Protein AF-A0A7W1NTH1-F1 (afdb_monomer_lite)

pLDDT: mean 74.12, std 23.79, range [27.28, 98.31]

Sequence (410 aa):
MQTPKTPSTQPNTEYSSRADYERQRDARESALMKQAFTRLVAEQVARTAEPSPVESFAQVRTHTITGGLELDSVQGSEPMTIRVDYELARVAVGEKLANPLRVWMVLEETARTTGRNYVLKGDLAALLQSYGITCSAHNLRIWLKNGNGLFWIITTYGICLIGYKKVATKLTQYARENGLPDLVSTNRPGQGNPVYIAVSGSLQTFEANVYAAWLSAHNNPTISRFTLELLWNRYARVLREWEQAAGILVISGDKHFTSDHTDAIPTDAEGNLRGDVFQYDVKGQTRWKAQASNTYHAPAVKQHSNRGQSRAVAREVLELLESDNPAGNCKQVQGGTAALNGGLQPLGKLYFSDYKHAKQSAKRTGDQPRLVPIGRDKFGAIQWSYSPDGRQRIALVECPLAYHFGSNYV

Structure (mmCIF, N/CA/C/O backbone):
data_AF-A0A7W1NTH1-F1
#
_entry.id   AF-A0A7W1NTH1-F1
#
loop_
_atom_site.group_PDB
_atom_site.id
_atom_site.type_symbol
_atom_site.label_atom_id
_atom_site.label_alt_id
_atom_site.label_comp_id
_atom_site.label_asym_id
_atom_site.label_entity_id
_atom_site.label_seq_id
_atom_site.pdbx_PDB_ins_code
_atom_site.Cartn_x
_atom_site.Cartn_y
_atom_site.Cartn_z
_atom_site.occupancy
_atom_site.B_iso_or_equiv
_atom_site.auth_seq_id
_atom_site.auth_comp_id
_atom_s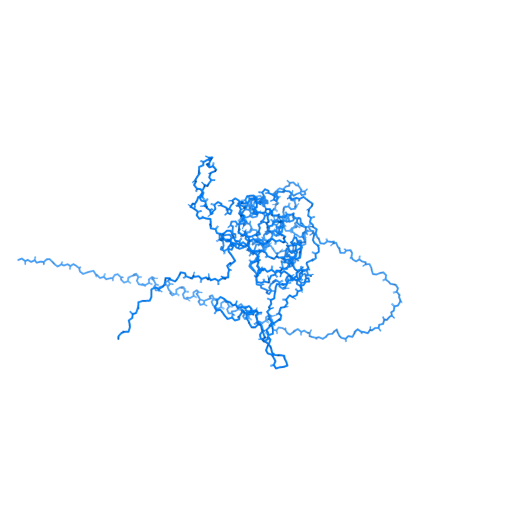ite.auth_asym_id
_atom_site.auth_atom_id
_atom_site.pdbx_PDB_model_num
ATOM 1 N N . MET A 1 1 ? 1.412 89.024 -2.755 1.00 42.28 1 MET A N 1
ATOM 2 C CA . MET A 1 1 ? 0.963 87.625 -2.911 1.00 42.28 1 MET A CA 1
ATOM 3 C C . MET A 1 1 ? 1.997 86.725 -2.253 1.00 42.28 1 MET A C 1
ATOM 5 O O . MET A 1 1 ? 3.095 86.610 -2.775 1.00 42.28 1 MET A O 1
ATOM 9 N N . GLN A 1 2 ? 1.700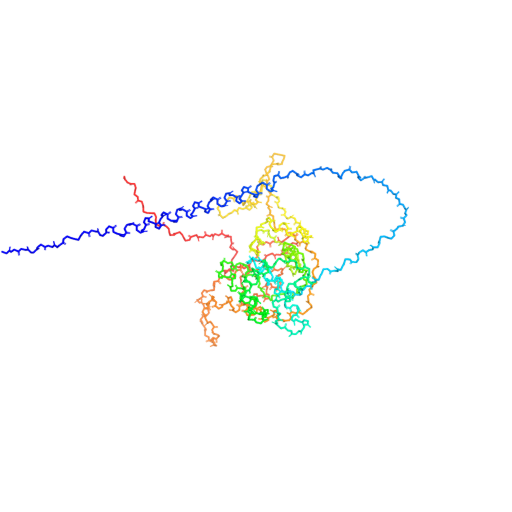 86.198 -1.063 1.00 35.28 2 GLN A N 1
ATOM 10 C CA . GLN A 1 2 ? 2.554 85.237 -0.356 1.00 35.28 2 GLN A CA 1
ATOM 11 C C . GLN A 1 2 ? 2.008 83.830 -0.615 1.00 35.28 2 GLN A C 1
ATOM 13 O O . GLN A 1 2 ? 0.840 83.564 -0.346 1.00 35.28 2 GLN A O 1
ATOM 18 N N . THR A 1 3 ? 2.839 82.951 -1.166 1.00 39.38 3 THR A N 1
ATOM 19 C CA . THR A 1 3 ? 2.542 81.523 -1.337 1.00 39.38 3 THR A CA 1
ATOM 20 C C . THR A 1 3 ? 2.811 80.760 -0.032 1.00 39.38 3 THR A C 1
ATOM 22 O O . THR A 1 3 ? 3.807 81.056 0.637 1.00 39.38 3 THR A O 1
ATOM 25 N N . PRO A 1 4 ? 1.971 79.781 0.349 1.00 45.94 4 PRO A N 1
ATOM 26 C CA . PRO A 1 4 ? 2.100 79.071 1.618 1.00 45.94 4 PRO A CA 1
ATOM 27 C C . PRO A 1 4 ? 3.217 78.016 1.574 1.00 45.94 4 PRO A C 1
ATOM 29 O O . PRO A 1 4 ? 3.393 77.317 0.578 1.00 45.94 4 PRO A O 1
ATOM 32 N N . LYS A 1 5 ? 3.961 77.894 2.682 1.00 46.16 5 LYS A N 1
ATOM 33 C CA . LYS A 1 5 ? 4.964 76.844 2.918 1.00 46.16 5 LYS A CA 1
ATOM 34 C C . LYS A 1 5 ? 4.283 75.508 3.231 1.00 46.16 5 LYS A C 1
ATOM 36 O O . LYS A 1 5 ? 3.464 75.429 4.142 1.00 46.16 5 LYS A O 1
ATOM 41 N N . THR A 1 6 ? 4.675 74.465 2.510 1.00 43.94 6 THR A N 1
ATOM 42 C CA . THR A 1 6 ? 4.317 73.061 2.753 1.00 43.94 6 THR A CA 1
ATOM 43 C C . THR A 1 6 ? 5.125 72.497 3.939 1.00 43.94 6 THR A C 1
ATOM 45 O O . THR A 1 6 ? 6.300 72.851 4.072 1.00 43.94 6 THR A O 1
ATOM 48 N N . PRO A 1 7 ? 4.559 71.630 4.805 1.00 44.44 7 PRO A N 1
ATOM 49 C CA . PRO A 1 7 ? 5.283 71.063 5.942 1.00 44.44 7 PRO A CA 1
ATOM 50 C C . PRO A 1 7 ? 6.170 69.888 5.508 1.00 44.44 7 PRO A C 1
ATOM 52 O O . PRO A 1 7 ? 5.738 69.029 4.742 1.00 44.44 7 PRO A O 1
ATOM 55 N N . SER A 1 8 ? 7.403 69.830 6.023 1.00 43.53 8 SER A N 1
ATOM 56 C CA . SER A 1 8 ? 8.322 68.711 5.795 1.00 43.53 8 SER A CA 1
ATOM 57 C C . SER A 1 8 ? 7.949 67.511 6.667 1.00 43.53 8 SER A C 1
ATOM 59 O O . SER A 1 8 ? 7.976 67.597 7.895 1.00 43.53 8 SER A O 1
ATOM 61 N N . THR A 1 9 ? 7.651 66.379 6.039 1.00 43.94 9 THR A N 1
ATOM 62 C CA . THR A 1 9 ? 7.470 65.085 6.702 1.00 43.94 9 THR A CA 1
ATOM 63 C C . THR A 1 9 ? 8.842 64.474 6.995 1.00 43.94 9 THR A C 1
ATOM 65 O O . THR A 1 9 ? 9.572 64.126 6.069 1.00 43.94 9 THR A O 1
ATOM 68 N N . GLN A 1 10 ? 9.218 64.352 8.271 1.00 46.94 10 GLN A N 1
ATOM 69 C CA . GLN A 1 10 ? 10.368 63.532 8.662 1.00 46.94 10 GLN A CA 1
ATOM 70 C C . GLN A 1 10 ? 9.978 62.041 8.627 1.00 46.94 10 GLN A C 1
ATOM 72 O O . GLN A 1 10 ? 8.881 61.698 9.074 1.00 46.94 10 GLN A O 1
ATOM 77 N N . PRO A 1 11 ? 10.835 61.145 8.105 1.00 50.03 11 PRO A N 1
ATOM 78 C CA . PRO A 1 11 ? 10.555 59.716 8.094 1.00 50.03 11 PRO A CA 1
ATOM 79 C C . PRO A 1 11 ? 10.689 59.114 9.502 1.00 50.03 11 PRO A C 1
ATOM 81 O O . PRO A 1 11 ? 11.710 59.273 10.167 1.00 50.03 11 PRO A O 1
ATOM 84 N N . ASN A 1 12 ? 9.642 58.401 9.927 1.00 49.16 12 ASN A N 1
ATOM 85 C CA . ASN A 1 12 ? 9.574 57.629 11.169 1.00 49.16 12 ASN A CA 1
ATOM 86 C C . ASN A 1 12 ? 10.703 56.582 11.240 1.00 49.16 12 ASN A C 1
ATOM 88 O O . ASN A 1 12 ? 10.660 55.557 10.560 1.00 49.16 12 ASN A O 1
ATOM 92 N N . THR A 1 13 ? 11.680 56.813 12.114 1.00 55.22 13 THR A N 1
ATOM 93 C CA . THR A 1 13 ? 12.820 55.928 12.409 1.00 55.22 13 THR A CA 1
ATOM 94 C C . THR A 1 13 ? 12.446 54.661 13.192 1.00 55.22 13 THR A C 1
ATOM 96 O O . THR A 1 13 ? 13.256 53.741 13.284 1.00 55.22 13 THR A O 1
ATOM 99 N N . GLU A 1 14 ? 11.219 54.546 13.708 1.00 53.50 14 GLU A N 1
ATOM 100 C CA . GLU A 1 14 ? 10.797 53.394 14.524 1.00 53.50 14 GLU A CA 1
ATOM 101 C C . GLU A 1 14 ? 10.493 52.118 13.720 1.00 53.50 14 GLU A C 1
ATOM 103 O O . GLU A 1 14 ? 10.654 51.017 14.243 1.00 53.50 14 GLU A O 1
ATOM 108 N N . TYR A 1 15 ? 10.125 52.217 12.437 1.00 50.59 15 TYR A N 1
ATOM 109 C CA . TYR A 1 15 ? 9.781 51.032 11.632 1.00 50.59 15 TYR A CA 1
ATOM 110 C C . TYR A 1 15 ? 11.004 50.230 11.153 1.00 50.59 15 TYR A C 1
ATOM 112 O O . TYR A 1 15 ? 10.878 49.033 10.890 1.00 50.59 15 TYR A O 1
ATOM 120 N N . SER A 1 16 ? 12.194 50.842 11.092 1.00 55.94 16 SER A N 1
ATOM 121 C CA . SER A 1 16 ? 13.426 50.139 10.698 1.00 55.94 16 SER A CA 1
ATOM 122 C C . SER A 1 16 ? 13.889 49.145 11.769 1.00 55.94 16 SER A C 1
ATOM 124 O O . SER A 1 16 ? 14.359 48.060 11.440 1.00 55.94 16 SER A O 1
ATOM 126 N N . SER A 1 17 ? 13.694 49.458 13.057 1.00 69.38 17 SER A N 1
ATOM 127 C CA . SER A 1 17 ? 14.241 48.643 14.154 1.00 69.38 17 SER A CA 1
ATOM 128 C C . SER A 1 17 ? 13.547 47.284 14.308 1.00 69.38 17 SER A C 1
ATOM 130 O O . SER A 1 17 ? 14.187 46.297 14.673 1.00 69.38 17 SER A O 1
ATOM 132 N N . ARG A 1 18 ? 12.253 47.197 13.976 1.00 72.69 18 ARG A N 1
ATOM 133 C CA . ARG A 1 18 ? 11.472 45.957 14.093 1.00 72.69 18 ARG A CA 1
ATOM 134 C C . ARG A 1 18 ? 11.804 44.949 12.994 1.00 72.69 18 ARG A C 1
ATOM 136 O O . ARG A 1 18 ? 11.976 43.769 13.288 1.00 72.69 18 ARG A O 1
ATOM 143 N N . ALA A 1 19 ? 11.951 45.413 11.754 1.00 72.94 19 ALA A N 1
ATOM 144 C CA . ALA A 1 19 ? 12.336 44.556 10.633 1.00 72.94 19 ALA A CA 1
ATOM 145 C C . ALA A 1 19 ? 13.771 44.019 10.784 1.00 72.94 19 ALA A C 1
ATOM 147 O O . ALA A 1 19 ? 14.066 42.893 10.379 1.00 72.94 19 ALA A O 1
ATOM 148 N N . ASP A 1 20 ? 14.662 44.811 11.384 1.00 76.94 20 ASP A N 1
ATOM 149 C CA . ASP A 1 20 ? 16.029 44.383 11.683 1.00 76.94 20 ASP A CA 1
ATOM 150 C C . ASP A 1 20 ? 16.068 43.392 12.857 1.00 76.94 20 ASP A C 1
ATOM 152 O O . ASP A 1 20 ? 16.825 42.421 12.821 1.00 76.94 20 ASP A O 1
ATOM 156 N N . TYR A 1 21 ? 15.198 43.566 13.856 1.00 80.12 21 TYR A N 1
ATOM 157 C CA . TYR A 1 21 ? 15.035 42.610 14.952 1.00 80.12 21 TYR A CA 1
ATOM 158 C C . TYR A 1 21 ? 14.521 41.244 14.467 1.00 80.12 21 TYR A C 1
ATOM 160 O O . TYR A 1 21 ? 15.069 40.209 14.848 1.00 80.12 21 TYR A O 1
ATOM 168 N N . GLU A 1 22 ? 13.512 41.222 13.592 1.00 85.25 22 GLU A N 1
ATOM 169 C CA . GLU A 1 22 ? 12.968 39.982 13.018 1.00 85.25 22 GLU A CA 1
ATOM 170 C C . GLU A 1 22 ? 14.019 39.252 12.166 1.00 85.25 22 GLU A C 1
ATOM 172 O O . GLU A 1 22 ? 14.239 38.055 12.359 1.00 85.25 22 GLU A O 1
ATOM 177 N N . ARG A 1 23 ? 14.791 39.980 11.344 1.00 82.69 23 ARG A N 1
ATOM 178 C CA . ARG A 1 23 ? 15.917 39.401 10.589 1.00 82.69 23 ARG A CA 1
ATOM 179 C C . ARG A 1 23 ? 16.998 38.803 11.490 1.00 82.69 23 ARG A C 1
ATOM 181 O O . ARG A 1 23 ? 17.527 37.733 11.187 1.00 82.69 23 ARG A O 1
ATOM 188 N N . GLN A 1 24 ? 17.331 39.461 12.600 1.00 82.31 24 GLN A N 1
ATOM 189 C CA . GLN A 1 24 ? 18.304 38.932 13.562 1.00 82.31 24 GLN A CA 1
ATOM 190 C C . GLN A 1 24 ? 17.783 37.693 14.299 1.00 82.31 24 GLN A C 1
ATOM 192 O O . GLN A 1 24 ? 18.565 36.781 14.585 1.00 82.31 24 GLN A O 1
ATOM 197 N N . ARG A 1 25 ? 16.479 37.635 14.594 1.00 87.00 25 ARG A N 1
ATOM 198 C CA . ARG A 1 25 ? 15.849 36.464 15.212 1.00 87.00 25 ARG A CA 1
ATOM 199 C C . ARG A 1 25 ? 15.888 35.259 14.274 1.00 87.00 25 ARG A C 1
ATOM 201 O O . ARG A 1 25 ? 16.383 34.208 14.674 1.00 87.00 25 ARG A O 1
ATOM 208 N N . ASP A 1 26 ? 15.474 35.436 13.024 1.00 84.94 26 ASP A N 1
ATOM 209 C CA . ASP A 1 26 ? 15.427 34.355 12.035 1.00 84.94 26 ASP A CA 1
ATOM 210 C C . ASP A 1 26 ? 16.836 33.829 11.704 1.00 84.94 26 ASP A C 1
ATOM 212 O O . ASP A 1 26 ? 17.054 32.620 11.575 1.00 84.94 26 ASP A O 1
ATOM 216 N N . ALA A 1 27 ? 17.838 34.716 11.660 1.00 85.00 27 ALA A N 1
ATOM 217 C CA . ALA A 1 27 ? 19.237 34.325 11.495 1.00 85.00 27 ALA A CA 1
ATOM 218 C C . ALA A 1 27 ? 19.754 33.472 12.671 1.00 85.00 27 ALA A C 1
ATOM 220 O O . ALA A 1 27 ? 20.479 32.496 12.454 1.00 85.00 27 ALA A O 1
ATOM 221 N N . ARG A 1 28 ? 19.363 33.799 13.912 1.00 86.12 28 ARG A N 1
ATOM 222 C CA . ARG A 1 28 ? 19.723 33.015 15.107 1.00 86.12 28 ARG A CA 1
ATOM 223 C C . ARG A 1 28 ? 19.035 31.652 15.130 1.00 86.12 28 ARG A C 1
ATOM 225 O O . ARG A 1 28 ? 19.697 30.657 15.417 1.00 86.12 28 ARG A O 1
ATOM 232 N N . GLU A 1 29 ? 17.751 31.584 14.789 1.00 85.25 29 GLU A N 1
ATOM 233 C CA . GLU A 1 29 ? 17.020 30.312 14.705 1.00 85.25 29 GLU A CA 1
ATOM 234 C C . GLU A 1 29 ? 17.596 29.401 13.611 1.00 85.25 29 GLU A C 1
ATOM 236 O O . GLU A 1 29 ? 17.821 28.211 13.845 1.00 85.25 29 GLU A O 1
ATOM 241 N N . SER A 1 30 ? 17.952 29.964 12.452 1.00 84.81 30 SER A N 1
ATOM 242 C CA . SER A 1 30 ? 18.629 29.231 11.376 1.00 84.81 30 SER A CA 1
ATOM 243 C C . SER A 1 30 ? 19.998 28.687 11.810 1.00 84.81 30 SER A C 1
ATOM 245 O O . SER A 1 30 ? 20.338 27.539 11.509 1.00 84.81 30 SER A O 1
ATOM 247 N N . ALA A 1 31 ? 20.779 29.469 12.565 1.00 86.00 31 ALA A N 1
ATOM 248 C CA . ALA A 1 31 ? 22.069 29.031 13.098 1.00 86.00 31 ALA A CA 1
ATOM 249 C C . ALA A 1 31 ? 21.923 27.882 14.114 1.00 86.00 31 ALA A C 1
ATOM 251 O O . ALA A 1 31 ? 22.665 26.900 14.036 1.00 86.00 31 ALA A O 1
ATOM 252 N N . LEU A 1 32 ? 20.932 27.959 15.009 1.00 87.12 32 LEU A N 1
ATOM 253 C CA . LEU A 1 32 ? 20.631 26.896 15.975 1.00 87.12 32 LEU A CA 1
ATOM 254 C C . LEU A 1 32 ? 20.179 25.604 15.281 1.00 87.12 32 LEU A C 1
ATOM 256 O O . LEU A 1 32 ? 20.644 24.520 15.638 1.00 87.12 32 LEU A O 1
ATOM 260 N N . MET A 1 33 ? 19.341 25.709 14.246 1.00 82.25 33 MET A N 1
ATOM 261 C CA . MET A 1 33 ? 18.900 24.557 13.452 1.00 82.25 33 MET A CA 1
ATOM 262 C C . MET A 1 33 ? 20.064 23.894 12.706 1.00 82.25 33 MET A C 1
ATOM 264 O O . MET A 1 33 ? 20.175 22.667 12.712 1.00 82.25 33 MET A O 1
ATOM 268 N N . LYS A 1 34 ? 20.981 24.683 12.127 1.00 83.31 34 LYS A N 1
ATOM 269 C CA . LYS A 1 34 ? 22.206 24.154 11.503 1.00 83.31 34 LYS A CA 1
ATOM 270 C C . LYS A 1 34 ? 23.089 23.430 12.519 1.00 83.31 34 LYS A C 1
ATOM 272 O O . LYS A 1 34 ? 23.564 22.337 12.232 1.00 83.31 34 LYS A O 1
ATOM 277 N N . GLN A 1 35 ? 23.269 23.990 13.715 1.00 85.69 35 GLN A N 1
ATOM 278 C CA . GLN A 1 35 ? 24.076 23.365 14.764 1.00 85.69 35 GLN A CA 1
ATOM 279 C C . GLN A 1 35 ? 23.456 22.050 15.270 1.00 85.69 35 GLN A C 1
ATOM 281 O O . GLN A 1 35 ? 24.172 21.063 15.451 1.00 85.69 35 GLN A O 1
ATOM 286 N N . ALA A 1 36 ? 22.130 22.007 15.443 1.00 82.62 36 ALA A N 1
ATOM 287 C CA . ALA A 1 36 ? 21.404 20.797 15.827 1.00 82.62 36 ALA A CA 1
ATOM 288 C C . ALA A 1 36 ? 21.505 19.700 14.754 1.00 82.62 36 ALA A C 1
ATOM 290 O O . ALA A 1 36 ? 21.759 18.539 15.081 1.00 82.62 36 ALA A O 1
ATOM 291 N N . PHE A 1 37 ? 21.379 20.070 13.476 1.00 78.62 37 PHE A N 1
ATOM 292 C CA . PHE A 1 37 ? 21.521 19.139 12.359 1.00 78.62 37 PHE A CA 1
ATOM 293 C C . PHE A 1 37 ? 22.938 18.559 12.271 1.00 78.62 37 PHE A C 1
ATOM 295 O O . PHE A 1 37 ? 23.095 17.342 12.193 1.00 78.62 37 PHE A O 1
ATOM 302 N N . THR A 1 38 ? 23.974 19.397 12.374 1.00 86.31 38 THR A N 1
ATOM 303 C CA . THR A 1 38 ? 25.374 18.940 12.374 1.00 86.31 38 THR A CA 1
ATOM 304 C C . THR A 1 38 ? 25.652 17.960 13.514 1.00 86.31 38 THR A C 1
ATOM 306 O O . THR A 1 38 ? 26.333 16.957 13.308 1.00 86.31 38 THR A O 1
ATOM 309 N N . ARG A 1 39 ? 25.083 18.194 14.705 1.00 84.56 39 ARG A N 1
ATOM 310 C CA . ARG A 1 39 ? 25.227 17.286 15.852 1.00 84.56 39 ARG A CA 1
ATOM 311 C C . ARG A 1 39 ? 24.558 15.931 15.606 1.00 84.56 39 ARG A C 1
ATOM 313 O O . ARG A 1 39 ? 25.149 14.905 15.923 1.00 84.56 39 ARG A O 1
ATOM 320 N N . LEU A 1 40 ? 23.369 15.927 15.003 1.00 84.56 40 LEU A N 1
ATOM 321 C CA . LEU A 1 40 ? 22.634 14.703 14.676 1.00 84.56 40 LEU A CA 1
ATOM 322 C C . LEU A 1 40 ? 23.355 13.870 13.604 1.00 84.56 40 LEU A C 1
ATOM 324 O O . LEU A 1 40 ? 23.435 12.650 13.720 1.00 84.56 40 LEU A O 1
ATOM 328 N N . VAL A 1 41 ? 23.943 14.526 12.598 1.00 82.62 41 VAL A N 1
ATOM 329 C CA . VAL A 1 41 ? 24.771 13.856 11.583 1.00 82.62 41 VAL A CA 1
ATOM 330 C C . VAL A 1 41 ? 26.040 13.273 12.209 1.00 82.62 41 VAL A C 1
ATOM 332 O O . VAL A 1 41 ? 26.359 12.115 11.949 1.00 82.62 41 VAL A O 1
ATOM 335 N N . ALA A 1 42 ? 26.732 14.023 13.072 1.00 81.31 42 ALA A N 1
ATOM 336 C CA . ALA A 1 42 ? 27.925 13.532 13.763 1.00 81.31 42 ALA A CA 1
ATOM 337 C C . ALA A 1 42 ? 27.625 12.311 14.653 1.00 81.31 42 ALA A C 1
ATOM 339 O O . ALA A 1 42 ? 28.397 11.354 14.666 1.00 81.31 42 ALA A O 1
ATOM 340 N N . GLU A 1 43 ? 26.483 12.300 15.346 1.00 82.38 43 GLU A N 1
ATOM 341 C CA . GLU A 1 43 ? 26.057 11.162 16.169 1.00 82.38 43 GLU A CA 1
ATOM 342 C C . GLU A 1 43 ? 25.725 9.923 15.319 1.00 82.38 43 GLU A C 1
ATOM 344 O O . GLU A 1 43 ? 26.076 8.801 15.684 1.00 82.38 43 GLU A O 1
ATOM 349 N N . GLN A 1 44 ? 25.112 10.112 14.148 1.00 73.81 44 GLN A N 1
ATOM 350 C CA . GLN A 1 44 ? 24.806 9.018 13.225 1.00 73.81 44 GLN A CA 1
ATOM 351 C C . GLN A 1 44 ? 26.074 8.410 12.599 1.00 73.81 44 GLN A C 1
ATOM 353 O O . GLN A 1 44 ? 26.160 7.192 12.424 1.00 73.81 44 GLN A O 1
ATOM 358 N N . VAL A 1 45 ? 27.071 9.246 12.295 1.00 78.12 45 VAL A N 1
ATOM 359 C CA . VAL A 1 45 ? 28.386 8.802 11.806 1.00 78.12 45 VAL A CA 1
ATOM 360 C C . VAL A 1 45 ? 29.142 8.043 12.902 1.00 78.12 45 VAL A C 1
ATOM 362 O O . VAL A 1 45 ? 29.700 6.984 12.632 1.00 78.12 45 VAL A O 1
ATOM 365 N N . ALA A 1 46 ? 29.088 8.501 14.156 1.00 73.06 46 ALA A N 1
ATOM 366 C CA . ALA A 1 46 ? 29.700 7.786 15.277 1.00 73.06 46 ALA A CA 1
ATOM 367 C C . ALA A 1 46 ? 29.078 6.393 15.500 1.00 73.06 46 ALA A C 1
ATOM 369 O O . ALA A 1 46 ? 29.802 5.433 15.744 1.00 73.06 46 ALA A O 1
ATOM 370 N N . ARG A 1 47 ? 27.755 6.249 15.330 1.00 69.75 47 ARG A N 1
ATOM 371 C CA . ARG A 1 47 ? 27.051 4.952 15.435 1.00 69.75 47 ARG A CA 1
ATOM 372 C C . ARG A 1 47 ? 27.368 3.969 14.307 1.00 69.75 47 ARG A C 1
ATOM 374 O O . ARG A 1 47 ? 27.114 2.781 14.455 1.00 69.75 47 ARG A O 1
ATOM 381 N N . THR A 1 48 ? 27.873 4.450 13.174 1.00 63.22 48 THR A N 1
ATOM 382 C CA . THR A 1 48 ? 28.235 3.610 12.019 1.00 63.22 48 THR A CA 1
ATOM 383 C C . THR A 1 48 ? 29.729 3.295 11.954 1.00 63.22 48 THR A C 1
ATOM 385 O O . THR A 1 48 ? 30.138 2.489 11.123 1.00 63.22 48 THR A O 1
ATOM 388 N N . ALA A 1 49 ? 30.532 3.884 12.846 1.00 48.09 49 ALA A N 1
ATOM 389 C CA . ALA A 1 49 ? 31.975 3.684 12.928 1.00 48.09 49 ALA A CA 1
ATOM 390 C C . ALA A 1 49 ? 32.403 2.597 13.935 1.00 48.09 49 ALA A C 1
ATOM 392 O O . ALA A 1 49 ? 33.602 2.419 14.149 1.00 48.09 49 ALA A O 1
ATOM 393 N N . GLU A 1 50 ? 31.471 1.855 14.547 1.00 45.16 50 GLU A N 1
ATOM 394 C CA . GLU A 1 50 ? 31.845 0.675 15.333 1.00 45.16 50 GLU A CA 1
ATOM 395 C C . GLU A 1 50 ? 32.321 -0.455 14.397 1.00 45.16 50 GLU A C 1
ATOM 397 O O . GLU A 1 50 ? 31.603 -0.826 13.462 1.00 45.16 50 GLU A O 1
ATOM 402 N N . PRO A 1 51 ? 33.530 -1.009 14.606 1.00 40.69 51 PRO A N 1
ATOM 403 C CA . PRO A 1 51 ? 34.049 -2.080 13.772 1.00 40.69 51 PRO A CA 1
ATOM 404 C C . PRO A 1 51 ? 33.236 -3.360 13.988 1.00 40.69 51 PRO A C 1
ATOM 406 O O . PRO A 1 51 ? 33.171 -3.910 15.087 1.00 40.69 51 PRO A O 1
ATOM 409 N N . SER A 1 52 ? 32.636 -3.848 12.902 1.00 39.50 52 SER A N 1
ATOM 410 C CA . SER A 1 52 ? 32.075 -5.195 12.811 1.00 39.50 52 SER A CA 1
ATOM 411 C C . SER A 1 52 ? 33.152 -6.231 13.174 1.00 39.50 52 SER A C 1
ATOM 413 O O . SER A 1 52 ? 34.234 -6.194 12.581 1.00 39.50 52 SER A O 1
ATOM 415 N N . PRO A 1 53 ? 32.889 -7.173 14.100 1.00 37.66 53 PRO A N 1
ATOM 416 C CA . PRO A 1 53 ? 33.749 -8.331 14.280 1.00 37.66 53 PRO A CA 1
ATOM 417 C C . PRO A 1 53 ? 33.588 -9.226 13.049 1.00 37.66 53 PRO A C 1
ATOM 419 O O . PRO A 1 53 ? 32.552 -9.865 12.851 1.00 37.66 53 PRO A O 1
ATOM 422 N N . VAL A 1 54 ? 34.602 -9.222 12.191 1.00 46.78 54 VAL A N 1
ATOM 423 C CA . VAL A 1 54 ? 34.770 -10.196 11.112 1.00 46.78 54 VAL A CA 1
ATOM 424 C C . VAL A 1 54 ? 35.248 -11.518 11.736 1.00 46.78 54 VAL A C 1
ATOM 426 O O . VAL A 1 54 ? 35.925 -11.508 12.758 1.00 46.78 54 VAL A O 1
ATOM 429 N N . GLU A 1 55 ? 34.941 -12.629 11.058 1.00 39.78 55 GLU A N 1
ATOM 430 C CA . GLU A 1 55 ? 35.595 -13.950 11.165 1.00 39.78 55 GLU A CA 1
ATOM 431 C C . GLU A 1 55 ? 35.030 -14.948 12.192 1.00 39.78 55 GLU A C 1
ATOM 433 O O . GLU A 1 55 ? 35.452 -14.999 13.339 1.00 39.78 55 GLU A O 1
ATOM 438 N N . SER A 1 56 ? 34.131 -15.841 11.744 1.00 36.75 56 SER A N 1
ATOM 439 C CA . SER A 1 56 ? 34.105 -17.250 12.208 1.00 36.75 56 SER A CA 1
ATOM 440 C C . SER A 1 56 ? 33.106 -18.156 11.465 1.00 36.75 56 SER A C 1
ATOM 442 O O . SER A 1 56 ? 32.428 -18.949 12.094 1.00 36.75 56 SER A O 1
ATOM 444 N N . PHE A 1 57 ? 33.010 -18.136 10.130 1.00 32.91 57 PHE A N 1
ATOM 445 C CA . PHE A 1 57 ? 32.309 -19.230 9.421 1.00 32.91 57 PHE A CA 1
ATOM 446 C C . PHE A 1 57 ? 33.001 -19.612 8.112 1.00 32.91 57 PHE A C 1
ATOM 448 O O . PHE A 1 57 ? 32.448 -19.517 7.022 1.00 32.91 57 PHE A O 1
ATOM 455 N N . ALA A 1 58 ? 34.234 -20.096 8.240 1.00 37.47 58 ALA A N 1
ATOM 456 C CA . ALA A 1 58 ? 34.881 -20.919 7.229 1.00 37.47 58 ALA A CA 1
ATOM 457 C C . ALA A 1 58 ? 35.351 -22.217 7.894 1.00 37.47 58 ALA A C 1
ATOM 459 O O . ALA A 1 58 ? 36.476 -22.290 8.371 1.00 37.47 58 ALA A O 1
ATOM 460 N N . GLN A 1 59 ? 34.463 -23.214 7.967 1.00 32.47 59 GLN A N 1
ATOM 461 C CA . GLN A 1 59 ? 34.795 -24.646 8.024 1.00 32.47 59 GLN A CA 1
ATOM 462 C C . GLN A 1 59 ? 33.502 -25.477 7.962 1.00 32.47 59 GLN A C 1
ATOM 464 O O . GLN A 1 59 ? 33.014 -26.007 8.956 1.00 32.47 59 GLN A O 1
ATOM 469 N N . VAL A 1 60 ? 32.940 -25.620 6.759 1.00 32.03 60 VAL A N 1
ATOM 470 C CA . VAL A 1 60 ? 32.011 -26.721 6.474 1.00 32.03 60 VAL A CA 1
ATOM 471 C C . VAL A 1 60 ? 32.871 -27.957 6.221 1.00 32.03 60 VAL A C 1
ATOM 473 O O . VAL A 1 60 ? 33.333 -28.197 5.108 1.00 32.03 60 VAL A O 1
ATOM 476 N N . ARG A 1 61 ? 33.153 -28.712 7.289 1.00 29.86 61 ARG A N 1
ATOM 477 C CA . ARG A 1 61 ? 33.623 -30.095 7.179 1.00 29.86 61 ARG A CA 1
ATOM 478 C C . ARG A 1 61 ? 32.420 -30.981 6.887 1.00 29.86 61 ARG A C 1
ATOM 480 O O . ARG A 1 61 ? 31.472 -31.040 7.662 1.00 29.86 61 ARG A O 1
ATOM 487 N N . THR A 1 62 ? 32.492 -31.691 5.772 1.00 38.56 62 THR A N 1
ATOM 488 C CA . THR A 1 62 ? 31.663 -32.852 5.465 1.00 38.56 62 THR A CA 1
ATOM 489 C C . THR A 1 62 ? 31.884 -33.936 6.520 1.00 38.56 62 THR A C 1
ATOM 491 O O . THR A 1 62 ? 32.924 -34.592 6.516 1.00 38.56 62 THR A O 1
ATOM 494 N N . HIS A 1 63 ? 30.903 -34.150 7.395 1.00 28.69 63 HIS A N 1
ATOM 495 C CA . HIS A 1 63 ? 30.762 -35.400 8.136 1.00 28.69 63 HIS A CA 1
ATOM 496 C C . HIS A 1 63 ? 29.339 -35.926 7.980 1.00 28.69 63 HIS A C 1
ATOM 498 O O . HIS A 1 63 ? 28.386 -35.428 8.571 1.00 28.69 63 HIS A O 1
ATOM 504 N N . THR A 1 64 ? 29.233 -36.959 7.153 1.00 36.22 64 THR A N 1
ATOM 505 C CA . THR A 1 64 ? 28.161 -37.946 7.164 1.00 36.22 64 THR A CA 1
ATOM 506 C C . THR A 1 64 ? 28.101 -38.579 8.554 1.00 36.22 64 THR A C 1
ATOM 508 O O . THR A 1 64 ? 29.029 -39.296 8.925 1.00 36.22 64 THR A O 1
ATOM 511 N N . ILE A 1 65 ? 27.037 -38.328 9.321 1.00 32.66 65 ILE A N 1
ATOM 512 C CA . ILE A 1 65 ? 26.684 -39.140 10.492 1.00 32.66 65 ILE A CA 1
ATOM 513 C C . ILE A 1 65 ? 25.188 -39.440 10.441 1.00 32.66 65 ILE A C 1
ATOM 515 O O . ILE A 1 65 ? 24.329 -38.588 10.642 1.00 32.66 65 ILE A O 1
ATOM 519 N N . THR A 1 66 ? 24.923 -40.701 10.134 1.00 37.84 66 THR A N 1
ATOM 520 C CA . THR A 1 66 ? 23.700 -41.456 10.368 1.00 37.84 66 THR A CA 1
ATOM 521 C C . THR A 1 66 ? 23.406 -41.481 11.872 1.00 37.84 66 THR A C 1
ATOM 523 O O . THR A 1 66 ? 24.251 -41.924 12.645 1.00 37.84 66 THR A O 1
ATOM 526 N N . GLY A 1 67 ? 22.222 -41.044 12.300 1.00 30.31 67 GLY A N 1
ATOM 527 C CA . GLY A 1 67 ? 21.790 -41.187 13.695 1.00 30.31 67 GLY A CA 1
ATOM 528 C C . GLY A 1 67 ? 20.682 -40.211 14.062 1.00 30.31 67 GLY A C 1
ATOM 529 O O . GLY A 1 67 ? 20.926 -39.016 14.179 1.00 30.31 67 GLY A O 1
ATOM 530 N N . GLY A 1 68 ? 19.461 -40.726 14.203 1.00 39.00 68 GLY A N 1
ATOM 531 C CA . GLY A 1 68 ? 18.280 -39.945 14.543 1.00 39.00 68 GLY A CA 1
ATOM 532 C C . GLY A 1 68 ? 18.346 -39.343 15.942 1.00 39.00 68 GLY A C 1
ATOM 533 O O . GLY A 1 68 ? 18.621 -40.043 16.911 1.00 39.00 68 GLY A O 1
ATOM 534 N N . LEU A 1 69 ? 18.023 -38.057 16.016 1.00 34.47 69 LEU A N 1
ATOM 535 C CA . LEU A 1 69 ? 17.453 -37.393 17.179 1.00 34.47 69 LEU A CA 1
ATOM 536 C C . LEU A 1 69 ? 16.416 -36.413 16.629 1.00 34.47 69 LEU A C 1
ATOM 538 O O . LEU A 1 69 ? 16.754 -35.486 15.892 1.00 34.47 69 LEU A O 1
ATOM 542 N N . GLU A 1 70 ? 15.148 -36.691 16.924 1.00 37.84 70 GLU A N 1
ATOM 543 C CA . GLU A 1 70 ? 14.025 -35.794 16.680 1.00 37.84 70 GLU A CA 1
ATOM 544 C C . GLU A 1 70 ? 14.294 -34.482 17.423 1.00 37.84 70 GLU A C 1
ATOM 546 O O . GLU A 1 70 ? 14.252 -34.422 18.650 1.00 37.84 70 GLU A O 1
ATOM 551 N N . LEU A 1 71 ? 14.630 -33.431 16.673 1.00 36.88 71 LEU A N 1
ATOM 552 C CA . LEU A 1 71 ? 14.491 -32.073 17.171 1.00 36.88 71 LEU A CA 1
ATOM 553 C C . LEU A 1 71 ? 13.002 -31.752 17.149 1.00 36.88 71 LEU A C 1
ATOM 555 O O . LEU A 1 71 ? 12.409 -31.653 16.072 1.00 36.88 71 LEU A O 1
ATOM 559 N N . ASP A 1 72 ? 12.437 -31.567 18.338 1.00 31.14 72 ASP A N 1
ATOM 560 C CA . ASP A 1 72 ? 11.128 -30.966 18.541 1.00 31.14 72 ASP A CA 1
ATOM 561 C C . ASP A 1 72 ? 10.998 -29.719 17.665 1.00 31.14 72 ASP A C 1
ATOM 563 O O . ASP A 1 72 ? 11.640 -28.683 17.868 1.00 31.14 72 ASP A O 1
ATOM 567 N N . SER A 1 73 ? 10.164 -29.847 16.639 1.00 37.72 73 SER A N 1
ATOM 568 C CA . SER A 1 73 ? 9.771 -28.753 15.778 1.00 37.72 73 SER A CA 1
ATOM 569 C C . SER A 1 73 ? 9.078 -27.704 16.640 1.00 37.72 73 SER A C 1
ATOM 571 O O . SER A 1 73 ? 7.939 -27.901 17.069 1.00 37.72 73 SER A O 1
ATOM 573 N N . VAL A 1 74 ? 9.742 -26.570 16.873 1.00 36.69 74 VAL A N 1
ATOM 574 C CA . VAL A 1 74 ? 9.060 -25.340 17.272 1.00 36.69 74 VAL A CA 1
ATOM 575 C C . VAL A 1 74 ? 8.027 -25.080 16.182 1.00 36.69 74 VAL A C 1
ATOM 577 O O . VAL A 1 74 ? 8.380 -24.693 15.069 1.00 36.69 74 VAL A O 1
ATOM 580 N N . GLN A 1 75 ? 6.757 -25.368 16.475 1.00 35.91 75 GLN A N 1
ATOM 581 C CA . GLN A 1 75 ? 5.630 -24.996 15.633 1.00 35.91 75 GLN A CA 1
ATOM 582 C C . GLN A 1 75 ? 5.641 -23.471 15.525 1.00 35.91 75 GLN A C 1
ATOM 584 O O . GLN A 1 75 ? 5.095 -22.765 16.371 1.00 35.91 75 GLN A O 1
ATOM 589 N N . GLY A 1 76 ? 6.326 -22.953 14.508 1.00 40.25 76 GLY A N 1
ATOM 590 C CA . GLY A 1 76 ? 6.231 -21.559 14.122 1.00 40.25 76 GLY A CA 1
ATOM 591 C C . GLY A 1 76 ? 4.786 -21.317 13.724 1.00 40.25 76 GLY A C 1
ATOM 592 O O . GLY A 1 76 ? 4.368 -21.742 12.651 1.00 40.25 76 GLY A O 1
ATOM 593 N N . SER A 1 77 ? 4.007 -20.697 14.611 1.00 57.41 77 SER A N 1
ATOM 594 C CA . SER A 1 77 ? 2.654 -20.257 14.289 1.00 57.41 77 SER A CA 1
ATOM 595 C C . SER A 1 77 ? 2.726 -19.437 13.006 1.00 57.41 77 SER A C 1
ATOM 597 O O . SER A 1 77 ? 3.486 -18.463 12.958 1.00 57.41 77 SER A O 1
ATOM 599 N N . GLU A 1 78 ? 1.982 -19.836 11.973 1.00 65.31 78 GLU A N 1
ATOM 600 C CA . GLU A 1 78 ? 1.959 -19.092 10.717 1.00 65.31 78 GLU A CA 1
ATOM 601 C C . GLU A 1 78 ? 1.684 -17.605 10.995 1.00 65.31 78 GLU A C 1
ATOM 603 O O . GLU A 1 78 ? 0.841 -17.276 11.840 1.00 65.31 78 GLU A O 1
ATOM 608 N N . PRO A 1 79 ? 2.404 -16.686 10.328 1.00 75.31 79 PRO A N 1
ATOM 609 C CA . PRO A 1 79 ? 2.235 -15.265 10.571 1.00 75.31 79 PRO A CA 1
ATOM 610 C C . PRO A 1 79 ? 0.784 -14.872 10.289 1.00 75.31 79 PRO A C 1
ATOM 612 O O . PRO A 1 79 ? 0.255 -15.134 9.210 1.00 75.31 79 PRO A O 1
ATOM 615 N N . MET A 1 80 ? 0.138 -14.228 11.263 1.00 86.12 80 MET A N 1
ATOM 616 C CA . MET A 1 80 ? -1.260 -13.824 11.142 1.00 86.12 80 MET A CA 1
ATOM 617 C C . MET A 1 80 ? -1.439 -12.899 9.931 1.00 86.12 80 MET A C 1
ATOM 619 O O . MET A 1 80 ? -0.825 -11.829 9.845 1.00 86.12 80 MET A O 1
ATOM 623 N N . THR A 1 81 ? -2.275 -13.324 8.982 1.00 93.81 81 THR A N 1
ATOM 624 C CA . THR A 1 81 ? -2.548 -12.571 7.756 1.00 93.81 81 THR A CA 1
ATOM 625 C C . THR A 1 81 ? -3.900 -11.873 7.828 1.00 93.81 81 THR A C 1
ATOM 627 O O . THR A 1 81 ? -4.875 -12.425 8.331 1.00 93.81 81 THR A O 1
ATOM 630 N N . ILE A 1 82 ? -3.969 -10.649 7.304 1.00 95.31 82 ILE A N 1
ATOM 631 C CA . ILE A 1 82 ? -5.195 -9.848 7.241 1.00 95.31 82 ILE A CA 1
ATOM 632 C C . ILE A 1 82 ? -5.564 -9.591 5.787 1.00 95.31 82 ILE A C 1
ATOM 634 O O . ILE A 1 82 ? -4.707 -9.302 4.949 1.00 95.31 82 ILE A O 1
ATOM 638 N N . ARG A 1 83 ? -6.867 -9.653 5.499 1.00 95.00 83 ARG A N 1
ATOM 639 C CA . ARG A 1 83 ? -7.425 -9.302 4.193 1.00 95.00 83 ARG A CA 1
ATOM 640 C C . ARG A 1 83 ? -7.364 -7.791 3.949 1.00 95.00 83 ARG A C 1
ATOM 642 O O . ARG A 1 83 ? -8.031 -7.036 4.663 1.00 95.00 83 ARG A O 1
ATOM 649 N N . VAL A 1 84 ? -6.691 -7.381 2.872 1.00 94.94 84 VAL A N 1
ATOM 650 C CA . VAL A 1 84 ? -6.497 -5.982 2.461 1.00 94.94 84 VAL A CA 1
ATOM 651 C C . VAL A 1 84 ? -6.662 -5.781 0.957 1.00 94.94 84 VAL A C 1
ATOM 653 O O . VAL A 1 84 ? -6.384 -6.668 0.154 1.00 94.94 84 VAL A O 1
ATOM 656 N N . ASP A 1 85 ? -7.090 -4.588 0.562 1.00 96.50 85 ASP A N 1
ATOM 657 C CA . ASP A 1 85 ? -6.936 -4.110 -0.809 1.00 96.50 85 ASP A CA 1
ATOM 658 C C . ASP A 1 85 ? -5.478 -3.680 -1.045 1.00 96.50 85 ASP A C 1
ATOM 660 O O . ASP A 1 85 ? -5.000 -2.722 -0.433 1.00 96.50 85 ASP A O 1
ATOM 664 N N . TYR A 1 86 ? -4.770 -4.390 -1.926 1.00 95.56 86 TYR A N 1
ATOM 665 C CA . TYR A 1 86 ? -3.360 -4.125 -2.214 1.00 95.56 86 TYR A CA 1
ATOM 666 C C . TYR A 1 86 ? -3.125 -2.747 -2.851 1.00 95.56 86 TYR A C 1
ATOM 668 O O . TYR A 1 86 ? -2.050 -2.181 -2.670 1.00 95.56 86 TYR A O 1
ATOM 676 N N . GLU A 1 87 ? -4.112 -2.170 -3.546 1.00 96.38 87 GLU A N 1
ATOM 677 C CA . GLU A 1 87 ? -3.990 -0.819 -4.105 1.00 96.38 87 GLU A CA 1
ATOM 678 C C . GLU A 1 87 ? -4.152 0.253 -3.038 1.00 96.38 87 GLU A C 1
ATOM 680 O O . GLU A 1 87 ? -3.369 1.199 -2.986 1.00 96.38 87 GLU A O 1
ATOM 685 N N . LEU A 1 88 ? -5.118 0.079 -2.132 1.00 97.31 88 LEU A N 1
ATOM 686 C CA . LEU A 1 88 ? -5.250 0.954 -0.967 1.00 97.31 88 LEU A CA 1
ATOM 687 C C . LEU A 1 88 ? -3.957 0.954 -0.144 1.00 97.31 88 LEU A C 1
ATOM 689 O O . LEU A 1 88 ? -3.465 2.011 0.254 1.00 97.31 88 LEU A O 1
ATOM 693 N N . ALA A 1 89 ? -3.407 -0.240 0.091 1.00 97.69 89 ALA A N 1
ATOM 694 C CA . ALA A 1 89 ? -2.181 -0.398 0.849 1.00 97.69 89 ALA A CA 1
ATOM 695 C C . ALA A 1 89 ? -0.987 0.257 0.143 1.00 97.69 89 ALA A C 1
ATOM 697 O O . ALA A 1 89 ? -0.241 0.992 0.789 1.00 97.69 89 ALA A O 1
ATOM 698 N N . ARG A 1 90 ? -0.848 0.077 -1.179 1.00 97.50 90 ARG A N 1
ATOM 699 C CA . ARG A 1 90 ? 0.188 0.745 -1.978 1.00 97.50 90 ARG A CA 1
ATOM 700 C C . ARG A 1 90 ? 0.112 2.263 -1.848 1.00 97.50 90 ARG A C 1
ATOM 702 O O . ARG A 1 90 ? 1.134 2.881 -1.566 1.00 97.50 90 ARG A O 1
ATOM 709 N N . VAL A 1 91 ? -1.068 2.864 -2.024 1.00 97.38 91 VAL A N 1
ATOM 710 C CA . VAL A 1 91 ? -1.216 4.328 -1.930 1.00 97.38 91 VAL A CA 1
ATOM 711 C C . VAL A 1 91 ? -0.815 4.814 -0.535 1.00 97.38 91 VAL A C 1
ATOM 713 O O . VAL A 1 91 ? -0.046 5.761 -0.416 1.00 97.38 91 VAL A O 1
ATOM 716 N N . ALA A 1 92 ? -1.246 4.134 0.531 1.00 97.88 92 ALA A N 1
ATOM 717 C CA . ALA A 1 92 ? -0.898 4.530 1.896 1.00 97.88 92 ALA A CA 1
ATOM 718 C C . ALA A 1 92 ? 0.600 4.363 2.193 1.00 97.88 92 ALA A C 1
ATOM 720 O O . ALA A 1 92 ? 1.183 5.200 2.883 1.00 97.88 92 ALA A O 1
ATOM 721 N N . VAL A 1 93 ? 1.245 3.322 1.660 1.00 97.88 93 VAL A N 1
ATOM 722 C CA . VAL A 1 93 ? 2.707 3.189 1.713 1.00 97.88 93 VAL A CA 1
ATOM 723 C C . VAL A 1 93 ? 3.360 4.345 0.950 1.00 97.88 93 VAL A C 1
ATOM 725 O O . VAL A 1 93 ? 4.228 5.015 1.510 1.00 97.88 93 VAL A O 1
ATOM 728 N N . GLY A 1 94 ? 2.904 4.664 -0.263 1.00 96.62 94 GLY A N 1
ATOM 729 C CA . GLY A 1 94 ? 3.408 5.788 -1.059 1.00 96.62 94 GLY A CA 1
ATOM 730 C C . GLY A 1 94 ? 3.320 7.136 -0.341 1.00 96.62 94 GLY A C 1
ATOM 731 O O . GLY A 1 94 ? 4.308 7.871 -0.295 1.00 96.62 94 GLY A O 1
ATOM 732 N N . GLU A 1 95 ? 2.210 7.384 0.353 1.00 96.38 95 GLU A N 1
ATOM 733 C CA . GLU A 1 95 ? 1.967 8.558 1.207 1.00 96.38 95 GLU A CA 1
ATOM 734 C C . GLU A 1 95 ? 2.737 8.544 2.542 1.00 96.38 95 GLU A C 1
ATOM 736 O O . GLU A 1 95 ? 2.614 9.462 3.347 1.00 96.38 95 GLU A O 1
ATOM 741 N N . LYS A 1 96 ? 3.547 7.510 2.813 1.00 96.50 96 LYS A N 1
ATOM 742 C CA . LYS A 1 96 ? 4.288 7.327 4.082 1.00 96.50 96 LYS A CA 1
ATOM 743 C C . LYS A 1 96 ? 3.359 7.183 5.300 1.00 96.50 96 LYS A C 1
ATOM 745 O O . LYS A 1 96 ? 3.730 7.490 6.432 1.00 96.50 96 LYS A O 1
ATOM 750 N N . LEU A 1 97 ? 2.167 6.634 5.075 1.00 97.31 97 LEU A N 1
ATOM 751 C CA . LEU A 1 97 ? 1.125 6.358 6.068 1.00 97.31 97 LEU A CA 1
ATOM 752 C C . LEU A 1 97 ? 0.995 4.858 6.385 1.00 97.31 97 LEU A C 1
ATOM 754 O O . LEU A 1 97 ? -0.047 4.402 6.858 1.00 97.31 97 LEU A O 1
ATOM 758 N N . ALA A 1 98 ? 2.062 4.085 6.173 1.00 97.38 98 ALA A N 1
ATOM 759 C CA . ALA A 1 98 ? 2.078 2.637 6.372 1.00 97.38 98 ALA A CA 1
ATOM 760 C C . ALA A 1 98 ? 1.747 2.211 7.818 1.00 97.38 98 ALA A C 1
ATOM 762 O O . ALA A 1 98 ? 0.952 1.298 8.013 1.00 97.38 98 ALA A O 1
ATOM 763 N N . ASN A 1 99 ? 2.279 2.891 8.842 1.00 97.19 99 ASN A N 1
ATOM 764 C CA . ASN A 1 99 ? 1.944 2.588 10.243 1.00 97.19 99 ASN A CA 1
ATOM 765 C C . ASN A 1 99 ? 0.460 2.857 10.566 1.00 97.19 99 ASN A C 1
ATOM 767 O O . ASN A 1 99 ? -0.200 1.956 11.087 1.00 97.19 99 ASN A O 1
ATOM 771 N N . PRO A 1 100 ? -0.106 4.041 10.243 1.00 97.62 100 PRO A N 1
ATOM 772 C CA . PRO A 1 100 ? -1.539 4.258 10.385 1.00 97.62 100 PRO A CA 1
ATOM 773 C C . PRO A 1 100 ? -2.406 3.246 9.629 1.00 97.62 100 PRO A C 1
ATOM 775 O O . PRO A 1 100 ? -3.347 2.709 10.208 1.00 97.62 100 PRO A O 1
ATOM 778 N N . LEU A 1 101 ? -2.054 2.917 8.382 1.00 97.94 101 LEU A N 1
ATOM 779 C CA . LEU A 1 101 ? -2.733 1.869 7.618 1.00 97.94 101 LEU A CA 1
ATOM 780 C C . LEU A 1 101 ? -2.693 0.527 8.358 1.00 97.94 101 LEU A C 1
ATOM 782 O O . LEU A 1 101 ? -3.714 -0.139 8.482 1.00 97.94 101 LEU A O 1
ATOM 786 N N . ARG A 1 102 ? -1.528 0.128 8.870 1.00 96.56 102 ARG A N 1
ATOM 787 C CA . ARG A 1 102 ? -1.342 -1.143 9.577 1.00 96.56 102 ARG A CA 1
ATOM 788 C C . ARG A 1 102 ? -2.251 -1.251 10.804 1.00 96.56 102 ARG A C 1
ATOM 790 O O . ARG A 1 102 ? -2.885 -2.282 11.009 1.00 96.56 102 ARG A O 1
ATOM 797 N N . VAL A 1 103 ? -2.376 -0.169 11.577 1.00 96.94 103 VAL A N 1
ATOM 798 C CA . VAL A 1 103 ? -3.329 -0.083 12.699 1.00 96.94 103 VAL A CA 1
ATOM 799 C C . VAL A 1 103 ? -4.768 -0.189 12.195 1.00 96.94 103 VAL A C 1
ATOM 801 O O . VAL A 1 103 ? -5.559 -0.950 12.747 1.00 96.94 103 VAL A O 1
ATOM 804 N N . TRP A 1 104 ? -5.105 0.534 11.125 1.00 97.75 104 TRP A N 1
ATOM 805 C CA . TRP A 1 104 ? -6.436 0.492 10.524 1.00 97.75 104 TRP A CA 1
ATOM 806 C C . TRP A 1 104 ? -6.830 -0.917 10.075 1.00 97.75 104 TRP A C 1
ATOM 808 O O . TRP A 1 104 ? -7.943 -1.345 10.355 1.00 97.75 104 TRP A O 1
ATOM 818 N N . MET A 1 105 ? -5.911 -1.663 9.459 1.00 97.06 105 MET A N 1
ATOM 819 C CA . MET A 1 105 ? -6.139 -3.044 9.026 1.00 97.06 105 MET A CA 1
ATOM 820 C C . MET A 1 105 ? -6.453 -3.979 10.198 1.00 97.06 105 MET A C 1
ATOM 822 O O . MET A 1 105 ? -7.372 -4.788 10.102 1.00 97.06 105 MET A O 1
ATOM 826 N N . VAL A 1 106 ? -5.728 -3.850 11.315 1.00 96.44 106 VAL A N 1
ATOM 827 C CA . VAL A 1 106 ? -5.999 -4.630 12.537 1.00 96.44 106 VAL A CA 1
ATOM 828 C C . VAL A 1 106 ? -7.368 -4.286 13.117 1.00 96.44 106 VAL A C 1
ATOM 830 O O . VAL A 1 106 ? -8.131 -5.178 13.494 1.00 96.44 106 VAL A O 1
ATOM 833 N N . LEU A 1 107 ? -7.708 -2.996 13.165 1.00 95.69 107 LEU A N 1
ATOM 834 C CA . 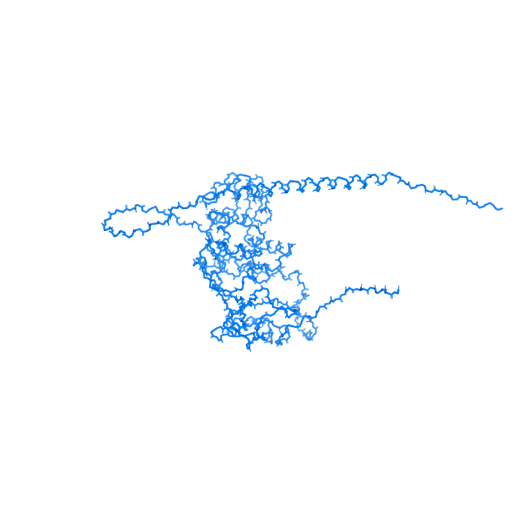LEU A 1 107 ? -9.018 -2.547 13.630 1.00 95.69 107 LEU A CA 1
ATOM 835 C C . LEU A 1 107 ? -10.143 -3.037 12.714 1.00 95.69 107 LEU A C 1
ATOM 837 O O . LEU A 1 107 ? -11.184 -3.463 13.205 1.00 95.69 107 LEU A O 1
ATOM 841 N N . GLU A 1 108 ? -9.936 -3.013 11.398 1.00 95.31 108 GLU A N 1
ATOM 842 C CA . GLU A 1 108 ? -10.903 -3.499 10.418 1.00 95.31 108 GLU A CA 1
ATOM 843 C C . GLU A 1 108 ? -11.127 -5.009 10.551 1.00 95.31 108 GLU A C 1
ATOM 845 O O . GLU A 1 108 ? -12.272 -5.460 10.551 1.00 95.31 108 GLU A O 1
ATOM 850 N N . GLU A 1 109 ? -10.063 -5.793 10.721 1.00 94.94 109 GLU A N 1
ATOM 851 C CA . GLU A 1 109 ? -10.178 -7.236 10.940 1.00 94.94 109 GLU A CA 1
ATOM 852 C C . GLU A 1 109 ? -10.885 -7.557 12.260 1.00 94.94 109 GLU A C 1
ATOM 854 O O . GLU A 1 109 ? -11.796 -8.383 12.310 1.00 94.94 109 GLU A O 1
ATOM 859 N N . THR A 1 110 ? -10.555 -6.822 13.320 1.00 94.06 110 THR A N 1
ATOM 860 C CA . THR A 1 110 ? -11.226 -6.953 14.619 1.00 94.06 110 THR A CA 1
ATOM 861 C C . THR A 1 110 ? -12.708 -6.593 14.518 1.00 94.06 110 THR A C 1
ATOM 863 O O . THR A 1 110 ? -13.554 -7.286 15.088 1.00 94.06 110 THR A O 1
ATOM 866 N N . ALA A 1 111 ? -13.051 -5.552 13.757 1.00 93.50 111 ALA A N 1
ATOM 867 C CA . ALA A 1 111 ? -14.432 -5.151 13.519 1.00 93.50 111 ALA A CA 1
ATOM 868 C C . ALA A 1 111 ? -15.216 -6.208 12.728 1.00 93.50 111 ALA A C 1
ATOM 870 O O . ALA A 1 111 ? -16.381 -6.451 13.038 1.00 93.50 111 ALA A O 1
ATOM 871 N N . ARG A 1 112 ? -14.587 -6.885 11.758 1.00 90.81 112 ARG A N 1
ATOM 872 C CA . ARG A 1 112 ? -15.205 -8.005 11.023 1.00 90.81 112 ARG A CA 1
ATOM 873 C C . ARG A 1 112 ? -15.506 -9.191 11.939 1.00 90.81 112 ARG A C 1
ATOM 875 O O . ARG A 1 112 ? -16.573 -9.781 11.813 1.00 90.81 112 ARG A O 1
ATOM 882 N N . THR A 1 113 ? -14.598 -9.508 12.861 1.00 91.56 113 THR A N 1
ATOM 883 C CA . THR A 1 113 ? -14.740 -10.655 13.772 1.00 91.56 113 THR A CA 1
ATOM 884 C C . THR A 1 113 ? -15.710 -10.380 14.921 1.00 91.56 113 THR A C 1
ATOM 886 O O . THR A 1 113 ? -16.478 -11.254 15.307 1.00 91.56 113 THR A O 1
ATOM 889 N N . THR A 1 114 ? -15.703 -9.165 15.475 1.00 93.12 114 THR A N 1
ATOM 890 C CA . THR A 1 114 ? -16.500 -8.813 16.669 1.00 93.12 114 THR A CA 1
ATOM 891 C C . THR A 1 114 ? -17.802 -8.073 16.359 1.00 93.12 114 THR A C 1
ATOM 893 O O . THR A 1 114 ? -18.645 -7.919 17.241 1.00 93.12 114 THR A O 1
ATOM 896 N N . GLY A 1 115 ? -17.956 -7.547 15.141 1.00 91.56 115 GLY A N 1
ATOM 897 C CA . GLY A 1 115 ? -19.054 -6.656 14.756 1.00 91.56 115 GLY A CA 1
ATOM 898 C C . GLY A 1 115 ? -18.950 -5.232 15.321 1.00 91.56 115 GLY A C 1
ATOM 899 O O . GLY A 1 115 ? -19.855 -4.425 15.105 1.00 91.56 115 GLY A O 1
ATOM 900 N N . ARG A 1 116 ? -17.875 -4.890 16.049 1.00 90.81 116 ARG A N 1
ATOM 901 C CA . ARG A 1 116 ? -17.694 -3.569 16.672 1.00 90.81 116 ARG A CA 1
ATOM 902 C C . ARG A 1 116 ? -16.761 -2.691 15.847 1.00 90.81 116 ARG A C 1
ATOM 904 O O . ARG A 1 116 ? -15.590 -3.000 15.682 1.00 90.81 116 ARG A O 1
ATOM 911 N N . ASN A 1 117 ? -17.251 -1.530 15.415 1.00 91.50 117 ASN A N 1
ATOM 912 C CA . ASN A 1 117 ? -16.462 -0.548 14.654 1.00 91.50 117 ASN A CA 1
ATOM 913 C C . ASN A 1 117 ? -15.672 0.431 15.544 1.00 91.50 117 ASN A C 1
ATOM 915 O O . ASN A 1 117 ? -15.335 1.534 15.108 1.00 91.50 117 ASN A O 1
ATOM 919 N N . TYR A 1 118 ? -15.414 0.075 16.802 1.00 92.81 118 TYR A N 1
ATOM 920 C CA . TYR A 1 118 ? -14.646 0.901 17.726 1.00 92.81 118 TYR A CA 1
ATOM 921 C C . TYR A 1 118 ? -13.806 0.041 18.671 1.00 92.81 118 TYR A C 1
ATOM 923 O O . TYR A 1 118 ? -14.179 -1.085 18.995 1.00 92.81 118 TYR A O 1
ATOM 931 N N . VAL A 1 119 ? -12.690 0.603 19.134 1.00 93.75 119 VAL A N 1
ATOM 932 C CA . VAL A 1 119 ? -11.802 -0.001 20.138 1.00 93.75 119 VAL A CA 1
ATOM 933 C C . VAL A 1 119 ? -11.474 1.040 21.208 1.00 93.75 119 VAL A C 1
ATOM 935 O O . VAL A 1 119 ? -11.315 2.228 20.906 1.00 93.75 119 VAL A O 1
ATOM 938 N N . LEU A 1 120 ? -11.403 0.619 22.473 1.00 93.38 120 LEU A N 1
ATOM 939 C CA . LEU A 1 120 ? -10.999 1.499 23.570 1.00 93.38 120 LEU A CA 1
ATOM 940 C C . LEU A 1 120 ? -9.503 1.812 23.467 1.00 93.38 120 LEU A C 1
ATOM 942 O O . LEU A 1 120 ? -8.695 0.967 23.087 1.00 93.38 120 LEU A O 1
ATOM 946 N N . LYS A 1 121 ? -9.101 3.029 23.846 1.00 88.44 121 LYS A N 1
ATOM 947 C CA . LYS A 1 121 ? -7.692 3.457 23.744 1.00 88.44 121 LYS A CA 1
ATOM 948 C C . LYS A 1 121 ? -6.741 2.574 24.558 1.00 88.44 121 LYS A C 1
ATOM 950 O O . LYS A 1 121 ? -5.626 2.337 24.106 1.00 88.44 121 LYS A O 1
ATOM 955 N N . GLY A 1 122 ? -7.185 2.110 25.730 1.00 88.06 122 GLY A N 1
ATOM 956 C CA . GLY A 1 122 ? -6.402 1.232 26.606 1.00 88.06 122 GLY A CA 1
ATOM 957 C C . GLY A 1 122 ? -6.139 -0.148 26.001 1.00 88.06 122 GLY A C 1
ATOM 958 O O . GLY A 1 122 ? -5.070 -0.710 26.214 1.00 88.06 122 GLY A O 1
ATOM 959 N N . ASP A 1 123 ? -7.057 -0.638 25.168 1.00 93.56 123 ASP A N 1
ATOM 960 C CA . ASP A 1 123 ? -6.993 -1.995 24.616 1.00 93.56 123 ASP A CA 1
ATOM 961 C C . ASP A 1 123 ? -6.174 -2.061 23.323 1.00 93.56 123 ASP A C 1
ATOM 963 O O . ASP A 1 123 ? -5.726 -3.133 22.919 1.00 93.56 123 ASP A O 1
ATOM 967 N N . LEU A 1 124 ? -5.949 -0.918 22.662 1.00 94.19 124 LEU A N 1
ATOM 968 C CA . LEU A 1 124 ? -5.307 -0.889 21.350 1.00 94.19 124 LEU A CA 1
ATOM 969 C C . LEU A 1 124 ? -3.890 -1.470 21.373 1.00 94.19 124 LEU A C 1
ATOM 971 O O . LEU A 1 124 ? -3.515 -2.181 20.449 1.00 94.19 124 LEU A O 1
ATOM 975 N N . ALA A 1 125 ? -3.092 -1.171 22.400 1.00 94.50 125 ALA A N 1
ATOM 976 C CA . ALA A 1 125 ? -1.717 -1.664 22.467 1.00 94.50 125 ALA A CA 1
ATOM 977 C C . ALA A 1 125 ? -1.673 -3.197 22.574 1.00 94.50 125 ALA A C 1
ATOM 979 O O . ALA A 1 125 ? -0.932 -3.840 21.832 1.00 94.50 125 ALA A O 1
ATOM 980 N N . ALA A 1 126 ? -2.517 -3.775 23.434 1.00 94.62 126 ALA A N 1
ATOM 981 C CA . ALA A 1 126 ? -2.646 -5.223 23.583 1.00 94.62 126 ALA A CA 1
ATOM 982 C C . ALA A 1 126 ? -3.184 -5.877 22.301 1.00 94.62 126 ALA A C 1
ATOM 984 O O . ALA A 1 126 ? -2.685 -6.919 21.878 1.00 94.62 126 ALA A O 1
ATOM 985 N N . LEU A 1 127 ? -4.149 -5.229 21.639 1.00 95.50 127 LEU A N 1
ATOM 986 C CA . LEU A 1 127 ? -4.677 -5.681 20.356 1.00 95.50 127 LEU A CA 1
ATOM 987 C C . LEU A 1 127 ? -3.603 -5.673 19.262 1.00 95.50 127 LEU A C 1
ATOM 989 O O . LEU A 1 127 ? -3.480 -6.633 18.522 1.00 95.50 127 LEU A O 1
ATOM 993 N N . LEU A 1 128 ? -2.793 -4.623 19.145 1.00 96.12 128 LEU A N 1
ATOM 994 C CA . LEU A 1 128 ? -1.702 -4.590 18.165 1.00 96.12 128 LEU A CA 1
ATOM 995 C C . LEU A 1 128 ? -0.652 -5.671 18.463 1.00 96.12 128 LEU A C 1
ATOM 997 O O . LEU A 1 128 ? -0.171 -6.341 17.546 1.00 96.12 128 LEU A O 1
ATOM 1001 N N . GLN A 1 129 ? -0.346 -5.890 19.743 1.00 95.00 129 GLN A N 1
ATOM 1002 C CA . GLN A 1 129 ? 0.593 -6.921 20.169 1.00 95.00 129 GLN A CA 1
ATOM 1003 C C . GLN A 1 129 ? 0.115 -8.335 19.808 1.00 95.00 129 GLN A C 1
ATOM 1005 O O . GLN A 1 129 ? 0.944 -9.146 19.397 1.00 95.00 129 GLN A O 1
ATOM 1010 N N . SER A 1 130 ? -1.190 -8.627 19.879 1.00 94.44 130 SER A N 1
ATOM 1011 C CA . SER A 1 130 ? -1.722 -9.943 19.486 1.00 94.44 130 SER A CA 1
ATOM 1012 C C . SER A 1 130 ? -1.575 -10.240 17.987 1.00 94.44 130 SER A C 1
ATOM 1014 O O . SER A 1 130 ? -1.511 -11.402 17.602 1.00 94.44 130 SER A O 1
ATOM 1016 N N . TYR A 1 131 ? -1.422 -9.206 17.152 1.00 94.94 131 TYR A N 1
ATOM 1017 C CA . TYR A 1 131 ? -1.086 -9.320 15.726 1.00 94.94 131 TYR A CA 1
ATOM 1018 C C . TYR A 1 131 ? 0.432 -9.256 15.457 1.00 94.94 131 TYR A C 1
ATOM 1020 O O . TYR A 1 131 ? 0.865 -9.100 14.313 1.00 94.94 131 TYR A O 1
ATOM 1028 N N . GLY A 1 132 ? 1.268 -9.340 16.497 1.00 94.62 132 GLY A N 1
ATOM 1029 C CA . GLY A 1 132 ? 2.726 -9.274 16.371 1.00 94.62 132 GLY A CA 1
ATOM 1030 C C . GLY A 1 132 ? 3.247 -7.884 15.989 1.00 94.62 132 GLY A C 1
ATOM 1031 O O . GLY A 1 132 ? 4.291 -7.773 15.340 1.00 94.62 132 GLY A O 1
ATOM 1032 N N . ILE A 1 133 ? 2.513 -6.824 16.346 1.00 95.38 133 ILE A N 1
ATOM 1033 C CA . ILE A 1 133 ? 2.903 -5.428 16.134 1.00 95.38 133 ILE A CA 1
ATOM 1034 C C . ILE A 1 133 ? 3.372 -4.846 17.463 1.00 95.38 133 ILE A C 1
ATOM 1036 O O . ILE A 1 133 ? 2.575 -4.556 18.355 1.00 95.38 133 ILE A O 1
ATOM 1040 N N . THR A 1 134 ? 4.676 -4.630 17.588 1.00 92.19 134 THR A N 1
ATOM 1041 C CA . THR A 1 134 ? 5.266 -3.993 18.765 1.00 92.19 134 THR A CA 1
ATOM 1042 C C . THR A 1 134 ? 5.429 -2.495 18.527 1.00 92.19 134 THR A C 1
ATOM 1044 O O . THR A 1 134 ? 5.927 -2.050 17.491 1.00 92.19 134 THR A O 1
ATOM 1047 N N . CYS A 1 135 ? 4.983 -1.677 19.480 1.00 92.06 135 CYS A N 1
ATOM 1048 C CA . CYS A 1 135 ? 5.174 -0.231 19.426 1.00 92.06 135 CYS A CA 1
ATOM 1049 C C . CYS A 1 135 ? 5.285 0.367 20.829 1.00 92.06 135 CYS A C 1
ATOM 1051 O O . CYS A 1 135 ? 4.674 -0.115 21.780 1.00 92.06 135 CYS A O 1
ATOM 1053 N N . SER A 1 136 ? 6.075 1.432 20.961 1.00 93.94 136 SER A N 1
ATOM 1054 C CA . SER A 1 136 ? 6.132 2.201 22.203 1.00 93.94 136 SER A CA 1
ATOM 1055 C C . SER A 1 136 ? 4.882 3.071 22.350 1.00 93.94 136 SER A C 1
ATOM 1057 O O . SER A 1 136 ? 4.288 3.509 21.362 1.00 93.94 136 SER A O 1
ATOM 1059 N N . ALA A 1 137 ? 4.523 3.421 23.587 1.00 93.88 137 ALA A N 1
ATOM 1060 C CA . ALA A 1 137 ? 3.405 4.330 23.856 1.00 93.88 137 ALA A CA 1
ATOM 1061 C C . ALA A 1 137 ? 3.579 5.717 23.201 1.00 93.88 137 ALA A C 1
ATOM 1063 O O . ALA A 1 137 ? 2.600 6.419 22.941 1.00 93.88 137 ALA A O 1
ATOM 1064 N N . HIS A 1 138 ? 4.820 6.147 22.953 1.00 95.19 138 HIS A N 1
ATOM 1065 C CA . HIS A 1 138 ? 5.105 7.378 22.216 1.00 95.19 138 HIS A CA 1
ATOM 1066 C C . HIS A 1 138 ? 4.762 7.233 20.727 1.00 95.19 138 HIS A C 1
ATOM 1068 O O . HIS A 1 138 ? 3.989 8.031 20.199 1.00 95.19 138 HIS A O 1
ATOM 1074 N N . ASN A 1 139 ? 5.254 6.173 20.078 1.00 95.06 139 ASN A N 1
ATOM 1075 C CA . ASN A 1 139 ? 4.977 5.913 18.665 1.00 95.06 139 ASN A CA 1
ATOM 1076 C C . ASN A 1 139 ? 3.487 5.681 18.419 1.00 95.06 139 ASN A C 1
ATOM 1078 O O . ASN A 1 139 ? 2.940 6.241 17.475 1.00 95.06 139 ASN A O 1
ATOM 1082 N N . LEU A 1 140 ? 2.809 4.947 19.307 1.00 95.06 140 LEU A N 1
ATOM 1083 C CA . LEU A 1 140 ? 1.370 4.726 19.201 1.00 95.06 140 LEU A CA 1
ATOM 1084 C C . LEU A 1 140 ? 0.590 6.048 19.214 1.00 95.06 140 LEU A C 1
ATOM 1086 O O . LEU A 1 140 ? -0.303 6.240 18.395 1.00 95.06 140 LEU A O 1
ATOM 1090 N N . ARG A 1 141 ? 0.959 6.999 20.083 1.00 95.06 141 ARG A N 1
ATOM 1091 C CA . ARG A 1 141 ? 0.347 8.340 20.103 1.00 95.06 141 ARG A CA 1
ATOM 1092 C C . ARG A 1 141 ? 0.566 9.098 18.793 1.00 95.06 141 ARG A C 1
ATOM 1094 O O . ARG A 1 141 ? -0.369 9.730 18.306 1.00 95.06 141 ARG A O 1
ATOM 1101 N N . ILE A 1 142 ? 1.765 9.016 18.213 1.00 95.81 142 ILE A N 1
ATOM 1102 C CA . ILE A 1 142 ? 2.068 9.626 16.909 1.00 95.81 142 ILE A CA 1
ATOM 1103 C C . ILE A 1 142 ? 1.225 8.981 15.809 1.00 95.81 142 ILE A C 1
ATOM 1105 O O . ILE A 1 142 ? 0.593 9.691 15.031 1.00 95.81 142 ILE A O 1
ATOM 1109 N N . TRP A 1 143 ? 1.165 7.649 15.761 1.00 95.88 143 TRP A N 1
ATOM 1110 C CA . TRP A 1 143 ? 0.381 6.928 14.759 1.00 95.88 143 TRP A CA 1
ATOM 1111 C C . TRP A 1 143 ? -1.091 7.306 14.853 1.00 95.88 143 TRP A C 1
ATOM 1113 O O . TRP A 1 143 ? -1.679 7.668 13.838 1.00 95.88 143 TRP A O 1
ATOM 1123 N N . LEU A 1 144 ? -1.645 7.320 16.071 1.00 95.12 144 LEU A N 1
ATOM 1124 C CA . LEU A 1 144 ? -3.018 7.733 16.355 1.00 95.12 144 LEU A CA 1
ATOM 1125 C C . LEU A 1 144 ? -3.317 9.150 15.879 1.00 95.12 144 LEU A C 1
ATOM 1127 O O . LEU A 1 144 ? -4.352 9.369 15.249 1.00 95.12 144 LEU A O 1
ATOM 1131 N N . LYS A 1 145 ? -2.411 10.096 16.143 1.00 95.56 145 LYS A N 1
ATOM 1132 C CA . LYS A 1 145 ? -2.538 11.474 15.666 1.00 95.56 145 LYS A CA 1
ATOM 1133 C C . LYS A 1 145 ? -2.531 11.534 14.137 1.00 95.56 145 LYS A C 1
ATOM 1135 O O . LYS A 1 145 ? -3.409 12.169 13.566 1.00 95.56 145 LYS A O 1
ATOM 1140 N N . ASN A 1 146 ? -1.592 10.843 13.494 1.00 94.88 146 ASN A N 1
ATOM 1141 C CA . ASN A 1 146 ? -1.410 10.888 12.042 1.00 94.88 146 ASN A CA 1
ATOM 1142 C C . ASN A 1 146 ? -2.553 10.214 11.271 1.00 94.88 146 ASN A C 1
ATOM 1144 O O . ASN A 1 146 ? -2.847 10.616 10.152 1.00 94.88 146 ASN A O 1
ATOM 1148 N N . GLY A 1 147 ? -3.201 9.195 11.844 1.00 95.38 147 GLY A N 1
ATOM 1149 C CA . GLY A 1 147 ? -4.343 8.537 11.203 1.00 95.38 147 GLY A CA 1
ATOM 1150 C C . GLY A 1 147 ? -5.714 9.122 11.552 1.00 95.38 147 GLY A C 1
ATOM 1151 O O . GLY A 1 147 ? -6.715 8.707 10.961 1.00 95.38 147 GLY A O 1
ATOM 1152 N N . ASN A 1 148 ? -5.792 10.077 12.486 1.00 96.25 148 ASN A N 1
ATOM 1153 C CA . ASN A 1 148 ? -7.059 10.685 12.884 1.00 96.25 148 ASN A CA 1
ATOM 1154 C C . ASN A 1 148 ? -7.662 11.520 11.742 1.00 96.25 148 ASN A C 1
ATOM 1156 O O . ASN A 1 148 ? -6.985 12.327 11.118 1.00 96.25 148 ASN A O 1
ATOM 1160 N N . GLY A 1 149 ? -8.951 11.332 11.476 1.00 94.50 149 GLY A N 1
ATOM 1161 C CA . GLY A 1 149 ? -9.676 11.946 10.365 1.00 94.50 149 GLY A CA 1
ATOM 1162 C C . GLY A 1 149 ? -9.537 11.199 9.034 1.00 94.50 149 GLY A C 1
ATOM 1163 O O . GLY A 1 149 ? -10.428 11.334 8.192 1.00 94.50 149 GLY A O 1
ATOM 1164 N N . LEU A 1 150 ? -8.497 10.377 8.856 1.00 95.94 150 LEU A N 1
ATOM 1165 C CA . LEU A 1 150 ? -8.255 9.602 7.635 1.00 95.94 150 LEU A CA 1
ATOM 1166 C C . LEU A 1 150 ? -8.672 8.134 7.788 1.00 95.94 150 LEU A C 1
ATOM 1168 O O . LEU A 1 150 ? -9.536 7.662 7.053 1.00 95.94 150 LEU A O 1
ATOM 1172 N N . PHE A 1 151 ? -8.104 7.443 8.776 1.00 97.31 151 PHE A N 1
ATOM 1173 C CA . PHE A 1 151 ? -8.333 6.020 9.046 1.00 97.31 151 PHE A CA 1
ATOM 1174 C C . PHE A 1 151 ? -9.328 5.786 10.192 1.00 97.31 151 PHE A C 1
ATOM 1176 O O . PHE A 1 151 ? -10.083 4.815 10.196 1.00 97.31 151 PHE A O 1
ATOM 1183 N N . TRP A 1 152 ? -9.367 6.686 11.170 1.00 97.25 152 TRP A N 1
ATOM 1184 C CA . TRP A 1 152 ? -10.278 6.613 12.315 1.00 97.25 152 TRP A CA 1
ATOM 1185 C C . TRP A 1 152 ? -10.659 8.004 12.807 1.00 97.25 152 TRP A C 1
ATOM 1187 O O . TRP A 1 152 ? -10.087 9.007 12.390 1.00 97.25 152 TRP A O 1
ATOM 1197 N N . ILE A 1 153 ? -11.611 8.060 13.731 1.00 96.69 153 ILE A N 1
ATOM 1198 C CA . ILE A 1 153 ? -11.952 9.251 14.504 1.00 96.69 153 ILE A CA 1
ATOM 1199 C C . ILE A 1 153 ? -11.682 8.947 15.974 1.00 96.69 153 ILE A C 1
ATOM 1201 O O . ILE A 1 153 ? -12.236 8.003 16.540 1.00 96.69 153 ILE A O 1
ATOM 1205 N N . ILE A 1 154 ? -10.822 9.748 16.596 1.00 94.12 154 ILE A N 1
ATOM 1206 C CA . ILE A 1 154 ? -10.562 9.670 18.031 1.00 94.12 154 ILE A CA 1
ATOM 1207 C C . ILE A 1 154 ? -11.676 10.410 18.769 1.00 94.12 154 ILE A C 1
ATOM 1209 O O . ILE A 1 154 ? -11.874 11.606 18.578 1.00 94.12 154 ILE A O 1
ATOM 1213 N N . THR A 1 155 ? -12.373 9.700 19.650 1.00 92.38 155 THR A N 1
ATOM 1214 C CA . THR A 1 155 ? -13.391 10.260 20.545 1.00 92.38 155 THR A CA 1
ATOM 1215 C C . THR A 1 155 ? -12.887 10.275 21.991 1.00 92.38 155 THR A C 1
ATOM 1217 O O . THR A 1 155 ? -11.757 9.860 22.290 1.00 92.38 155 THR A O 1
ATOM 1220 N N . THR A 1 156 ? -13.716 10.768 22.911 1.00 87.38 156 THR A N 1
ATOM 1221 C CA . THR A 1 156 ? -13.485 10.650 24.358 1.00 87.38 156 THR A CA 1
ATOM 1222 C C . THR A 1 156 ? -13.445 9.185 24.795 1.00 87.38 156 THR A C 1
ATOM 1224 O O . THR A 1 156 ? -12.561 8.809 25.560 1.00 87.38 156 THR A O 1
ATOM 1227 N N . TYR A 1 157 ? -14.331 8.353 24.242 1.00 82.31 157 TYR A N 1
ATOM 1228 C CA . TYR A 1 157 ? -14.523 6.957 24.647 1.00 82.31 157 TYR A CA 1
ATOM 1229 C C . TYR A 1 157 ? -13.573 5.970 23.961 1.00 82.31 157 TYR A C 1
ATOM 1231 O O . TYR A 1 157 ? -13.227 4.941 24.534 1.00 82.31 157 TYR A O 1
ATOM 1239 N N . GLY A 1 158 ? -13.121 6.260 22.741 1.00 92.19 158 GLY A N 1
ATOM 1240 C CA . GLY A 1 158 ? -12.325 5.298 21.988 1.00 92.19 158 GLY A CA 1
ATOM 1241 C C . GLY A 1 158 ? -11.911 5.774 20.606 1.00 92.19 158 GLY A C 1
ATOM 1242 O O . GLY A 1 158 ? -11.875 6.970 20.312 1.00 92.19 158 GLY A O 1
ATOM 1243 N N . ILE A 1 159 ? -11.568 4.810 19.765 1.00 95.25 159 ILE A N 1
ATOM 1244 C CA . ILE A 1 159 ? -11.115 5.003 18.393 1.00 95.25 159 ILE A CA 1
ATOM 1245 C C . ILE A 1 159 ? -12.167 4.371 17.488 1.00 95.25 159 ILE A C 1
ATOM 1247 O O . ILE A 1 159 ? -12.335 3.153 17.495 1.00 95.25 159 ILE A O 1
ATOM 1251 N N . CYS A 1 160 ? -12.891 5.203 16.743 1.00 95.50 160 CYS A N 1
ATOM 1252 C CA . CYS A 1 160 ? -13.950 4.771 15.836 1.00 95.50 160 CYS A CA 1
ATOM 1253 C C . CYS A 1 160 ? -13.385 4.586 14.427 1.00 95.50 160 CYS A C 1
ATOM 1255 O O . CYS A 1 160 ? -12.802 5.511 13.862 1.00 95.50 160 CYS A O 1
ATOM 1257 N N . LEU A 1 161 ? -13.574 3.405 13.851 1.00 96.00 161 LEU A N 1
ATOM 1258 C CA . LEU A 1 161 ? -13.041 3.042 12.545 1.00 96.00 161 LEU A CA 1
ATOM 1259 C C . LEU A 1 161 ? -13.755 3.799 11.413 1.00 96.00 161 LEU A C 1
ATOM 1261 O O . LEU A 1 161 ? -14.986 3.837 11.358 1.00 96.00 161 LEU A O 1
ATOM 1265 N N . ILE A 1 162 ? -12.995 4.357 10.468 1.00 95.94 162 ILE A N 1
ATOM 1266 C CA . ILE A 1 162 ? -13.551 4.835 9.197 1.00 95.94 162 ILE A CA 1
ATOM 1267 C C . ILE A 1 162 ? -13.616 3.646 8.234 1.00 95.94 162 ILE A C 1
ATOM 1269 O O . ILE A 1 162 ? -12.641 2.921 8.054 1.00 95.94 162 ILE A O 1
ATOM 1273 N N . GLY A 1 163 ? -14.780 3.432 7.617 1.00 93.62 163 GLY A N 1
ATOM 1274 C CA . GLY A 1 163 ? -14.993 2.306 6.706 1.00 93.62 163 GLY A CA 1
ATOM 1275 C C . GLY A 1 163 ? -14.179 2.402 5.411 1.00 93.62 163 GLY A C 1
ATOM 1276 O O . GLY A 1 163 ? -13.927 3.498 4.907 1.00 93.62 163 GLY A O 1
ATOM 1277 N N . TYR A 1 164 ? -13.849 1.241 4.839 1.00 94.88 164 TYR A N 1
ATOM 1278 C CA . TYR A 1 164 ? -12.999 1.067 3.652 1.00 94.88 164 TYR A CA 1
ATOM 1279 C C . TYR A 1 164 ? -13.282 2.055 2.513 1.00 94.88 164 TYR A C 1
ATOM 1281 O O . TYR A 1 164 ? -12.365 2.745 2.074 1.00 94.88 164 TYR A O 1
ATOM 1289 N N . LYS A 1 165 ? -14.545 2.196 2.083 1.00 95.38 165 LYS A N 1
ATOM 1290 C CA . LYS A 1 165 ? -14.927 3.145 1.021 1.00 95.38 165 LYS A CA 1
ATOM 1291 C C . LYS A 1 165 ? -14.448 4.569 1.317 1.00 95.38 165 LYS A C 1
ATOM 1293 O O . LYS A 1 165 ? -13.817 5.190 0.473 1.00 95.38 165 LYS A O 1
ATOM 1298 N N . LYS A 1 166 ? -14.708 5.068 2.530 1.00 95.94 166 LYS A N 1
ATOM 1299 C CA . LYS A 1 166 ? -14.322 6.426 2.935 1.00 95.94 166 LYS A CA 1
ATOM 1300 C C . LYS A 1 166 ? -12.806 6.574 3.044 1.00 95.94 166 LYS A C 1
ATOM 1302 O O . LYS A 1 166 ? -12.290 7.607 2.635 1.00 95.94 166 LYS A O 1
ATOM 1307 N N . VAL A 1 167 ? -12.106 5.564 3.566 1.00 97.25 167 VAL A N 1
ATOM 1308 C CA . VAL A 1 167 ? -10.635 5.581 3.639 1.00 97.25 167 VAL A CA 1
ATOM 1309 C C . VAL A 1 167 ? -10.030 5.652 2.241 1.00 97.25 167 VAL A C 1
ATOM 1311 O O . VAL A 1 167 ? -9.180 6.497 2.000 1.00 97.25 167 VAL A O 1
ATOM 1314 N N . ALA A 1 168 ? -10.508 4.833 1.303 1.00 96.81 168 ALA A N 1
ATOM 1315 C CA . ALA A 1 168 ? -10.030 4.828 -0.075 1.00 96.81 168 ALA A CA 1
ATOM 1316 C C . ALA A 1 168 ? -10.235 6.174 -0.786 1.00 96.81 168 ALA A C 1
ATOM 1318 O O . ALA A 1 168 ? -9.303 6.684 -1.410 1.00 96.81 168 ALA A O 1
ATOM 1319 N N . THR A 1 169 ? -11.421 6.773 -0.654 1.00 95.25 169 THR A N 1
ATOM 1320 C CA . THR A 1 169 ? -11.718 8.098 -1.218 1.00 95.25 169 THR A CA 1
ATOM 1321 C C . THR A 1 169 ? -10.828 9.172 -0.597 1.00 95.25 169 THR A C 1
ATOM 1323 O O . THR A 1 169 ? -10.158 9.902 -1.322 1.00 95.25 169 THR A O 1
ATOM 1326 N N . LYS A 1 170 ? -10.746 9.231 0.740 1.00 95.81 170 LYS A N 1
ATOM 1327 C CA . LYS A 1 170 ? -9.925 10.230 1.438 1.00 95.81 170 LYS A CA 1
ATOM 1328 C C . LYS A 1 170 ? -8.441 10.087 1.133 1.00 95.81 170 LYS A C 1
ATOM 1330 O O . LYS A 1 170 ? -7.772 11.090 0.949 1.00 95.81 170 LYS A O 1
ATOM 1335 N N . LEU A 1 171 ? -7.926 8.864 1.067 1.00 95.94 171 LEU A N 1
ATOM 1336 C CA . LEU A 1 171 ? -6.524 8.619 0.751 1.00 95.94 171 LEU A CA 1
ATOM 1337 C C . LEU A 1 171 ? -6.204 8.988 -0.704 1.00 95.94 171 LEU A C 1
ATOM 1339 O O . LEU A 1 171 ? -5.141 9.532 -0.976 1.00 95.94 171 LEU A O 1
ATOM 1343 N N . THR A 1 172 ? -7.142 8.749 -1.625 1.00 95.44 172 THR A N 1
ATOM 1344 C CA . THR A 1 172 ? -7.006 9.193 -3.020 1.00 95.44 172 THR A CA 1
ATOM 1345 C C . THR A 1 172 ? -6.968 10.714 -3.117 1.00 95.44 172 THR A C 1
ATOM 1347 O O . THR A 1 172 ? -6.119 11.264 -3.814 1.00 95.44 172 THR A O 1
ATOM 1350 N N . GLN A 1 173 ? -7.864 11.396 -2.402 1.00 93.75 173 GLN A N 1
ATOM 1351 C CA . GLN A 1 173 ? -7.868 12.853 -2.312 1.00 93.75 173 GLN A CA 1
ATOM 1352 C C . GLN A 1 173 ? -6.555 13.372 -1.707 1.00 93.75 173 GLN A C 1
ATOM 1354 O O . GLN A 1 173 ? -5.921 14.248 -2.283 1.00 93.75 173 GLN A O 1
ATOM 1359 N N . TYR A 1 174 ? -6.104 12.762 -0.610 1.00 93.50 174 TYR A N 1
ATOM 1360 C CA . TYR A 1 174 ? -4.867 13.121 0.081 1.00 93.50 174 TYR A CA 1
ATOM 1361 C C . TYR A 1 174 ? -3.635 13.018 -0.830 1.00 93.50 174 TYR A C 1
ATOM 1363 O O . TYR A 1 174 ? -2.828 13.941 -0.881 1.00 93.50 174 TYR A O 1
ATOM 1371 N N . ALA A 1 175 ? -3.530 11.945 -1.624 1.00 93.19 175 ALA A N 1
ATOM 1372 C CA . ALA A 1 175 ? -2.436 11.787 -2.582 1.00 93.19 175 ALA A CA 1
ATOM 1373 C C . ALA A 1 175 ? -2.417 12.883 -3.656 1.00 93.19 175 ALA A C 1
ATOM 1375 O O . ALA A 1 175 ? -1.359 13.337 -4.091 1.00 93.19 175 ALA A O 1
ATOM 1376 N N . ARG A 1 176 ? -3.593 13.362 -4.067 1.00 90.31 176 ARG A N 1
ATOM 1377 C CA . ARG A 1 176 ? -3.696 14.473 -5.018 1.00 90.31 176 ARG A CA 1
ATOM 1378 C C . ARG A 1 176 ? -3.320 15.806 -4.392 1.00 90.31 176 ARG A C 1
ATOM 1380 O O . ARG A 1 176 ? -2.563 16.553 -5.003 1.00 90.31 176 ARG A O 1
ATOM 1387 N N . GLU A 1 177 ? -3.817 16.081 -3.191 1.00 90.75 177 GLU A N 1
ATOM 1388 C CA . GLU A 1 177 ? -3.504 17.301 -2.438 1.00 90.75 177 GLU A CA 1
ATOM 1389 C C . GLU A 1 177 ? -1.998 17.422 -2.151 1.00 90.75 177 GLU A C 1
ATOM 1391 O O . GLU A 1 177 ? -1.452 18.522 -2.194 1.00 90.75 177 GLU A O 1
ATOM 1396 N N . ASN A 1 178 ? -1.305 16.294 -1.966 1.00 90.69 178 ASN A N 1
ATOM 1397 C CA . ASN A 1 178 ? 0.147 16.242 -1.772 1.00 90.69 178 ASN A CA 1
ATOM 1398 C C . ASN A 1 178 ? 0.971 16.293 -3.072 1.00 90.69 178 ASN A C 1
ATOM 1400 O O . ASN A 1 178 ? 2.194 16.149 -3.024 1.00 90.69 178 ASN A O 1
ATOM 1404 N N . GLY A 1 179 ? 0.340 16.483 -4.236 1.00 86.94 179 GLY A N 1
ATOM 1405 C CA . GLY A 1 179 ? 1.044 16.556 -5.518 1.00 86.94 179 GLY A CA 1
ATOM 1406 C C . GLY A 1 179 ? 1.597 15.211 -5.999 1.00 86.94 179 GLY A C 1
ATOM 1407 O O . GLY A 1 179 ? 2.559 15.185 -6.763 1.00 86.94 179 GLY A O 1
ATOM 1408 N N . LEU A 1 180 ? 0.988 14.096 -5.583 1.00 89.00 180 LEU A N 1
ATOM 1409 C CA . LEU A 1 180 ? 1.360 12.730 -5.967 1.00 89.00 180 LEU A CA 1
ATOM 1410 C C . LEU A 1 180 ? 0.250 12.043 -6.798 1.00 89.00 180 LEU A C 1
ATOM 1412 O O . LEU A 1 180 ? -0.170 10.927 -6.477 1.00 89.00 180 LEU A O 1
ATOM 1416 N N . PRO A 1 181 ? -0.251 12.662 -7.890 1.00 83.38 181 PRO A N 1
ATOM 1417 C CA . PRO A 1 181 ? -1.362 12.109 -8.671 1.00 83.38 181 PRO A CA 1
ATOM 1418 C C . PRO A 1 181 ? -1.017 10.768 -9.338 1.00 83.38 181 PRO A C 1
ATOM 1420 O O . PRO A 1 181 ? -1.909 9.952 -9.580 1.00 83.38 181 PRO A O 1
ATOM 1423 N N . ASP A 1 182 ? 0.267 10.502 -9.588 1.00 82.00 182 ASP A N 1
ATOM 1424 C CA . ASP A 1 182 ? 0.746 9.247 -10.178 1.00 82.00 182 ASP A CA 1
ATOM 1425 C C . ASP A 1 182 ? 0.479 8.026 -9.294 1.00 82.00 182 ASP A C 1
ATOM 1427 O O . ASP A 1 182 ? 0.329 6.914 -9.808 1.00 82.00 182 ASP A O 1
ATOM 1431 N N . LEU A 1 183 ? 0.317 8.223 -7.979 1.00 85.75 183 LEU A N 1
ATOM 1432 C CA . LEU A 1 183 ? -0.065 7.144 -7.074 1.00 85.75 183 LEU A CA 1
ATOM 1433 C C . LEU A 1 183 ? -1.473 6.615 -7.355 1.00 85.75 183 LEU A C 1
ATOM 1435 O O . LEU A 1 183 ? -1.751 5.478 -6.987 1.00 85.75 183 LEU A O 1
ATOM 1439 N N . VAL A 1 184 ? -2.361 7.391 -7.978 1.00 87.88 184 VAL A N 1
ATOM 1440 C CA . VAL A 1 184 ? -3.790 7.045 -8.111 1.00 87.88 184 VAL A CA 1
ATOM 1441 C C . VAL A 1 184 ? -4.327 7.152 -9.539 1.00 87.88 184 VAL A C 1
ATOM 1443 O O . VAL A 1 184 ? -5.455 6.739 -9.811 1.00 87.88 184 VAL A O 1
ATOM 1446 N N . SER A 1 185 ? -3.531 7.665 -10.477 1.00 79.88 185 SER A N 1
ATOM 1447 C CA . SER A 1 185 ? -3.949 7.882 -11.866 1.00 79.88 185 SER A CA 1
ATOM 1448 C C . SER A 1 185 ? -4.272 6.570 -12.592 1.00 79.88 185 SER A C 1
ATOM 1450 O O . SER A 1 185 ? -5.344 6.433 -13.198 1.00 79.88 185 SER A O 1
ATOM 1452 N N . THR A 1 186 ? -3.367 5.595 -12.484 1.00 76.56 186 THR A N 1
ATOM 1453 C CA . THR A 1 186 ? -3.398 4.320 -13.222 1.00 76.56 186 THR A CA 1
ATOM 1454 C C . THR A 1 186 ? -3.889 3.153 -12.374 1.00 76.56 186 THR A C 1
ATOM 1456 O O . THR A 1 186 ? -4.687 2.346 -12.845 1.00 76.56 186 THR A O 1
ATOM 1459 N N . ASN A 1 187 ? -3.466 3.094 -11.113 1.00 84.75 187 ASN A N 1
ATOM 1460 C CA . ASN A 1 187 ? -3.762 2.005 -10.192 1.00 84.75 187 ASN A CA 1
ATOM 1461 C C . ASN A 1 187 ? -4.584 2.553 -9.021 1.00 84.75 187 ASN A C 1
ATOM 1463 O O . ASN A 1 187 ? -4.119 3.400 -8.261 1.00 84.75 187 ASN A O 1
ATOM 1467 N N . ARG A 1 188 ? -5.845 2.124 -8.918 1.00 91.25 188 ARG A N 1
ATOM 1468 C CA . ARG A 1 188 ? -6.837 2.720 -8.008 1.00 91.25 188 ARG A CA 1
ATOM 1469 C C . ARG A 1 188 ? -7.278 1.721 -6.947 1.00 91.25 188 ARG A C 1
ATOM 1471 O O . ARG A 1 188 ? -7.461 0.548 -7.280 1.00 91.25 188 ARG A O 1
ATOM 1478 N N . PRO A 1 189 ? -7.557 2.170 -5.713 1.00 94.56 189 PRO A N 1
ATOM 1479 C CA . PRO A 1 189 ? -8.243 1.337 -4.735 1.00 94.56 189 PRO A CA 1
ATOM 1480 C C . PRO A 1 189 ? -9.523 0.708 -5.315 1.00 94.56 189 PRO A C 1
ATOM 1482 O O . PRO A 1 189 ? -10.308 1.362 -6.004 1.00 94.56 189 PRO A O 1
ATOM 1485 N N . GLY A 1 190 ? -9.730 -0.579 -5.041 1.00 92.19 190 GLY A N 1
ATOM 1486 C CA . GLY A 1 190 ? -10.924 -1.337 -5.418 1.00 92.19 190 GLY A CA 1
ATOM 1487 C C . GLY A 1 190 ? -10.876 -2.074 -6.766 1.00 92.19 190 GLY A C 1
ATOM 1488 O O . GLY A 1 190 ? -11.867 -2.709 -7.134 1.00 92.19 190 GLY A O 1
ATOM 1489 N N . GLN A 1 191 ? -9.764 -2.027 -7.509 1.00 86.94 191 GLN A N 1
ATOM 1490 C CA . GLN A 1 191 ? -9.657 -2.649 -8.844 1.00 86.94 191 GLN A CA 1
ATOM 1491 C C . GLN A 1 191 ? -9.608 -4.192 -8.813 1.00 86.94 191 GLN A C 1
ATOM 1493 O O . GLN A 1 191 ? -10.111 -4.852 -9.730 1.00 86.94 191 GLN A O 1
ATOM 1498 N N . GLY A 1 192 ? -9.053 -4.776 -7.749 1.00 88.06 192 GLY A N 1
ATOM 1499 C CA . GLY A 1 192 ? -8.800 -6.214 -7.631 1.00 88.06 192 GLY A CA 1
ATOM 1500 C C . GLY A 1 192 ? -9.593 -6.927 -6.540 1.00 88.06 192 GLY A C 1
ATOM 1501 O O . GLY A 1 192 ? -10.408 -6.342 -5.823 1.00 88.06 192 GLY A O 1
ATOM 1502 N N . ASN A 1 193 ? -9.344 -8.231 -6.422 1.00 92.12 193 ASN A N 1
ATOM 1503 C CA . ASN A 1 193 ? -9.744 -8.984 -5.240 1.00 92.12 193 ASN A CA 1
ATOM 1504 C C . ASN A 1 193 ? -8.796 -8.627 -4.081 1.00 92.12 193 ASN A C 1
ATOM 1506 O O . ASN A 1 193 ? -7.588 -8.536 -4.309 1.00 92.12 193 ASN A O 1
ATOM 1510 N N . PRO A 1 194 ? -9.301 -8.469 -2.846 1.00 94.94 194 PRO A N 1
ATOM 1511 C CA . PRO A 1 194 ? -8.439 -8.322 -1.681 1.00 94.94 194 PRO A CA 1
ATOM 1512 C C . PRO A 1 194 ? -7.477 -9.508 -1.529 1.00 94.94 194 PRO A C 1
ATOM 1514 O O . PRO A 1 194 ? -7.812 -10.638 -1.885 1.00 94.94 194 PRO A O 1
ATOM 1517 N N . VAL A 1 195 ? -6.309 -9.261 -0.955 1.00 96.12 195 VAL A N 1
ATOM 1518 C CA . VAL A 1 195 ? -5.245 -10.244 -0.705 1.00 96.12 195 VAL A CA 1
ATOM 1519 C C . VAL A 1 195 ? -4.992 -10.367 0.793 1.00 96.12 195 VAL A C 1
ATOM 1521 O O . VAL A 1 195 ? -5.297 -9.449 1.552 1.00 96.12 195 VAL A O 1
ATOM 1524 N N . TYR A 1 196 ? -4.454 -11.498 1.234 1.00 96.56 196 TYR A N 1
ATOM 1525 C CA . TYR A 1 196 ? -4.081 -11.714 2.630 1.00 96.56 196 TYR A CA 1
ATOM 1526 C C . TYR A 1 196 ? -2.597 -11.424 2.832 1.00 96.56 196 TYR A C 1
ATOM 1528 O O . TYR A 1 196 ? -1.763 -12.124 2.269 1.00 96.56 196 TYR A O 1
ATOM 1536 N N . ILE A 1 197 ? -2.266 -10.418 3.641 1.00 96.12 197 ILE A N 1
ATOM 1537 C CA . ILE A 1 197 ? -0.872 -10.048 3.922 1.00 96.12 197 ILE A CA 1
ATOM 1538 C C . ILE A 1 197 ? -0.553 -10.180 5.405 1.00 96.12 197 ILE A C 1
ATOM 1540 O O . ILE A 1 197 ? -1.406 -9.919 6.254 1.00 96.12 197 ILE A O 1
ATOM 1544 N N . ALA A 1 198 ? 0.684 -10.554 5.722 1.00 95.44 198 ALA A N 1
ATOM 1545 C CA . ALA A 1 198 ? 1.164 -10.559 7.096 1.00 95.44 198 ALA A CA 1
ATOM 1546 C C . ALA A 1 198 ? 1.380 -9.119 7.578 1.00 95.44 198 ALA A C 1
ATOM 1548 O O . ALA A 1 198 ? 2.127 -8.348 6.966 1.00 95.44 198 ALA A O 1
ATOM 1549 N N . VAL A 1 199 ? 0.729 -8.772 8.689 1.00 95.50 199 VAL A N 1
ATOM 1550 C CA . VAL A 1 199 ? 0.841 -7.449 9.319 1.00 95.50 199 VAL A CA 1
ATOM 1551 C C . VAL A 1 199 ? 1.789 -7.439 10.507 1.00 95.50 199 VAL A C 1
ATOM 1553 O O . VAL A 1 199 ? 1.848 -6.428 11.188 1.00 95.50 199 VAL A O 1
ATOM 1556 N N . SER A 1 200 ? 2.490 -8.525 10.816 1.00 94.25 200 SER A N 1
ATOM 1557 C CA . SER A 1 200 ? 3.418 -8.619 11.949 1.00 94.25 200 SER A CA 1
ATOM 1558 C C . SER A 1 200 ? 4.823 -8.101 11.592 1.00 94.25 200 SER A C 1
ATOM 1560 O O . SER A 1 200 ? 5.114 -7.773 10.442 1.00 94.25 200 SER A O 1
ATOM 1562 N N . GLY A 1 201 ? 5.695 -7.961 12.596 1.00 93.12 201 GLY A N 1
ATOM 1563 C CA . GLY A 1 201 ? 7.111 -7.628 12.394 1.00 93.12 201 GLY A CA 1
ATOM 1564 C C . GLY A 1 201 ? 7.419 -6.133 12.240 1.00 93.12 201 GLY A C 1
ATOM 1565 O O . GLY A 1 201 ? 6.678 -5.264 12.712 1.00 93.12 201 GLY A O 1
ATOM 1566 N N . SER A 1 202 ? 8.555 -5.818 11.616 1.00 95.44 202 SER A N 1
ATOM 1567 C CA . SER A 1 202 ? 9.016 -4.433 11.452 1.00 95.44 202 SER A CA 1
ATOM 1568 C C . SER A 1 202 ? 8.172 -3.654 10.430 1.00 95.44 202 SER A C 1
ATOM 1570 O O . SER A 1 202 ? 7.446 -4.243 9.629 1.00 95.44 202 SER A O 1
ATOM 1572 N N . LEU A 1 203 ? 8.271 -2.318 10.432 1.00 95.62 203 LEU A N 1
ATOM 1573 C CA . LEU A 1 203 ? 7.634 -1.490 9.398 1.00 95.62 203 LEU A CA 1
ATOM 1574 C C . LEU A 1 203 ? 8.140 -1.855 7.996 1.00 95.62 203 LEU A C 1
ATOM 1576 O O . LEU A 1 203 ? 7.337 -2.002 7.083 1.00 95.62 203 LEU A O 1
ATOM 1580 N N . GLN A 1 204 ? 9.451 -2.047 7.849 1.00 96.62 204 GLN A N 1
ATOM 1581 C CA . GLN A 1 204 ? 10.071 -2.411 6.577 1.00 96.62 204 GLN A CA 1
ATOM 1582 C C . GLN A 1 204 ? 9.554 -3.762 6.071 1.00 96.62 204 GLN A C 1
ATOM 1584 O O . GLN A 1 204 ? 9.229 -3.889 4.897 1.00 96.62 204 GLN A O 1
ATOM 1589 N N . THR A 1 205 ? 9.409 -4.749 6.964 1.00 96.12 205 THR A N 1
ATOM 1590 C CA . THR A 1 205 ? 8.821 -6.058 6.637 1.00 96.12 205 THR A CA 1
ATOM 1591 C C . THR A 1 205 ? 7.371 -5.910 6.178 1.00 96.12 205 THR A C 1
ATOM 1593 O O . THR A 1 205 ? 6.977 -6.507 5.182 1.00 96.12 205 THR A O 1
ATOM 1596 N N . PHE A 1 206 ? 6.580 -5.083 6.866 1.00 97.38 206 PHE A N 1
ATOM 1597 C CA . PHE A 1 206 ? 5.198 -4.817 6.474 1.00 97.38 206 PHE A CA 1
ATOM 1598 C C . PHE A 1 206 ? 5.103 -4.148 5.093 1.00 97.38 206 PHE A C 1
ATOM 1600 O O . PHE A 1 206 ? 4.344 -4.614 4.246 1.00 97.38 206 PHE A O 1
ATOM 1607 N N . GLU A 1 207 ? 5.888 -3.099 4.832 1.00 98.31 207 GLU A N 1
ATOM 1608 C CA . GLU A 1 207 ? 5.919 -2.437 3.521 1.00 98.31 207 GLU A CA 1
ATOM 1609 C C . GLU A 1 207 ? 6.378 -3.398 2.409 1.00 98.31 207 GLU A C 1
ATOM 1611 O O . GLU A 1 207 ? 5.764 -3.439 1.342 1.00 98.31 207 GLU A O 1
ATOM 1616 N N . ALA A 1 208 ? 7.382 -4.237 2.682 1.00 97.88 208 ALA A N 1
ATOM 1617 C CA . ALA A 1 208 ? 7.850 -5.264 1.755 1.00 97.88 208 ALA A CA 1
ATOM 1618 C C . ALA A 1 208 ? 6.769 -6.319 1.453 1.00 97.88 208 ALA A C 1
ATOM 1620 O O . ALA A 1 208 ? 6.592 -6.708 0.298 1.00 97.88 208 ALA A O 1
ATOM 1621 N N . ASN A 1 209 ? 5.982 -6.730 2.453 1.00 97.38 209 ASN A N 1
ATOM 1622 C CA . ASN A 1 209 ? 4.849 -7.640 2.261 1.00 97.38 209 ASN A CA 1
ATOM 1623 C C . ASN A 1 209 ? 3.742 -7.007 1.405 1.00 97.38 209 ASN A C 1
ATOM 1625 O O . ASN A 1 209 ? 3.169 -7.679 0.547 1.00 97.38 209 ASN A O 1
ATOM 1629 N N . VAL A 1 210 ? 3.449 -5.717 1.606 1.00 98.00 210 VAL A N 1
ATOM 1630 C CA . VAL A 1 210 ? 2.499 -4.964 0.768 1.00 98.00 210 VAL A CA 1
ATOM 1631 C C . VAL A 1 210 ? 2.999 -4.907 -0.681 1.00 98.00 210 VAL A C 1
ATOM 1633 O O . VAL A 1 210 ? 2.228 -5.157 -1.609 1.00 98.00 210 VAL A O 1
ATOM 1636 N N . TYR A 1 211 ? 4.295 -4.650 -0.877 1.00 98.19 211 TYR A N 1
ATOM 1637 C CA . TYR A 1 211 ? 4.951 -4.643 -2.185 1.00 98.19 211 TYR A CA 1
ATOM 1638 C C . TYR A 1 211 ? 4.885 -6.002 -2.897 1.00 98.19 211 TYR A C 1
ATOM 1640 O O . TYR A 1 211 ? 4.445 -6.082 -4.047 1.00 98.19 211 TYR A O 1
ATOM 1648 N N . ALA A 1 212 ? 5.229 -7.087 -2.201 1.00 97.69 212 ALA A N 1
ATOM 1649 C CA . ALA A 1 212 ? 5.134 -8.445 -2.733 1.00 97.69 212 ALA A CA 1
ATOM 1650 C C . ALA A 1 212 ? 3.692 -8.821 -3.105 1.00 97.69 212 ALA A C 1
ATOM 1652 O O . ALA A 1 212 ? 3.451 -9.389 -4.172 1.00 97.69 212 ALA A O 1
ATOM 1653 N N . ALA A 1 213 ? 2.720 -8.458 -2.265 1.00 96.69 213 ALA A N 1
ATOM 1654 C CA . ALA A 1 213 ? 1.314 -8.735 -2.525 1.00 96.69 213 ALA A CA 1
ATOM 1655 C C . ALA A 1 213 ? 0.783 -7.988 -3.752 1.00 96.69 213 ALA A C 1
ATOM 1657 O O . ALA A 1 213 ? 0.031 -8.565 -4.537 1.00 96.69 213 ALA A O 1
ATOM 1658 N N . TRP A 1 214 ? 1.213 -6.742 -3.959 1.00 97.00 214 TRP A N 1
ATOM 1659 C CA . TRP A 1 214 ? 0.882 -5.978 -5.160 1.00 97.00 214 TRP A CA 1
ATOM 1660 C C . TRP A 1 214 ? 1.453 -6.629 -6.427 1.00 97.00 214 TRP A C 1
ATOM 1662 O O . TRP A 1 214 ? 0.727 -6.787 -7.408 1.00 97.00 214 TRP A O 1
ATOM 1672 N N . LEU A 1 215 ? 2.721 -7.060 -6.407 1.00 96.00 215 LEU A N 1
ATOM 1673 C CA . LEU A 1 215 ? 3.347 -7.758 -7.539 1.00 96.00 215 LEU A CA 1
ATOM 1674 C C . LEU A 1 215 ? 2.651 -9.091 -7.844 1.00 96.00 215 LEU A C 1
ATOM 1676 O O . LEU A 1 215 ? 2.343 -9.375 -9.003 1.00 96.00 215 LEU A O 1
ATOM 1680 N N . SER A 1 216 ? 2.344 -9.874 -6.806 1.00 94.94 216 SER A N 1
ATOM 1681 C CA . SER A 1 216 ? 1.628 -11.148 -6.927 1.00 94.94 216 SER A CA 1
ATOM 1682 C C . SER A 1 216 ? 0.221 -10.950 -7.508 1.00 94.94 216 SER A C 1
ATOM 1684 O O . SER A 1 216 ? -0.176 -11.659 -8.433 1.00 94.94 216 SER A O 1
ATOM 1686 N N . ALA A 1 217 ? -0.513 -9.932 -7.043 1.00 92.25 217 ALA A N 1
ATOM 1687 C CA . ALA A 1 217 ? -1.847 -9.602 -7.545 1.00 92.25 217 ALA A CA 1
ATOM 1688 C C . ALA A 1 217 ? -1.860 -9.176 -9.025 1.00 92.25 217 ALA A C 1
ATOM 1690 O O . ALA A 1 217 ? -2.858 -9.387 -9.714 1.00 92.25 217 ALA A O 1
ATOM 1691 N N . HIS A 1 218 ? -0.747 -8.633 -9.525 1.00 90.62 218 HIS A N 1
ATOM 1692 C CA . HIS A 1 218 ? -0.556 -8.265 -10.931 1.00 90.62 218 HIS A CA 1
ATOM 1693 C C . HIS A 1 218 ? 0.103 -9.361 -11.775 1.00 90.62 218 HIS A C 1
ATOM 1695 O O . HIS A 1 218 ? 0.600 -9.079 -12.865 1.00 90.62 218 HIS A O 1
ATOM 1701 N N . ASN A 1 219 ? 0.091 -10.611 -11.304 1.00 90.88 219 ASN A N 1
ATOM 1702 C CA . ASN A 1 219 ? 0.687 -11.753 -11.994 1.00 90.88 219 ASN A CA 1
ATOM 1703 C C . ASN A 1 219 ? 2.172 -11.545 -12.323 1.00 90.88 219 ASN A C 1
ATOM 1705 O O . ASN A 1 219 ? 2.602 -11.885 -13.425 1.00 90.88 219 ASN A O 1
ATOM 1709 N N . ASN A 1 220 ? 2.957 -11.032 -11.368 1.00 89.69 220 ASN A N 1
ATOM 1710 C CA . ASN A 1 220 ? 4.416 -10.968 -11.485 1.00 89.69 220 ASN A CA 1
ATOM 1711 C C . ASN A 1 220 ? 4.873 -10.174 -12.733 1.00 89.69 220 ASN A C 1
ATOM 1713 O O . ASN A 1 220 ? 5.476 -10.732 -13.655 1.00 89.69 220 ASN A O 1
ATOM 1717 N N . PRO A 1 221 ? 4.544 -8.867 -12.801 1.00 87.25 221 PRO A N 1
ATOM 1718 C CA . PRO A 1 221 ? 4.681 -8.082 -14.022 1.00 87.25 221 PRO A CA 1
ATOM 1719 C C . PRO A 1 221 ? 6.143 -7.878 -14.442 1.00 87.25 221 PRO A C 1
ATOM 1721 O O . PRO A 1 221 ? 7.052 -7.777 -13.613 1.00 87.25 221 PRO A O 1
ATOM 1724 N N . THR A 1 222 ? 6.360 -7.726 -15.752 1.00 89.50 222 THR A N 1
ATOM 1725 C CA . THR A 1 222 ? 7.607 -7.176 -16.295 1.00 89.50 222 THR A CA 1
ATOM 1726 C C . THR A 1 222 ? 7.503 -5.652 -16.326 1.00 89.50 222 THR A C 1
ATOM 1728 O O . THR A 1 222 ? 6.784 -5.095 -17.154 1.00 89.50 222 THR A O 1
ATOM 1731 N N . ILE A 1 223 ? 8.199 -4.970 -15.419 1.00 85.81 223 ILE A N 1
ATOM 1732 C CA . ILE A 1 223 ? 8.095 -3.520 -15.222 1.00 85.81 223 ILE A CA 1
ATOM 1733 C C . ILE A 1 223 ? 9.471 -2.908 -14.945 1.00 85.81 223 ILE A C 1
ATOM 1735 O O . ILE A 1 223 ? 10.363 -3.547 -14.384 1.00 85.81 223 ILE A O 1
ATOM 1739 N N . SER A 1 224 ? 9.684 -1.670 -15.389 1.00 85.19 224 SER A N 1
ATOM 1740 C CA . SER A 1 224 ? 10.929 -0.959 -15.098 1.00 85.19 224 SER A CA 1
ATOM 1741 C C . SER A 1 224 ? 10.973 -0.525 -13.632 1.00 85.19 224 SER A C 1
ATOM 1743 O O . SER A 1 224 ? 9.946 -0.158 -13.053 1.00 85.19 224 SER A O 1
ATOM 1745 N N . ARG A 1 225 ? 12.169 -0.520 -13.031 1.00 85.75 225 ARG A N 1
ATOM 1746 C CA . ARG A 1 225 ? 12.332 -0.049 -11.649 1.00 85.75 225 ARG A CA 1
ATOM 1747 C C . ARG A 1 225 ? 11.950 1.425 -11.511 1.00 85.75 225 ARG A C 1
ATOM 1749 O O . ARG A 1 225 ? 11.257 1.759 -10.565 1.00 85.75 225 ARG A O 1
ATOM 1756 N N . PHE A 1 226 ? 12.275 2.258 -12.500 1.00 82.31 226 PHE A N 1
ATOM 1757 C CA . PHE A 1 226 ? 11.853 3.661 -12.537 1.00 82.31 226 PHE A CA 1
ATOM 1758 C C . PHE A 1 226 ? 10.325 3.819 -12.443 1.00 82.31 226 PHE A C 1
ATOM 1760 O O . PHE A 1 226 ? 9.821 4.629 -11.673 1.00 82.31 226 PHE A O 1
ATOM 1767 N N . THR A 1 227 ? 9.560 2.996 -13.167 1.00 85.69 227 THR A N 1
ATOM 1768 C CA . THR A 1 227 ? 8.091 3.011 -13.063 1.00 85.69 227 THR A CA 1
ATOM 1769 C C . THR A 1 227 ? 7.617 2.597 -11.670 1.00 85.69 227 THR A C 1
ATOM 1771 O O . THR A 1 227 ? 6.665 3.176 -11.155 1.00 85.69 227 THR A O 1
ATOM 1774 N N . LEU A 1 228 ? 8.275 1.620 -11.040 1.00 90.44 228 LEU A N 1
ATOM 1775 C CA . LEU A 1 228 ? 7.961 1.236 -9.664 1.00 90.44 228 LEU A CA 1
ATOM 1776 C C . LEU A 1 228 ? 8.272 2.360 -8.669 1.00 90.44 228 LEU A C 1
ATOM 1778 O O . LEU A 1 228 ? 7.499 2.555 -7.738 1.00 90.44 228 LEU A O 1
ATOM 1782 N N . GLU A 1 229 ? 9.337 3.136 -8.876 1.00 88.62 229 GLU A N 1
ATOM 1783 C CA . GLU A 1 229 ? 9.645 4.296 -8.029 1.00 88.62 229 GLU A CA 1
ATOM 1784 C C . GLU A 1 229 ? 8.516 5.331 -8.051 1.00 88.62 229 GLU A C 1
ATOM 1786 O O . GLU A 1 229 ? 8.102 5.806 -6.993 1.00 88.62 229 GLU A O 1
ATOM 1791 N N . LEU A 1 230 ? 7.952 5.597 -9.235 1.00 86.25 230 LEU A N 1
ATOM 1792 C CA . LEU A 1 230 ? 6.789 6.475 -9.399 1.00 86.25 230 LEU A CA 1
ATOM 1793 C C . LEU A 1 230 ? 5.529 5.886 -8.745 1.00 86.25 230 LEU A C 1
ATOM 1795 O O . LEU A 1 230 ? 4.841 6.568 -7.990 1.00 86.25 230 LEU A O 1
ATOM 1799 N N . LEU A 1 231 ? 5.243 4.601 -8.981 1.00 90.12 231 LEU A N 1
ATOM 1800 C CA . LEU A 1 231 ? 4.049 3.932 -8.448 1.00 90.12 231 LEU A CA 1
ATOM 1801 C C . LEU A 1 231 ? 4.051 3.786 -6.924 1.00 90.12 231 LEU A C 1
ATOM 1803 O O . LEU A 1 231 ? 2.980 3.674 -6.326 1.00 90.12 231 LEU A O 1
ATOM 1807 N N . TRP A 1 232 ? 5.226 3.741 -6.303 1.00 94.38 232 TRP A N 1
ATOM 1808 C CA . TRP A 1 232 ? 5.377 3.556 -4.861 1.00 94.38 232 TRP A CA 1
ATOM 1809 C C . TRP A 1 232 ? 5.839 4.812 -4.138 1.00 94.38 232 TRP A C 1
ATOM 1811 O O . TRP A 1 232 ? 5.897 4.795 -2.912 1.00 94.38 232 TRP A O 1
ATOM 1821 N N . ASN A 1 233 ? 6.168 5.886 -4.863 1.00 94.62 233 ASN A N 1
ATOM 1822 C CA . ASN A 1 233 ? 6.800 7.083 -4.312 1.00 94.62 233 ASN A CA 1
ATOM 1823 C C . ASN A 1 233 ? 7.967 6.716 -3.369 1.00 94.62 233 ASN A C 1
ATOM 1825 O O . ASN A 1 233 ? 8.008 7.064 -2.179 1.00 94.62 233 ASN A O 1
ATOM 1829 N N . ARG A 1 234 ? 8.880 5.888 -3.888 1.00 95.12 234 ARG A N 1
ATOM 1830 C CA . ARG A 1 234 ? 10.051 5.358 -3.179 1.00 95.12 234 ARG A CA 1
ATOM 1831 C C . ARG A 1 234 ? 11.238 5.278 -4.113 1.00 95.12 234 ARG A C 1
ATOM 1833 O O . ARG A 1 234 ? 11.082 4.996 -5.288 1.00 95.12 234 ARG A O 1
ATOM 1840 N N . TYR A 1 235 ? 12.427 5.447 -3.552 1.00 92.88 235 TYR A N 1
ATOM 1841 C CA . TYR A 1 235 ? 13.671 5.304 -4.296 1.00 92.88 235 TYR A CA 1
ATOM 1842 C C . TYR A 1 235 ? 13.986 3.839 -4.609 1.00 92.88 235 TYR A C 1
ATOM 1844 O O . TYR A 1 235 ? 13.717 2.954 -3.790 1.00 92.88 235 TYR A O 1
ATOM 1852 N N . ALA A 1 236 ? 14.694 3.602 -5.719 1.00 90.50 236 ALA A N 1
ATOM 1853 C CA . ALA A 1 236 ? 15.188 2.281 -6.123 1.00 90.50 236 ALA A CA 1
ATOM 1854 C C . ALA A 1 236 ? 15.860 1.493 -4.991 1.00 90.50 236 ALA A C 1
ATOM 1856 O O . ALA A 1 236 ? 15.706 0.276 -4.920 1.00 90.50 236 ALA A O 1
ATOM 1857 N N . ARG A 1 237 ? 16.626 2.167 -4.121 1.00 95.62 237 ARG A N 1
ATOM 1858 C CA . ARG A 1 237 ? 17.314 1.520 -2.994 1.00 95.62 237 ARG A CA 1
ATOM 1859 C C . ARG A 1 237 ? 16.325 0.849 -2.040 1.00 95.62 237 ARG A C 1
ATOM 1861 O O . ARG A 1 237 ? 16.510 -0.313 -1.708 1.00 95.62 237 ARG A O 1
ATOM 1868 N N . VAL A 1 238 ? 15.260 1.557 -1.666 1.00 97.25 238 VAL A N 1
ATOM 1869 C CA . VAL A 1 238 ? 14.231 1.045 -0.747 1.00 97.25 238 VAL A CA 1
ATOM 1870 C C . VAL A 1 238 ? 13.490 -0.131 -1.379 1.00 97.25 238 VAL A C 1
ATOM 1872 O O . VAL A 1 238 ? 13.261 -1.138 -0.720 1.00 97.25 238 VAL A O 1
ATOM 1875 N N . LEU A 1 239 ? 13.185 -0.048 -2.678 1.00 96.75 239 LEU A N 1
ATOM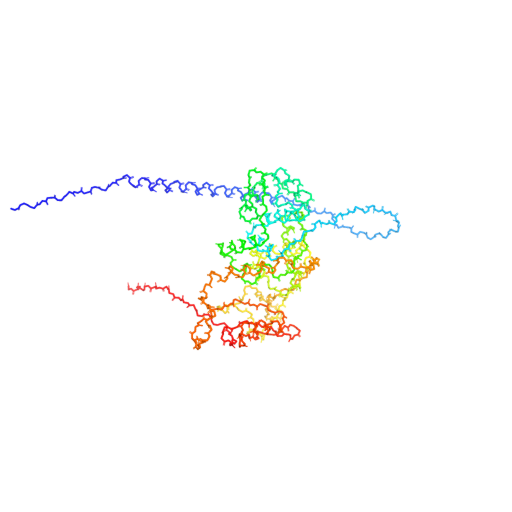 1876 C CA . LEU A 1 239 ? 12.553 -1.155 -3.395 1.00 96.75 239 LEU A CA 1
ATOM 1877 C C . LEU A 1 239 ? 13.434 -2.413 -3.403 1.00 96.75 239 LEU A C 1
ATOM 1879 O O . LEU A 1 239 ? 12.914 -3.500 -3.199 1.00 96.75 239 LEU A O 1
ATOM 1883 N N . ARG A 1 240 ? 14.760 -2.287 -3.561 1.00 96.12 240 ARG A N 1
ATOM 1884 C CA . ARG A 1 240 ? 15.685 -3.437 -3.468 1.00 96.12 240 ARG A CA 1
ATOM 1885 C C . ARG A 1 240 ? 15.704 -4.062 -2.078 1.00 96.12 240 ARG A C 1
ATOM 1887 O O . ARG A 1 240 ? 15.731 -5.282 -1.956 1.00 96.12 240 ARG A O 1
ATOM 1894 N N . GLU A 1 241 ? 15.679 -3.235 -1.039 1.00 97.56 241 GLU A N 1
ATOM 1895 C CA . GLU A 1 241 ? 15.591 -3.720 0.340 1.00 97.56 241 GLU A CA 1
ATOM 1896 C C . GLU A 1 241 ? 14.275 -4.479 0.571 1.00 97.56 241 GLU A C 1
ATOM 1898 O O . GLU A 1 241 ? 14.279 -5.535 1.199 1.00 97.56 241 GLU A O 1
ATOM 1903 N N . TRP A 1 242 ? 13.158 -3.994 0.019 1.00 98.06 242 TRP A N 1
ATOM 1904 C CA . TRP A 1 242 ? 11.877 -4.703 0.060 1.00 98.06 242 TRP A CA 1
ATOM 1905 C C . TRP A 1 242 ? 11.889 -5.999 -0.753 1.00 98.06 242 TRP A C 1
ATOM 1907 O O . TRP A 1 242 ? 11.382 -7.011 -0.278 1.00 98.06 242 TRP A O 1
ATOM 1917 N N . GLU A 1 243 ? 12.481 -5.986 -1.950 1.00 97.25 243 GLU A N 1
ATOM 1918 C CA . GLU A 1 243 ? 12.661 -7.173 -2.794 1.00 97.25 243 GLU A CA 1
ATOM 1919 C C . GLU A 1 243 ? 13.403 -8.272 -2.016 1.00 97.25 243 GLU A C 1
ATOM 1921 O O . GLU A 1 243 ? 12.941 -9.410 -1.967 1.00 97.25 243 GLU A O 1
ATOM 1926 N N . GLN A 1 244 ? 14.494 -7.919 -1.330 1.00 96.75 244 GLN A N 1
ATOM 1927 C CA . GLN A 1 244 ? 15.250 -8.848 -0.490 1.00 96.75 244 GLN A CA 1
ATOM 1928 C C . GLN A 1 244 ? 14.448 -9.306 0.737 1.00 96.75 244 GLN A C 1
ATOM 1930 O O . GLN A 1 244 ? 14.376 -10.504 1.008 1.00 96.75 244 GLN A O 1
ATOM 1935 N N . ALA A 1 245 ? 13.833 -8.374 1.470 1.00 96.12 245 ALA A N 1
ATOM 1936 C CA . ALA A 1 245 ? 13.116 -8.674 2.708 1.00 96.12 245 ALA A CA 1
ATOM 1937 C C . ALA A 1 245 ? 11.888 -9.572 2.492 1.00 96.12 245 ALA A C 1
ATOM 1939 O O . ALA A 1 245 ? 11.581 -10.397 3.349 1.00 96.12 245 ALA A O 1
ATOM 1940 N N . ALA A 1 246 ? 11.199 -9.430 1.357 1.00 95.38 246 ALA A N 1
ATOM 1941 C CA . ALA A 1 246 ? 10.041 -10.247 1.005 1.00 95.38 246 ALA A CA 1
ATOM 1942 C C . ALA A 1 246 ? 10.388 -11.483 0.153 1.00 95.38 246 ALA A C 1
ATOM 1944 O O . ALA A 1 246 ? 9.480 -12.195 -0.271 1.00 95.38 246 ALA A O 1
ATOM 1945 N N . GLY A 1 247 ? 11.672 -11.749 -0.122 1.00 95.75 247 GLY A N 1
ATOM 1946 C CA . GLY A 1 247 ? 12.097 -12.912 -0.910 1.00 95.75 247 GLY A CA 1
ATOM 1947 C C . GLY A 1 247 ? 11.628 -12.875 -2.369 1.00 95.75 247 GLY A C 1
ATOM 1948 O O . GLY A 1 247 ? 11.280 -13.908 -2.939 1.00 95.75 247 GLY A O 1
ATOM 1949 N N . ILE A 1 248 ? 11.577 -11.687 -2.973 1.00 97.00 248 ILE A N 1
ATOM 1950 C CA . ILE A 1 248 ? 11.160 -11.486 -4.363 1.00 97.00 248 ILE A CA 1
ATOM 1951 C C . ILE A 1 248 ? 12.342 -11.785 -5.281 1.00 97.00 248 ILE A C 1
ATOM 1953 O O . ILE A 1 248 ? 13.383 -11.130 -5.214 1.00 97.00 248 ILE A O 1
ATOM 1957 N N . LEU A 1 249 ? 12.166 -12.740 -6.192 1.00 96.12 249 LEU A N 1
ATOM 1958 C CA . LEU A 1 249 ? 13.164 -13.025 -7.215 1.00 96.12 249 LEU A CA 1
ATOM 1959 C C . LEU A 1 249 ? 13.041 -12.000 -8.349 1.00 96.12 249 LEU A C 1
ATOM 1961 O O . LEU A 1 249 ? 12.007 -11.908 -9.012 1.00 96.12 249 LEU A O 1
ATOM 1965 N N . VAL A 1 250 ? 14.111 -11.245 -8.590 1.00 94.38 250 VAL A N 1
ATOM 1966 C CA . VAL A 1 250 ? 14.173 -10.234 -9.652 1.00 94.38 250 VAL A CA 1
ATOM 1967 C C . VAL A 1 250 ? 15.051 -10.743 -10.785 1.00 94.38 250 VAL A C 1
ATOM 1969 O O . VAL A 1 250 ? 16.257 -10.910 -10.623 1.00 94.38 250 VAL A O 1
ATOM 1972 N N . ILE A 1 251 ? 14.451 -10.957 -11.954 1.00 90.75 251 ILE A N 1
ATOM 1973 C CA . ILE A 1 251 ? 15.177 -11.283 -13.180 1.00 90.75 251 ILE A CA 1
ATOM 1974 C C . ILE A 1 251 ? 15.442 -9.969 -13.909 1.00 90.75 251 ILE A C 1
ATOM 1976 O O . ILE A 1 251 ? 14.528 -9.372 -14.491 1.00 90.75 251 ILE A O 1
ATOM 1980 N N . SER A 1 252 ? 16.690 -9.504 -13.846 1.00 85.31 252 SER A N 1
ATOM 1981 C CA . SER A 1 252 ? 17.121 -8.298 -14.547 1.00 85.31 252 SER A CA 1
ATOM 1982 C C . SER A 1 252 ? 17.044 -8.505 -16.054 1.00 85.31 252 SER A C 1
ATOM 1984 O O . SER A 1 252 ? 17.638 -9.437 -16.599 1.00 85.31 252 SER A O 1
ATOM 1986 N N . GLY A 1 253 ? 16.305 -7.630 -16.729 1.00 78.44 253 GLY A N 1
ATOM 1987 C CA . GLY A 1 253 ? 16.331 -7.554 -18.179 1.00 78.44 253 GLY A CA 1
ATOM 1988 C C . GLY A 1 253 ? 17.448 -6.611 -18.591 1.00 78.44 253 GLY A C 1
ATOM 1989 O O . GLY A 1 253 ? 17.341 -5.416 -18.349 1.00 78.44 253 GLY A O 1
ATOM 1990 N N . ASP A 1 254 ? 18.488 -7.125 -19.233 1.00 80.56 254 ASP A N 1
ATOM 1991 C CA . ASP A 1 254 ? 19.525 -6.296 -19.841 1.00 80.56 254 ASP A CA 1
ATOM 1992 C C . ASP A 1 254 ? 19.454 -6.441 -21.359 1.00 80.56 254 ASP A C 1
ATOM 1994 O O . ASP A 1 254 ? 19.322 -7.549 -21.885 1.00 80.56 254 ASP A O 1
ATOM 1998 N N . LYS A 1 255 ? 19.523 -5.316 -22.076 1.00 80.38 255 LYS A N 1
ATOM 1999 C CA . LYS A 1 255 ? 19.666 -5.316 -23.534 1.00 80.38 255 LYS A CA 1
ATOM 2000 C C . LYS A 1 255 ? 21.065 -4.861 -23.902 1.00 80.38 255 LYS A C 1
ATOM 2002 O O . LYS A 1 255 ? 21.524 -3.816 -23.446 1.00 80.38 255 LYS A O 1
ATOM 2007 N N . HIS A 1 256 ? 21.714 -5.658 -24.740 1.00 83.69 256 HIS A N 1
ATOM 2008 C CA . HIS A 1 256 ? 23.035 -5.371 -25.272 1.00 83.69 256 HIS A CA 1
ATOM 2009 C C . HIS A 1 256 ? 22.912 -4.886 -26.714 1.00 83.69 256 HIS A C 1
ATOM 2011 O O . HIS A 1 256 ? 22.220 -5.506 -27.520 1.00 83.69 256 HIS A O 1
ATOM 2017 N N . PHE A 1 257 ? 23.602 -3.794 -27.020 1.00 82.88 257 PHE A N 1
ATOM 2018 C CA . PHE A 1 257 ? 23.680 -3.179 -28.337 1.00 82.88 257 PHE A CA 1
ATOM 2019 C C . PHE A 1 257 ? 25.127 -3.245 -28.823 1.00 82.88 257 PHE A C 1
ATOM 2021 O O . PHE A 1 257 ? 26.067 -3.056 -28.044 1.00 82.88 257 PHE A O 1
ATOM 2028 N N . THR A 1 258 ? 25.302 -3.549 -30.102 1.00 83.12 258 THR A N 1
ATOM 2029 C CA . THR A 1 258 ? 26.599 -3.569 -30.784 1.00 83.12 258 THR A CA 1
ATOM 2030 C C . THR A 1 258 ? 26.861 -2.239 -31.488 1.00 83.12 258 THR A C 1
ATOM 2032 O O . THR A 1 258 ? 25.929 -1.466 -31.714 1.00 83.12 258 THR A O 1
ATOM 2035 N N . SER A 1 259 ? 28.123 -1.994 -31.858 1.00 78.44 259 SER A N 1
ATOM 2036 C CA . SER A 1 259 ? 28.587 -0.849 -32.671 1.00 78.44 259 SER A CA 1
ATOM 2037 C C . SER A 1 259 ? 27.751 -0.590 -33.920 1.00 78.44 259 SER A C 1
ATOM 2039 O O . SER A 1 259 ? 27.627 0.547 -34.352 1.00 78.44 259 SER A O 1
ATOM 2041 N N . ASP A 1 260 ? 27.151 -1.639 -34.472 1.00 78.06 260 ASP A N 1
ATOM 2042 C CA . ASP A 1 260 ? 26.441 -1.593 -35.751 1.00 78.06 260 ASP A CA 1
ATOM 2043 C C . ASP A 1 260 ? 24.971 -1.150 -35.590 1.00 78.06 260 ASP A C 1
ATOM 2045 O O . ASP A 1 260 ? 24.240 -1.004 -36.569 1.00 78.06 260 ASP A O 1
ATOM 2049 N N . HIS A 1 261 ? 24.517 -0.956 -34.347 1.00 76.25 261 HIS A N 1
ATOM 2050 C CA . HIS A 1 261 ? 23.143 -0.598 -33.993 1.00 76.25 261 HIS A CA 1
ATOM 2051 C C . HIS A 1 261 ? 23.088 0.613 -33.054 1.00 76.25 261 HIS A C 1
ATOM 2053 O O . HIS A 1 261 ? 22.278 0.648 -32.124 1.00 76.25 261 HIS A O 1
ATOM 2059 N N . THR A 1 262 ? 23.939 1.614 -33.298 1.00 75.06 262 THR A N 1
ATOM 2060 C CA . THR A 1 262 ? 23.978 2.863 -32.519 1.00 75.06 262 THR A CA 1
ATOM 2061 C C . THR A 1 262 ? 22.635 3.583 -32.486 1.00 75.06 262 THR A C 1
ATOM 2063 O O . THR A 1 262 ? 22.238 4.103 -31.448 1.00 75.06 262 THR A O 1
ATOM 2066 N N . ASP A 1 263 ? 21.887 3.522 -33.584 1.00 77.31 263 ASP A N 1
ATOM 2067 C CA . ASP A 1 263 ? 20.601 4.211 -33.735 1.00 77.31 263 ASP A CA 1
ATOM 2068 C C . ASP A 1 263 ? 19.484 3.581 -32.883 1.00 77.31 263 ASP A C 1
ATOM 2070 O O . ASP A 1 263 ? 18.435 4.183 -32.665 1.00 77.31 263 ASP A O 1
ATOM 2074 N N . ALA A 1 264 ? 19.696 2.354 -32.393 1.00 75.69 264 ALA A N 1
ATOM 2075 C CA . ALA A 1 264 ? 18.760 1.647 -31.522 1.00 75.69 264 ALA A CA 1
ATOM 2076 C C . ALA A 1 264 ? 19.053 1.860 -30.026 1.00 75.69 264 ALA A C 1
ATOM 2078 O O . ALA A 1 264 ? 18.321 1.331 -29.180 1.00 75.69 264 ALA A O 1
ATOM 2079 N N . ILE A 1 265 ? 20.122 2.591 -29.686 1.00 77.94 265 ILE A N 1
ATOM 2080 C CA . ILE A 1 265 ? 20.496 2.854 -28.299 1.00 77.94 265 ILE A CA 1
ATOM 2081 C C . ILE A 1 265 ? 19.492 3.844 -27.691 1.00 77.94 265 ILE A C 1
ATOM 2083 O O . ILE A 1 265 ? 19.230 4.890 -28.281 1.00 77.94 265 ILE A O 1
ATOM 2087 N N . PRO A 1 266 ? 18.924 3.557 -26.506 1.00 78.00 266 PRO A N 1
ATOM 2088 C CA . PRO A 1 266 ? 18.001 4.478 -25.859 1.00 78.00 266 PRO A CA 1
ATOM 2089 C C . PRO A 1 266 ? 18.667 5.817 -25.512 1.00 78.00 266 PRO A C 1
ATOM 2091 O O . PRO A 1 266 ? 19.598 5.860 -24.704 1.00 78.00 266 PRO A O 1
ATOM 2094 N N . THR A 1 267 ? 18.136 6.903 -26.065 1.00 76.56 267 THR A N 1
ATOM 2095 C CA . THR A 1 267 ? 18.517 8.277 -25.723 1.00 76.56 267 THR A CA 1
ATOM 2096 C C . THR A 1 267 ? 17.423 8.985 -24.918 1.00 76.56 267 THR A C 1
ATOM 2098 O O . THR A 1 267 ? 16.272 8.535 -24.877 1.00 76.56 267 THR A O 1
ATOM 2101 N N . ASP A 1 268 ? 17.782 10.069 -24.232 1.00 75.81 268 ASP A N 1
ATOM 2102 C CA . ASP A 1 268 ? 16.842 11.031 -23.655 1.00 75.81 268 ASP A CA 1
ATOM 2103 C C . ASP A 1 268 ? 16.229 11.946 -24.738 1.00 75.81 268 ASP A C 1
ATOM 2105 O O . ASP A 1 268 ? 16.420 11.729 -25.940 1.00 75.81 268 ASP A O 1
ATOM 2109 N N . ALA A 1 269 ? 15.415 12.923 -24.319 1.00 62.56 269 ALA A N 1
ATOM 2110 C CA . ALA A 1 269 ? 14.713 13.827 -25.234 1.00 62.56 269 ALA A CA 1
ATOM 2111 C C . ALA A 1 269 ? 15.675 14.780 -25.964 1.00 62.56 269 ALA A C 1
ATOM 2113 O O . ALA A 1 269 ? 15.375 15.256 -27.057 1.00 62.56 269 ALA A O 1
ATOM 2114 N N . GLU A 1 270 ? 16.836 15.021 -25.366 1.00 75.19 270 GLU A N 1
ATOM 2115 C CA . GLU A 1 270 ? 17.919 15.858 -25.857 1.00 75.19 270 GLU A CA 1
ATOM 2116 C C . GLU A 1 270 ? 18.890 15.082 -26.769 1.00 75.19 270 GLU A C 1
ATOM 2118 O O . GLU A 1 270 ? 19.802 15.677 -27.343 1.00 75.19 270 GLU A O 1
ATOM 2123 N N . GLY A 1 271 ? 18.684 13.770 -26.941 1.00 74.81 271 GLY A N 1
ATOM 2124 C CA . GLY A 1 271 ? 19.503 12.903 -27.789 1.00 74.81 271 GLY A CA 1
ATOM 2125 C C . GLY A 1 271 ? 20.768 12.361 -27.114 1.00 74.81 271 GLY A C 1
ATOM 2126 O O . GLY A 1 271 ? 21.577 11.714 -27.778 1.00 74.81 271 GLY A O 1
ATOM 2127 N N . ASN A 1 272 ? 20.948 12.573 -25.809 1.00 79.25 272 ASN A N 1
ATOM 2128 C CA . ASN A 1 272 ? 22.045 11.985 -25.042 1.00 79.25 272 ASN A CA 1
ATOM 2129 C C . ASN A 1 272 ? 21.706 10.555 -24.622 1.00 79.25 272 ASN A C 1
ATOM 2131 O O . ASN A 1 272 ? 20.542 10.174 -24.535 1.00 79.25 272 ASN A O 1
ATOM 2135 N N . LEU A 1 273 ? 22.723 9.747 -24.310 1.00 77.38 273 LEU A N 1
ATOM 2136 C CA . LEU A 1 273 ? 22.499 8.416 -23.745 1.00 77.38 273 LEU A CA 1
ATOM 2137 C C . LEU A 1 273 ? 21.674 8.516 -22.459 1.00 77.38 273 LEU A C 1
ATOM 2139 O O . LEU A 1 273 ? 22.002 9.280 -21.551 1.00 77.38 273 LEU A O 1
ATOM 2143 N N . ARG A 1 274 ? 20.618 7.703 -22.366 1.00 75.25 274 ARG A N 1
ATOM 2144 C CA . ARG A 1 274 ? 19.798 7.633 -21.156 1.00 75.25 274 ARG A CA 1
ATOM 2145 C C . ARG A 1 274 ? 20.682 7.207 -19.974 1.00 75.25 274 ARG A C 1
ATOM 2147 O O . ARG A 1 274 ? 21.567 6.371 -20.133 1.00 75.25 274 ARG A O 1
ATOM 2154 N N . GLY A 1 275 ? 20.444 7.757 -18.782 1.00 69.19 275 GLY A N 1
ATOM 2155 C CA . GLY A 1 275 ? 21.320 7.556 -17.611 1.00 69.19 275 GLY A CA 1
ATOM 2156 C C . GLY A 1 275 ? 21.471 6.107 -17.109 1.00 69.19 275 GLY A C 1
ATOM 2157 O O . GLY A 1 275 ? 22.277 5.842 -16.224 1.00 69.19 275 GLY A O 1
ATOM 2158 N N . ASP A 1 276 ? 20.705 5.166 -17.657 1.00 72.12 276 ASP A N 1
ATOM 2159 C CA . ASP A 1 276 ? 20.761 3.723 -17.405 1.00 72.12 276 ASP A CA 1
ATOM 2160 C C . ASP A 1 276 ? 21.385 2.924 -18.572 1.00 72.12 276 ASP A C 1
ATOM 2162 O O . ASP A 1 276 ? 21.264 1.693 -18.627 1.00 72.12 276 ASP A O 1
ATOM 2166 N N . VAL A 1 277 ? 22.032 3.618 -19.513 1.00 80.88 277 VAL A N 1
ATOM 2167 C CA . VAL A 1 277 ? 22.818 3.043 -20.604 1.00 80.88 277 VAL A CA 1
ATOM 2168 C C . VAL A 1 277 ? 24.301 3.145 -20.264 1.00 80.88 277 VAL A C 1
ATOM 2170 O O . VAL A 1 277 ? 24.843 4.227 -20.064 1.00 80.88 277 VAL A O 1
ATOM 2173 N N . PHE A 1 278 ? 24.977 2.001 -20.241 1.00 83.38 278 PHE A N 1
ATOM 2174 C CA . PHE A 1 278 ? 26.402 1.892 -19.954 1.00 83.38 278 PHE A CA 1
ATOM 2175 C C . PHE A 1 278 ? 27.162 1.487 -21.209 1.00 83.38 278 PHE A C 1
ATOM 2177 O O . PHE A 1 278 ? 26.873 0.448 -21.806 1.00 83.38 278 PHE A O 1
ATOM 2184 N N . GLN A 1 279 ? 28.153 2.285 -21.590 1.00 87.25 279 GLN A N 1
ATOM 2185 C CA . GLN A 1 279 ? 29.097 1.938 -22.645 1.00 87.25 279 GLN A CA 1
ATOM 2186 C C . GLN A 1 279 ? 30.232 1.081 -22.071 1.00 87.25 279 GLN A C 1
ATOM 2188 O O . GLN A 1 279 ? 30.740 1.359 -20.986 1.00 87.25 279 GLN A O 1
ATOM 2193 N N . TYR 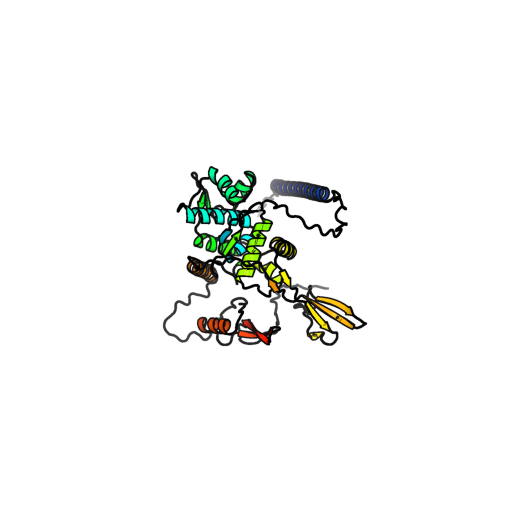A 1 280 ? 30.625 0.034 -22.790 1.00 86.50 280 TYR A N 1
ATOM 2194 C CA . TYR A 1 280 ? 31.736 -0.836 -22.423 1.00 86.50 280 TYR A CA 1
ATOM 2195 C C . TYR A 1 280 ? 32.390 -1.425 -23.677 1.00 86.50 280 TYR A C 1
ATOM 2197 O O . TYR A 1 280 ? 31.714 -1.692 -24.670 1.00 86.50 280 TYR A O 1
ATOM 2205 N N . ASP A 1 281 ? 33.698 -1.664 -23.630 1.00 88.12 281 ASP A N 1
ATOM 2206 C CA . ASP A 1 281 ? 34.437 -2.215 -24.766 1.00 88.12 281 ASP A CA 1
ATOM 2207 C C . ASP A 1 281 ? 34.674 -3.718 -24.598 1.00 88.12 281 ASP A C 1
ATOM 2209 O O . ASP A 1 281 ? 35.076 -4.202 -23.538 1.00 88.12 281 ASP A O 1
ATOM 2213 N N . VAL A 1 282 ? 34.445 -4.483 -25.668 1.00 84.81 282 VAL A N 1
ATOM 2214 C CA . VAL A 1 282 ? 34.732 -5.922 -25.718 1.00 84.81 282 VAL A CA 1
ATOM 2215 C C . VAL A 1 282 ? 35.478 -6.234 -27.003 1.00 84.81 282 VAL A C 1
ATOM 2217 O O . VAL A 1 282 ? 34.932 -6.083 -28.092 1.00 84.81 282 VAL A O 1
ATOM 2220 N N . LYS A 1 283 ? 36.719 -6.724 -26.877 1.00 85.00 283 LYS A N 1
ATOM 2221 C CA . LYS A 1 283 ? 37.578 -7.117 -28.013 1.00 85.00 283 LYS A CA 1
ATOM 2222 C C . LYS A 1 283 ? 37.760 -5.998 -29.058 1.00 85.00 283 LYS A C 1
ATOM 2224 O O . LYS A 1 283 ? 37.735 -6.263 -30.254 1.00 85.00 283 LYS A O 1
ATOM 2229 N N . GLY A 1 284 ? 37.915 -4.752 -28.605 1.00 83.94 284 GLY A N 1
ATOM 2230 C CA . GLY A 1 284 ? 38.096 -3.588 -29.483 1.00 83.94 284 GLY A CA 1
ATOM 2231 C C . GLY A 1 284 ? 36.816 -3.082 -30.157 1.00 83.94 284 GLY A C 1
ATOM 2232 O O . GLY A 1 284 ? 36.894 -2.174 -30.976 1.00 83.94 284 GLY A O 1
ATOM 2233 N N . GLN A 1 285 ? 35.649 -3.642 -29.821 1.00 83.75 285 GLN A N 1
ATOM 2234 C CA . GLN A 1 285 ? 34.349 -3.128 -30.246 1.00 83.75 285 GLN A CA 1
ATOM 2235 C C . GLN A 1 285 ? 33.632 -2.468 -29.074 1.00 83.75 285 GLN A C 1
ATOM 2237 O O . GLN A 1 285 ? 33.446 -3.094 -28.024 1.00 83.75 285 GLN A O 1
ATOM 2242 N N . THR A 1 286 ? 33.168 -1.241 -29.286 1.00 85.94 286 THR A N 1
ATOM 2243 C CA . THR A 1 286 ? 32.292 -0.551 -28.343 1.00 85.94 286 THR A CA 1
ATOM 2244 C C . THR A 1 286 ? 30.904 -1.179 -28.352 1.00 85.94 286 THR A C 1
ATOM 2246 O O . THR A 1 286 ? 30.321 -1.461 -29.402 1.00 85.94 286 THR A O 1
ATOM 2249 N N . ARG A 1 287 ? 30.385 -1.442 -27.155 1.00 86.94 287 ARG A N 1
ATOM 2250 C CA . ARG A 1 287 ? 29.055 -1.993 -26.909 1.00 86.94 287 ARG A CA 1
ATOM 2251 C C . ARG A 1 287 ? 28.331 -1.136 -25.885 1.00 86.94 287 ARG A C 1
ATOM 2253 O O . ARG A 1 287 ? 28.952 -0.492 -25.042 1.00 86.94 287 ARG A O 1
ATOM 2260 N N . TRP A 1 288 ? 27.007 -1.187 -25.921 1.00 86.69 288 TRP A N 1
ATOM 2261 C CA . TRP A 1 288 ? 26.166 -0.528 -24.928 1.00 86.69 288 TRP A CA 1
ATOM 2262 C C . TRP A 1 288 ? 25.277 -1.544 -24.240 1.00 86.69 288 TRP A C 1
ATOM 2264 O O . TRP A 1 288 ? 24.806 -2.509 -24.841 1.00 86.69 288 TRP A O 1
ATOM 2274 N N . LYS A 1 289 ? 25.053 -1.330 -22.952 1.00 84.31 289 LYS A N 1
ATOM 2275 C CA . LYS A 1 289 ? 24.143 -2.101 -22.122 1.00 84.31 289 LYS A CA 1
ATOM 2276 C C . LYS A 1 289 ? 23.087 -1.143 -21.599 1.00 84.31 289 LYS A C 1
ATOM 2278 O O . LYS A 1 289 ? 23.420 -0.268 -20.812 1.00 84.31 289 LYS A O 1
ATOM 2283 N N . ALA A 1 290 ? 21.837 -1.310 -22.015 1.00 80.62 290 ALA A N 1
ATOM 2284 C CA . ALA A 1 290 ? 20.723 -0.565 -21.437 1.00 80.62 290 ALA A CA 1
ATOM 2285 C C . ALA A 1 290 ? 19.943 -1.456 -20.479 1.00 80.62 290 ALA A C 1
ATOM 2287 O O . ALA A 1 290 ? 19.628 -2.610 -20.807 1.00 80.62 290 ALA A O 1
ATOM 2288 N N . GLN A 1 291 ? 19.579 -0.902 -19.326 1.00 74.25 291 GLN A N 1
ATOM 2289 C CA . GLN A 1 291 ? 18.663 -1.576 -18.423 1.00 74.25 291 GLN A CA 1
ATOM 2290 C C . GLN A 1 291 ? 17.262 -1.641 -19.056 1.00 74.25 291 GLN A C 1
ATOM 2292 O O . GLN A 1 291 ? 16.644 -0.631 -19.401 1.00 74.25 291 GLN A O 1
ATOM 2297 N N . ALA A 1 292 ? 16.755 -2.856 -19.245 1.00 77.62 292 ALA A N 1
ATOM 2298 C CA . ALA A 1 292 ? 15.383 -3.094 -19.667 1.00 77.62 292 ALA A CA 1
ATOM 2299 C C . ALA A 1 292 ? 14.462 -3.233 -18.443 1.00 77.62 292 ALA A C 1
ATOM 2301 O O . ALA A 1 292 ? 14.868 -3.112 -17.288 1.00 77.62 292 ALA A O 1
ATOM 2302 N N . SER A 1 293 ? 13.178 -3.481 -18.700 1.00 86.06 293 SER A N 1
ATOM 2303 C CA . SER A 1 293 ? 12.238 -3.805 -17.625 1.00 86.06 293 SER A CA 1
ATOM 2304 C C . SER A 1 293 ? 12.610 -5.137 -16.969 1.00 86.06 293 SER A C 1
ATOM 2306 O O . SER A 1 293 ? 12.934 -6.104 -17.662 1.00 86.06 293 SER A O 1
ATOM 2308 N N . ASN A 1 294 ? 12.538 -5.191 -15.640 1.00 87.25 294 ASN A N 1
ATOM 2309 C CA . ASN A 1 294 ? 12.802 -6.405 -14.873 1.00 87.25 294 ASN A CA 1
ATOM 2310 C C . ASN A 1 294 ? 11.538 -7.259 -14.818 1.00 87.25 294 ASN A C 1
ATOM 2312 O O . ASN A 1 294 ? 10.431 -6.727 -14.868 1.00 87.25 294 ASN A O 1
ATOM 2316 N N . THR A 1 295 ? 11.693 -8.572 -14.679 1.00 90.56 295 THR A N 1
ATOM 2317 C CA . THR A 1 295 ? 10.572 -9.465 -14.349 1.00 90.56 295 THR A CA 1
ATOM 2318 C C . THR A 1 295 ? 10.656 -9.840 -12.878 1.00 90.56 295 THR A C 1
ATOM 2320 O O . THR A 1 295 ? 11.710 -10.270 -12.410 1.00 90.56 295 THR A O 1
ATOM 2323 N N . TYR A 1 296 ? 9.559 -9.645 -12.151 1.00 92.88 296 TYR A N 1
ATOM 2324 C CA . TYR A 1 296 ? 9.495 -9.830 -10.705 1.00 92.88 296 TYR A CA 1
ATOM 2325 C C . TYR A 1 296 ? 8.689 -11.071 -10.366 1.00 92.88 296 TYR A C 1
ATOM 2327 O O . TYR A 1 296 ? 7.531 -11.150 -10.749 1.00 92.88 296 TYR A O 1
ATOM 2335 N N . HIS A 1 297 ? 9.259 -11.998 -9.605 1.00 95.75 297 HIS A N 1
ATOM 2336 C CA . HIS A 1 297 ? 8.567 -13.175 -9.092 1.00 95.75 297 HIS A CA 1
ATOM 2337 C C . HIS A 1 297 ? 8.406 -13.050 -7.578 1.00 95.75 297 HIS A C 1
ATOM 2339 O O . HIS A 1 297 ? 9.312 -13.382 -6.813 1.00 95.75 297 HIS A O 1
ATOM 2345 N N . ALA A 1 298 ? 7.254 -12.532 -7.154 1.00 95.69 298 ALA A N 1
ATOM 2346 C CA . ALA A 1 298 ? 6.897 -12.450 -5.746 1.00 95.69 298 ALA A CA 1
ATOM 2347 C C . ALA A 1 298 ? 6.367 -13.802 -5.231 1.00 95.69 298 ALA A C 1
ATOM 2349 O O . ALA A 1 298 ? 5.763 -14.556 -6.009 1.00 95.69 298 ALA A O 1
ATOM 2350 N N . PRO A 1 299 ? 6.537 -14.103 -3.928 1.00 94.31 299 PRO A N 1
ATOM 2351 C CA . PRO A 1 299 ? 5.875 -15.236 -3.293 1.00 94.31 299 PRO A CA 1
ATOM 2352 C C . PRO A 1 299 ? 4.363 -15.214 -3.537 1.00 94.31 299 PRO A C 1
ATOM 2354 O O . PRO A 1 299 ? 3.743 -14.150 -3.626 1.00 94.31 299 PRO A O 1
ATOM 2357 N N . ALA A 1 300 ? 3.759 -16.396 -3.653 1.00 90.69 300 ALA A N 1
ATOM 2358 C CA . ALA A 1 300 ? 2.326 -16.504 -3.877 1.00 90.69 300 ALA A CA 1
ATOM 2359 C C . ALA A 1 300 ? 1.555 -15.941 -2.676 1.00 90.69 300 ALA A C 1
ATOM 2361 O O . ALA A 1 300 ? 1.725 -16.399 -1.546 1.00 90.69 300 ALA A O 1
ATOM 2362 N N . VAL A 1 301 ? 0.679 -14.969 -2.931 1.00 93.00 301 VAL A N 1
ATOM 2363 C CA . VAL A 1 301 ? -0.197 -14.400 -1.907 1.00 93.00 301 VAL A CA 1
ATOM 2364 C C . VAL A 1 301 ? -1.612 -14.925 -2.096 1.00 93.00 301 VAL A C 1
ATOM 2366 O O . VAL A 1 301 ? -2.156 -14.927 -3.202 1.00 93.00 301 VAL A O 1
ATOM 2369 N N . LYS A 1 302 ? -2.239 -15.363 -1.000 1.00 94.94 302 LYS A N 1
ATOM 2370 C CA . LYS A 1 302 ? -3.626 -15.830 -1.022 1.00 94.94 302 LYS A CA 1
ATOM 2371 C C . LYS A 1 302 ? -4.547 -14.675 -1.414 1.00 94.94 302 LYS A C 1
ATOM 2373 O O . LYS A 1 302 ? -4.635 -13.668 -0.710 1.00 94.94 302 LYS A O 1
ATOM 2378 N N . GLN A 1 303 ? -5.269 -14.842 -2.517 1.00 93.88 303 GLN A N 1
ATOM 2379 C CA . GLN A 1 303 ? -6.328 -13.925 -2.926 1.00 93.88 303 GLN A CA 1
ATOM 2380 C C . GLN A 1 303 ? -7.654 -14.335 -2.287 1.00 93.88 303 GLN A C 1
ATOM 2382 O O . GLN A 1 303 ? -7.985 -15.517 -2.177 1.00 93.88 303 GLN A O 1
ATOM 2387 N N . HIS A 1 304 ? -8.436 -13.349 -1.869 1.00 93.31 304 HIS A N 1
ATOM 2388 C CA . HIS A 1 304 ? -9.805 -13.565 -1.436 1.00 93.31 304 HIS A CA 1
ATOM 2389 C C . HIS A 1 304 ? -10.679 -13.912 -2.651 1.00 93.31 304 HIS A C 1
ATOM 2391 O O . HIS A 1 304 ? -10.553 -13.303 -3.715 1.00 93.31 304 HIS A O 1
ATOM 2397 N N . SER A 1 305 ? -11.595 -14.870 -2.501 1.00 91.50 305 SER A N 1
ATOM 2398 C CA . SER A 1 305 ? -12.473 -15.316 -3.595 1.00 91.50 305 SER A CA 1
ATOM 2399 C C . SER A 1 305 ? -13.424 -14.213 -4.070 1.00 91.50 305 SER A C 1
ATOM 2401 O O . SER A 1 305 ? -13.658 -14.043 -5.265 1.00 91.50 305 SER A O 1
ATOM 2403 N N . ASN A 1 306 ? -13.937 -13.422 -3.126 1.00 89.75 306 ASN A N 1
ATOM 2404 C CA . ASN A 1 306 ? -14.922 -12.377 -3.387 1.00 89.75 306 ASN A CA 1
ATOM 2405 C C . ASN A 1 306 ? -14.310 -10.974 -3.351 1.00 89.75 306 ASN A C 1
ATOM 2407 O O . ASN A 1 306 ? -13.516 -10.656 -2.468 1.00 89.75 306 ASN A O 1
ATOM 2411 N N . ARG A 1 307 ? -14.780 -10.090 -4.238 1.00 85.38 307 ARG A N 1
ATOM 2412 C CA . ARG A 1 307 ? -14.404 -8.663 -4.248 1.00 85.38 307 ARG A CA 1
ATOM 2413 C C . ARG A 1 307 ? -15.050 -7.836 -3.137 1.00 85.38 307 ARG A C 1
ATOM 2415 O O . ARG A 1 307 ? -14.562 -6.762 -2.817 1.00 85.38 307 ARG A O 1
ATOM 2422 N N . GLY A 1 308 ? -16.167 -8.290 -2.568 1.00 87.25 308 GLY A N 1
ATOM 2423 C CA . GLY A 1 308 ? -16.897 -7.528 -1.549 1.00 87.25 308 GLY A CA 1
ATOM 2424 C C . GLY A 1 308 ? -17.209 -6.095 -2.003 1.00 87.25 308 GLY A C 1
ATOM 2425 O O . GLY A 1 308 ? -17.755 -5.881 -3.086 1.00 87.25 308 GLY A O 1
ATOM 2426 N N . GLN A 1 309 ? -16.829 -5.109 -1.185 1.00 88.50 309 GLN A N 1
ATOM 2427 C CA . GLN A 1 309 ? -17.067 -3.687 -1.456 1.00 88.50 309 GLN A CA 1
ATOM 2428 C C . GLN A 1 309 ? -16.124 -3.069 -2.504 1.00 88.50 309 GLN A C 1
ATOM 2430 O O . GLN A 1 309 ? -16.365 -1.933 -2.906 1.00 88.50 309 GLN A O 1
ATOM 2435 N N . SER A 1 310 ? -15.102 -3.779 -3.000 1.00 90.19 310 SER A N 1
ATOM 2436 C CA . SER A 1 310 ? -14.086 -3.209 -3.903 1.00 90.19 310 SER A CA 1
ATOM 2437 C C . SER A 1 310 ? -14.683 -2.558 -5.156 1.00 90.19 310 SER A C 1
ATOM 2439 O O . SER A 1 310 ? -14.253 -1.479 -5.542 1.00 90.19 310 SER A O 1
ATOM 2441 N N . ARG A 1 311 ? -15.765 -3.111 -5.730 1.00 89.19 311 ARG A N 1
ATOM 2442 C CA . ARG A 1 311 ? -16.465 -2.482 -6.873 1.00 89.19 311 ARG A CA 1
ATOM 2443 C C . ARG A 1 311 ? -17.105 -1.136 -6.522 1.00 89.19 311 ARG A C 1
ATOM 2445 O O . ARG A 1 311 ? -17.089 -0.216 -7.334 1.00 89.19 311 ARG A O 1
ATOM 2452 N N . ALA A 1 312 ? -17.700 -1.029 -5.333 1.00 91.50 312 ALA A N 1
ATOM 2453 C CA . ALA A 1 312 ? -18.303 0.217 -4.872 1.00 91.50 312 ALA A CA 1
ATOM 2454 C C . ALA A 1 312 ? -17.229 1.271 -4.579 1.00 91.50 312 ALA A C 1
ATOM 2456 O O . ALA A 1 312 ? -17.437 2.437 -4.894 1.00 91.50 312 ALA A O 1
ATOM 2457 N N . VAL A 1 313 ? -16.083 0.844 -4.041 1.00 93.44 313 VAL A N 1
ATOM 2458 C CA . VAL A 1 313 ? -14.914 1.703 -3.826 1.00 93.44 313 VAL A CA 1
ATOM 2459 C C . VAL A 1 313 ? -14.332 2.198 -5.145 1.00 93.44 313 VAL A C 1
ATOM 2461 O O . VAL A 1 313 ? -14.171 3.401 -5.304 1.00 93.44 313 VAL A O 1
ATOM 2464 N N . ALA A 1 314 ? -14.099 1.308 -6.111 1.00 91.19 314 ALA A N 1
ATOM 2465 C CA . ALA A 1 314 ? -13.539 1.678 -7.409 1.00 91.19 314 ALA A CA 1
ATOM 2466 C C . ALA A 1 314 ? -14.387 2.731 -8.137 1.00 91.19 314 ALA A C 1
ATOM 2468 O O . ALA A 1 314 ? -13.837 3.649 -8.736 1.00 91.19 314 ALA A O 1
ATOM 2469 N N . ARG A 1 315 ? -15.720 2.614 -8.058 1.00 91.12 315 ARG A N 1
ATOM 2470 C CA . ARG A 1 315 ? -16.651 3.600 -8.622 1.00 91.12 315 ARG A CA 1
ATOM 2471 C C . ARG A 1 315 ? -16.550 4.957 -7.925 1.00 91.12 315 ARG A C 1
ATOM 2473 O O . ARG A 1 315 ? -16.496 5.962 -8.611 1.00 91.12 315 ARG A O 1
ATOM 2480 N N . GLU A 1 316 ? -16.490 4.983 -6.597 1.00 92.38 316 GLU A N 1
ATOM 2481 C CA . GLU A 1 316 ? -16.384 6.246 -5.855 1.00 92.38 316 GLU A CA 1
ATOM 2482 C C . GLU A 1 316 ? -15.049 6.951 -6.099 1.00 92.38 316 GLU A C 1
ATOM 2484 O O . GLU A 1 316 ? -14.985 8.163 -6.255 1.00 92.38 316 GLU A O 1
ATOM 2489 N N . VAL A 1 317 ? -13.964 6.176 -6.119 1.00 91.81 317 VAL A N 1
ATOM 2490 C CA . VAL A 1 317 ? -12.626 6.691 -6.407 1.00 91.81 317 VAL A CA 1
ATOM 2491 C C . VAL A 1 317 ? -12.571 7.237 -7.831 1.00 91.81 317 VAL A C 1
ATOM 2493 O O . VAL A 1 317 ? -11.981 8.285 -8.051 1.00 91.81 317 VAL A O 1
ATOM 2496 N N . LEU A 1 318 ? -13.197 6.554 -8.794 1.00 90.31 318 LEU A N 1
ATOM 2497 C CA . LEU A 1 318 ? -13.332 7.053 -10.161 1.00 90.31 318 LEU A CA 1
ATOM 2498 C C . LEU A 1 318 ? -14.094 8.383 -10.194 1.00 90.31 318 LEU A C 1
ATOM 2500 O O . LEU A 1 318 ? -13.581 9.336 -10.763 1.00 90.31 318 LEU A O 1
ATOM 2504 N N . GLU A 1 319 ? -15.257 8.453 -9.547 1.00 88.62 319 GLU A N 1
ATOM 2505 C CA . GLU A 1 319 ? -16.092 9.658 -9.507 1.00 88.62 319 GLU A CA 1
ATOM 2506 C C . GLU A 1 319 ? -15.347 10.854 -8.898 1.00 88.62 319 GLU A C 1
ATOM 2508 O O . GLU A 1 319 ? -15.390 11.940 -9.462 1.00 88.62 319 GLU A O 1
ATOM 2513 N N . LEU A 1 320 ? -14.578 10.647 -7.822 1.00 87.56 320 LEU A N 1
ATOM 2514 C CA . LEU A 1 320 ? -13.708 11.676 -7.236 1.00 87.56 320 LEU A CA 1
ATOM 2515 C C . LEU A 1 320 ? -12.620 12.161 -8.213 1.00 87.56 320 LEU A C 1
ATOM 2517 O O . LEU A 1 320 ? -12.271 13.339 -8.245 1.00 87.56 320 LEU A O 1
ATOM 2521 N N . LEU A 1 321 ? -12.017 11.246 -8.974 1.00 86.31 321 LEU A N 1
ATOM 2522 C CA . LEU A 1 321 ? -10.981 11.600 -9.947 1.00 86.31 321 LEU A CA 1
ATOM 2523 C C . LEU A 1 321 ? -11.568 12.312 -11.175 1.00 86.31 321 LEU A C 1
ATOM 2525 O O . LEU A 1 321 ? -10.881 13.129 -11.786 1.00 86.31 321 LEU A O 1
ATOM 2529 N N . GLU A 1 322 ? -12.817 12.008 -11.528 1.00 82.25 322 GLU A N 1
ATOM 2530 C CA . GLU A 1 322 ? -13.556 12.643 -12.622 1.00 82.25 322 GLU A CA 1
ATOM 2531 C C . GLU A 1 322 ? -14.154 13.999 -12.215 1.00 82.25 322 GLU A C 1
ATOM 2533 O O . GLU A 1 322 ? -14.154 14.918 -13.027 1.00 82.25 322 GLU A O 1
ATOM 2538 N N . SER A 1 323 ? -14.607 14.182 -10.970 1.00 68.06 323 SER A N 1
ATOM 2539 C CA . SER A 1 323 ? -15.254 15.426 -10.520 1.00 68.06 323 SER A CA 1
ATOM 2540 C C . SER A 1 323 ? -14.336 16.647 -10.556 1.00 68.06 323 SER A C 1
ATOM 2542 O O . SER A 1 323 ? -14.792 17.760 -10.808 1.00 68.06 323 SER A O 1
ATOM 2544 N N . ASP A 1 324 ? -13.041 16.443 -10.331 1.00 54.78 324 ASP A N 1
ATOM 2545 C CA . ASP A 1 324 ? -12.056 17.527 -10.280 1.00 54.78 324 ASP A CA 1
ATOM 2546 C C . ASP A 1 324 ? -11.430 17.844 -11.645 1.00 54.78 324 ASP A C 1
ATOM 2548 O O . ASP A 1 324 ? -10.707 18.829 -11.783 1.00 54.78 324 ASP A O 1
ATOM 2552 N N . ASN A 1 325 ? -11.732 17.031 -12.658 1.00 45.12 325 ASN A N 1
ATOM 2553 C CA . ASN A 1 325 ? -11.563 17.368 -14.063 1.00 45.12 325 ASN A CA 1
ATOM 2554 C C . ASN A 1 325 ? -12.963 17.416 -14.679 1.00 45.12 325 ASN A C 1
ATOM 2556 O O . ASN A 1 325 ? -13.364 16.443 -15.321 1.00 45.12 325 ASN A O 1
ATOM 2560 N N . PRO A 1 326 ? -13.722 18.521 -14.528 1.00 33.78 326 PRO A N 1
ATOM 2561 C CA . PRO A 1 326 ? -14.956 18.692 -15.267 1.00 33.78 326 PRO A CA 1
ATOM 2562 C C . PRO A 1 326 ? -14.592 18.875 -16.745 1.00 33.78 326 PRO A C 1
ATOM 2564 O O . PRO A 1 326 ? -14.607 19.980 -17.282 1.00 33.78 326 PRO A O 1
ATOM 2567 N N . ALA A 1 327 ? -14.282 17.780 -17.442 1.00 37.19 327 ALA A N 1
ATOM 2568 C CA . ALA A 1 327 ? -14.677 17.657 -18.828 1.00 37.19 327 ALA A CA 1
ATOM 2569 C C . ALA A 1 327 ? -16.178 17.933 -18.791 1.00 37.19 327 ALA A C 1
ATOM 2571 O O . ALA A 1 327 ? -16.930 17.159 -18.196 1.00 37.19 327 ALA A O 1
ATOM 2572 N N . GLY A 1 328 ? -16.543 19.141 -19.232 1.00 30.42 328 GLY A N 1
ATOM 2573 C CA . GLY A 1 328 ? -17.822 19.765 -18.935 1.00 30.42 328 GLY A CA 1
ATOM 2574 C C . GLY A 1 328 ? -18.949 18.761 -19.050 1.00 30.42 328 GLY A C 1
ATOM 2575 O O . GLY A 1 328 ? -18.962 17.992 -20.001 1.00 30.42 328 GLY A O 1
ATOM 2576 N N . ASN A 1 329 ? -19.839 18.764 -18.056 1.00 29.12 329 ASN A N 1
ATOM 2577 C CA . ASN A 1 329 ? -21.064 17.978 -18.003 1.00 29.12 329 ASN A CA 1
ATOM 2578 C C . ASN A 1 329 ? -21.650 17.714 -19.398 1.00 29.12 329 ASN A C 1
ATOM 2580 O O . ASN A 1 329 ? -22.560 18.409 -19.851 1.00 29.12 329 ASN A O 1
ATOM 2584 N N . CYS A 1 330 ? -21.219 16.626 -20.026 1.00 32.50 330 CYS A N 1
ATOM 2585 C CA . CYS A 1 330 ? -21.994 15.925 -21.018 1.00 32.50 330 CYS A CA 1
ATOM 2586 C C . CYS A 1 330 ? -23.040 15.168 -20.209 1.00 32.50 330 CYS A C 1
ATOM 2588 O O . CYS A 1 330 ? -23.010 13.942 -20.102 1.00 32.50 330 CYS A O 1
ATOM 2590 N N . LYS A 1 331 ? -24.006 15.904 -19.637 1.00 29.39 331 LYS A N 1
ATOM 2591 C CA . LYS A 1 331 ? -25.352 15.347 -19.564 1.00 29.39 331 LYS A CA 1
ATOM 2592 C C . LYS A 1 331 ? -25.589 14.773 -20.953 1.00 29.39 331 LYS A C 1
ATOM 2594 O O . LYS A 1 331 ? -25.366 15.478 -21.936 1.00 29.39 331 LYS A O 1
ATOM 2599 N N . GLN A 1 332 ? -25.945 13.497 -21.026 1.00 33.50 332 GLN A N 1
ATOM 2600 C CA . GLN A 1 332 ? -26.483 12.903 -22.237 1.00 33.50 332 GLN A CA 1
ATOM 2601 C C . GLN A 1 332 ? -27.657 13.779 -22.685 1.00 33.50 332 GLN A C 1
ATOM 2603 O O . GLN A 1 332 ? -28.791 13.588 -22.253 1.00 33.50 332 GLN A O 1
ATOM 2608 N N . VAL A 1 333 ? -27.382 14.792 -23.504 1.00 28.06 333 VAL A N 1
ATOM 2609 C CA . VAL A 1 333 ? -28.403 15.462 -24.281 1.00 28.06 333 VAL A CA 1
ATOM 2610 C C . VAL A 1 333 ? -28.747 14.435 -25.338 1.00 28.06 333 VAL A C 1
ATOM 2612 O O . VAL A 1 333 ? -27.953 14.118 -26.224 1.00 28.06 333 VAL A O 1
ATOM 2615 N N . GLN A 1 334 ? -29.906 13.818 -25.141 1.00 34.59 334 GLN A N 1
ATOM 2616 C CA . GLN A 1 334 ? -30.598 13.079 -26.176 1.00 34.59 334 GLN A CA 1
ATOM 2617 C C . GLN A 1 334 ? -30.597 13.922 -27.453 1.00 34.59 334 GLN A C 1
ATOM 2619 O O . GLN A 1 334 ? -31.190 14.993 -27.475 1.00 34.59 334 GLN A O 1
ATOM 2624 N N . GLY A 1 335 ? -29.941 13.407 -28.493 1.00 35.31 335 GLY A N 1
ATOM 2625 C CA . GLY A 1 335 ? -30.067 13.879 -29.869 1.00 35.31 335 GLY A CA 1
ATOM 2626 C C . GLY A 1 335 ? -29.412 15.230 -30.168 1.00 35.31 335 GLY A C 1
ATOM 2627 O O . GLY A 1 335 ? -29.852 16.271 -29.701 1.00 35.31 335 GLY A O 1
ATOM 2628 N N . GLY A 1 336 ? -28.415 15.223 -31.055 1.00 28.92 336 GLY A N 1
ATOM 2629 C CA . GLY A 1 336 ? -27.999 16.437 -31.762 1.00 28.92 336 GLY A CA 1
ATOM 2630 C C . GLY A 1 336 ? -26.495 16.559 -31.956 1.00 28.92 336 GLY A C 1
ATOM 2631 O O . GLY A 1 336 ? -25.796 17.037 -31.074 1.00 28.92 336 GLY A O 1
ATOM 2632 N N . THR A 1 337 ? -26.020 16.091 -33.113 1.00 34.31 337 THR A N 1
ATOM 2633 C CA . THR A 1 337 ? -25.072 16.735 -34.058 1.00 34.31 337 THR A CA 1
ATOM 2634 C C . THR A 1 337 ? -23.916 17.648 -33.590 1.00 34.31 337 THR A C 1
ATOM 2636 O O . THR A 1 337 ? -23.332 18.330 -34.426 1.00 34.31 337 THR A O 1
ATOM 2639 N N . ALA A 1 338 ? -23.491 17.638 -32.326 1.00 31.52 338 ALA A N 1
ATOM 2640 C CA . ALA A 1 338 ? -22.391 18.468 -31.811 1.00 31.52 338 ALA A CA 1
ATOM 2641 C C . ALA A 1 338 ? -21.101 17.677 -31.500 1.00 31.52 338 ALA A C 1
ATOM 2643 O O . ALA A 1 338 ? -20.221 18.166 -30.800 1.00 31.52 338 ALA A O 1
ATOM 2644 N N . ALA A 1 339 ? -20.953 16.460 -32.035 1.00 36.75 339 ALA A N 1
ATOM 2645 C CA . ALA A 1 339 ? -19.783 15.603 -31.803 1.00 36.75 339 ALA A CA 1
ATOM 2646 C C . ALA A 1 339 ? -18.537 15.964 -32.642 1.00 36.75 339 ALA A C 1
ATOM 2648 O O . ALA A 1 339 ? -17.562 15.217 -32.624 1.00 36.75 339 ALA A O 1
ATOM 2649 N N . LEU A 1 340 ? -18.554 17.058 -33.412 1.00 32.06 340 LEU A N 1
ATOM 2650 C CA . LEU A 1 340 ? -17.518 17.303 -34.423 1.00 32.06 340 LEU A CA 1
ATOM 2651 C C . LEU A 1 340 ? -16.377 18.226 -33.991 1.00 32.06 340 LEU A C 1
ATOM 2653 O O . LEU A 1 340 ? -15.305 18.106 -34.564 1.00 32.06 340 LEU A O 1
ATOM 2657 N N . ASN A 1 341 ? -16.535 19.074 -32.972 1.00 33.09 341 ASN A N 1
ATOM 2658 C CA . ASN A 1 341 ? -15.476 20.003 -32.558 1.00 33.09 341 ASN A CA 1
ATOM 2659 C C . ASN A 1 341 ? -15.469 20.181 -31.030 1.00 33.09 341 ASN A C 1
ATOM 2661 O O . ASN A 1 341 ? -16.165 21.046 -30.507 1.00 33.09 341 ASN A O 1
ATOM 2665 N N . GLY A 1 342 ? -14.700 19.377 -30.291 1.00 27.28 342 GLY A N 1
ATOM 2666 C CA . GLY A 1 342 ? -14.576 19.550 -28.839 1.00 27.28 342 GLY A CA 1
ATOM 2667 C C . GLY A 1 342 ? -13.544 18.616 -28.221 1.00 27.28 342 GLY A C 1
ATOM 2668 O O . GLY A 1 342 ? -13.753 17.409 -28.164 1.00 27.28 342 GLY A O 1
ATOM 2669 N N . GLY A 1 343 ? -12.411 19.185 -27.809 1.00 33.44 343 GLY A N 1
ATOM 2670 C CA . GLY A 1 343 ? -11.215 18.478 -27.362 1.00 33.44 343 GLY A CA 1
ATOM 2671 C C . GLY A 1 343 ? -11.439 17.508 -26.202 1.00 33.44 343 GLY A C 1
ATOM 2672 O O . GLY A 1 343 ? -11.853 17.893 -25.112 1.00 33.44 343 GLY A O 1
ATOM 2673 N N . LEU A 1 344 ? -11.066 16.251 -26.435 1.00 33.16 344 LEU A N 1
ATOM 2674 C CA . LEU A 1 344 ? -10.813 15.263 -25.394 1.00 33.16 344 LEU A CA 1
ATOM 2675 C C . LEU A 1 344 ? -9.318 15.312 -25.068 1.00 33.16 344 LEU A C 1
ATOM 2677 O O . LEU A 1 344 ? -8.486 14.940 -25.896 1.00 33.16 344 LEU A O 1
ATOM 2681 N N . GLN A 1 345 ? -8.975 15.810 -23.880 1.00 33.91 345 GLN A N 1
ATOM 2682 C CA . GLN A 1 345 ? -7.606 15.752 -23.369 1.00 33.91 345 GLN A CA 1
ATOM 2683 C C . GLN A 1 345 ? -7.235 14.325 -22.918 1.00 33.91 345 GLN A C 1
ATOM 2685 O O . GLN A 1 345 ? -8.112 13.533 -22.566 1.00 33.91 345 GLN A O 1
ATOM 2690 N N . PRO A 1 346 ? -5.940 13.961 -22.987 1.00 33.00 346 PRO A N 1
ATOM 2691 C CA . PRO A 1 346 ? -5.492 12.575 -22.970 1.00 33.00 346 PRO A CA 1
ATOM 2692 C C . PRO A 1 346 ? -5.603 11.944 -21.579 1.00 33.00 346 PRO A C 1
ATOM 2694 O O . PRO A 1 346 ? -4.932 12.355 -20.635 1.00 33.00 346 PRO A O 1
ATOM 2697 N N . LEU A 1 347 ? -6.391 10.872 -21.478 1.00 35.53 347 LEU A N 1
ATOM 2698 C CA . LEU A 1 347 ? -6.261 9.893 -20.402 1.00 35.53 347 LEU A CA 1
ATOM 2699 C C . LEU A 1 347 ? -4.861 9.265 -20.490 1.00 35.53 347 LEU A C 1
ATOM 2701 O O . LEU A 1 347 ? -4.437 8.814 -21.556 1.00 35.53 347 LEU A O 1
ATOM 2705 N N . GLY A 1 348 ? -4.134 9.292 -19.372 1.00 34.47 348 GLY A N 1
ATOM 2706 C CA . GLY A 1 348 ? -2.770 8.781 -19.252 1.00 34.47 348 GLY A CA 1
ATOM 2707 C C . GLY A 1 348 ? -2.604 7.329 -19.715 1.00 34.47 348 GLY A C 1
ATOM 2708 O O . GLY A 1 348 ? -3.564 6.574 -19.855 1.00 34.47 348 GLY A O 1
ATOM 2709 N N . LYS A 1 349 ? -1.348 6.944 -19.966 1.00 36.59 349 LYS A N 1
ATOM 2710 C CA . LYS A 1 349 ? -0.939 5.634 -20.501 1.00 36.59 349 LYS A CA 1
ATOM 2711 C C . LYS A 1 349 ? -1.602 4.478 -19.731 1.00 36.59 349 LYS A C 1
ATOM 2713 O O . LYS A 1 349 ? -1.284 4.239 -18.569 1.00 36.59 349 LYS A O 1
ATOM 2718 N N . LEU A 1 350 ? -2.499 3.749 -20.396 1.00 41.56 350 LEU A N 1
ATOM 2719 C CA . LEU A 1 350 ? -3.093 2.508 -19.896 1.00 41.56 350 LEU A CA 1
ATOM 2720 C C . LEU A 1 350 ? -2.257 1.321 -20.389 1.00 41.56 350 LEU A C 1
ATOM 2722 O O . LEU A 1 350 ? -2.049 1.173 -21.593 1.00 41.56 350 LEU A O 1
ATOM 2726 N N . TYR A 1 351 ? -1.793 0.473 -19.471 1.00 43.97 351 TYR A N 1
ATOM 2727 C CA . TYR A 1 351 ? -1.068 -0.754 -19.805 1.00 43.97 351 TYR A CA 1
ATOM 2728 C C . TYR A 1 351 ? -2.048 -1.929 -19.833 1.00 43.97 351 TYR A C 1
ATOM 2730 O O . TYR A 1 351 ? -2.656 -2.265 -18.818 1.00 43.97 351 TYR A O 1
ATOM 2738 N N . PHE A 1 352 ? -2.206 -2.560 -20.997 1.00 51.34 352 PHE A N 1
ATOM 2739 C CA . PHE A 1 352 ? -3.008 -3.773 -21.155 1.00 51.34 352 PHE A CA 1
ATOM 2740 C C . PHE A 1 352 ? -2.089 -4.959 -21.434 1.00 51.34 352 PHE A C 1
ATOM 2742 O O . PHE A 1 352 ? -1.203 -4.876 -22.281 1.00 51.34 352 PHE A O 1
ATOM 2749 N N . SER A 1 353 ? -2.329 -6.074 -20.751 1.00 40.00 353 SER A N 1
ATOM 2750 C CA . SER A 1 353 ? -1.581 -7.321 -20.938 1.00 40.00 353 SER A CA 1
ATOM 2751 C C . SER A 1 353 ? -1.983 -8.103 -22.197 1.00 40.00 353 SER A C 1
ATOM 2753 O O . SER A 1 353 ? -1.260 -9.008 -22.598 1.00 40.00 353 SER A O 1
ATOM 2755 N N . ASP A 1 354 ? -3.121 -7.778 -22.827 1.00 48.19 354 ASP A N 1
ATOM 2756 C CA . ASP A 1 354 ? -3.676 -8.513 -23.974 1.00 48.19 354 ASP A CA 1
ATOM 2757 C C . ASP A 1 354 ? -4.502 -7.590 -24.899 1.00 48.19 354 ASP A C 1
ATOM 2759 O O . ASP A 1 354 ? -5.290 -6.752 -24.443 1.00 48.19 354 ASP A O 1
ATOM 2763 N N . TYR A 1 355 ? -4.373 -7.795 -26.216 1.00 46.16 355 TYR A N 1
ATOM 2764 C CA . TYR A 1 355 ? -5.154 -7.149 -27.278 1.00 46.16 355 TYR A CA 1
ATOM 2765 C C . TYR A 1 355 ? -6.668 -7.246 -27.051 1.00 46.16 355 TYR A C 1
ATOM 2767 O O . TYR A 1 355 ? -7.395 -6.286 -27.315 1.00 46.16 355 TYR A O 1
ATOM 2775 N N . LYS A 1 356 ? -7.173 -8.376 -26.537 1.00 54.94 356 LYS A N 1
ATOM 2776 C CA . LYS A 1 356 ? -8.617 -8.538 -26.279 1.00 54.94 356 LYS A CA 1
ATOM 2777 C C . LYS A 1 356 ? -9.122 -7.561 -25.217 1.00 54.94 356 LYS A C 1
ATOM 2779 O O . LYS A 1 356 ? -10.201 -6.992 -25.387 1.00 54.94 356 LYS A O 1
ATOM 2784 N N . HIS A 1 357 ? -8.329 -7.330 -24.172 1.00 56.22 357 HIS A N 1
ATOM 2785 C CA . HIS A 1 357 ? -8.649 -6.395 -23.093 1.00 56.22 357 HIS A CA 1
ATOM 2786 C C . HIS A 1 357 ? -8.539 -4.941 -23.563 1.00 56.22 357 HIS A C 1
ATOM 2788 O O . HIS A 1 357 ? -9.438 -4.144 -23.293 1.00 56.22 357 HIS A O 1
ATOM 2794 N N . ALA A 1 358 ? -7.515 -4.625 -24.361 1.00 54.88 358 ALA A N 1
ATOM 2795 C CA . ALA A 1 358 ? -7.375 -3.314 -24.993 1.00 54.88 358 ALA A CA 1
ATOM 2796 C C . ALA A 1 358 ? -8.565 -3.002 -25.928 1.00 54.88 358 ALA A C 1
ATOM 2798 O O . ALA A 1 358 ? -9.174 -1.936 -25.844 1.00 54.88 358 ALA A O 1
ATOM 2799 N N . LYS A 1 359 ? -8.981 -3.971 -26.755 1.00 51.09 359 LYS A N 1
ATOM 2800 C CA . LYS A 1 359 ? -10.119 -3.843 -27.683 1.00 51.09 359 LYS A CA 1
ATOM 2801 C C . LYS A 1 359 ? -11.468 -3.750 -26.968 1.00 51.09 359 LYS A C 1
ATOM 2803 O O . LYS A 1 359 ? -12.346 -3.017 -27.418 1.00 51.09 359 LYS A O 1
ATOM 2808 N N . GLN A 1 360 ? -11.661 -4.482 -25.869 1.00 59.19 360 GLN A N 1
ATOM 2809 C CA . GLN A 1 360 ? -12.868 -4.359 -25.043 1.00 59.19 360 GLN A CA 1
ATOM 2810 C C . GLN A 1 360 ? -12.948 -2.999 -24.347 1.00 59.19 360 GLN A C 1
ATOM 2812 O O . GLN A 1 360 ? -14.037 -2.428 -24.294 1.00 59.19 360 GLN A O 1
ATOM 2817 N N . SER A 1 361 ? -11.817 -2.472 -23.866 1.00 53.56 361 SER A N 1
ATOM 2818 C CA . SER A 1 361 ? -11.734 -1.113 -23.327 1.00 53.56 361 SER A CA 1
ATOM 2819 C C . SER A 1 361 ? -12.129 -0.082 -24.392 1.00 53.56 361 SER A C 1
ATOM 2821 O O . SER A 1 361 ? -13.087 0.660 -24.191 1.00 53.56 361 SER A O 1
ATOM 2823 N N . ALA A 1 362 ? -11.516 -0.150 -25.582 1.00 52.22 362 ALA A N 1
ATOM 2824 C CA . ALA A 1 362 ? -11.802 0.747 -26.707 1.00 52.22 362 ALA A CA 1
ATOM 2825 C C . ALA A 1 362 ? -13.266 0.688 -27.189 1.00 52.22 362 ALA A C 1
ATOM 2827 O O . ALA A 1 362 ? -13.855 1.710 -27.533 1.00 52.22 362 ALA A O 1
ATOM 2828 N N . LYS A 1 363 ? -13.894 -0.499 -27.183 1.00 54.81 363 LYS A N 1
ATOM 2829 C CA . LYS A 1 363 ? -15.326 -0.643 -27.505 1.00 54.81 363 LYS A CA 1
ATOM 2830 C C . LYS A 1 363 ? -16.241 0.022 -26.475 1.00 54.81 363 LYS A C 1
ATOM 2832 O O . LYS A 1 363 ? -17.305 0.493 -26.857 1.00 54.81 363 LYS A O 1
ATOM 2837 N N . ARG A 1 364 ? -15.862 0.031 -25.192 1.00 51.34 364 ARG A N 1
ATOM 2838 C CA . ARG A 1 364 ? -16.654 0.650 -24.116 1.00 51.34 364 ARG A CA 1
ATOM 2839 C C . ARG A 1 364 ? -16.529 2.170 -24.098 1.00 51.34 364 ARG A C 1
ATOM 2841 O O . ARG A 1 364 ? -17.496 2.831 -23.746 1.00 51.34 364 ARG A O 1
ATOM 2848 N N . THR A 1 365 ? -15.375 2.704 -24.486 1.00 50.91 365 THR A N 1
ATOM 2849 C CA . THR A 1 365 ? -15.113 4.151 -24.533 1.00 50.91 365 THR A CA 1
ATOM 2850 C C . THR A 1 365 ? -15.433 4.796 -25.886 1.00 50.91 365 THR A C 1
ATOM 2852 O O . THR A 1 365 ? -15.419 6.016 -25.981 1.00 50.91 365 THR A O 1
ATOM 2855 N N . GLY A 1 366 ? -15.747 4.009 -26.925 1.00 47.59 366 GLY A N 1
ATOM 2856 C CA . GLY A 1 366 ? -16.046 4.512 -28.276 1.00 47.59 366 GLY A CA 1
ATOM 2857 C C . GLY A 1 366 ? -14.807 4.867 -29.110 1.00 47.59 366 GLY A C 1
ATOM 2858 O O . GLY A 1 366 ? -14.930 5.466 -30.174 1.00 47.59 366 GLY A O 1
ATOM 2859 N N . ASP A 1 367 ? -13.615 4.471 -28.660 1.00 51.62 367 ASP A N 1
ATOM 2860 C CA . ASP A 1 367 ? -12.337 5.073 -29.057 1.00 51.62 367 ASP A CA 1
ATOM 2861 C C . ASP A 1 367 ? -11.540 4.222 -30.064 1.00 51.62 367 ASP A C 1
ATOM 2863 O O . ASP A 1 367 ? -10.400 3.812 -29.839 1.00 51.62 367 ASP A O 1
ATOM 2867 N N . GLN A 1 368 ? -12.173 3.880 -31.190 1.00 45.94 368 GLN A N 1
ATOM 2868 C CA . GLN A 1 368 ? -11.667 2.824 -32.078 1.00 45.94 368 GLN A CA 1
ATOM 2869 C C . GLN A 1 368 ? -10.322 3.074 -32.802 1.00 45.94 368 GLN A C 1
ATOM 2871 O O . GLN A 1 368 ? -9.654 2.072 -33.059 1.00 45.94 368 GLN A O 1
ATOM 2876 N N . PRO A 1 369 ? -9.851 4.303 -33.108 1.00 48.94 369 PRO A N 1
ATOM 2877 C CA . PRO A 1 369 ? -8.567 4.471 -33.802 1.00 48.94 369 PRO A CA 1
ATOM 2878 C C . PRO A 1 369 ? -7.364 4.768 -32.885 1.00 48.94 369 PRO A C 1
ATOM 2880 O O . PRO A 1 369 ? -6.272 5.000 -33.389 1.00 48.94 369 PRO A O 1
ATOM 2883 N N . ARG A 1 370 ? -7.516 4.783 -31.552 1.00 57.56 370 ARG A N 1
ATOM 2884 C CA . ARG A 1 370 ? -6.538 5.424 -30.642 1.00 57.56 370 ARG A CA 1
ATOM 2885 C C . ARG A 1 370 ? -5.523 4.498 -29.970 1.00 57.56 370 ARG A C 1
ATOM 2887 O O . ARG A 1 370 ? -4.821 4.916 -29.054 1.00 57.56 370 ARG A O 1
ATOM 2894 N N . LEU A 1 371 ? -5.418 3.244 -30.402 1.00 57.38 371 LEU A N 1
ATOM 2895 C CA . LEU A 1 371 ? -4.409 2.305 -29.902 1.00 57.38 371 LEU A CA 1
ATOM 2896 C C . LEU A 1 371 ? -3.378 2.023 -30.996 1.00 57.38 371 LEU A C 1
ATOM 2898 O O . LEU A 1 371 ? -3.722 1.481 -32.043 1.00 57.38 371 LEU A O 1
ATOM 2902 N N . VAL A 1 372 ? -2.115 2.362 -30.738 1.00 57.06 372 VAL A N 1
ATOM 2903 C CA . VAL A 1 372 ? -0.996 2.146 -31.668 1.00 57.06 372 VAL A CA 1
ATOM 2904 C C . VAL A 1 372 ? -0.024 1.097 -31.121 1.00 57.06 372 VAL A C 1
ATOM 2906 O O . VAL A 1 372 ? 0.283 1.111 -29.924 1.00 57.06 372 VAL A O 1
ATOM 2909 N N . PRO A 1 373 ? 0.471 0.174 -31.964 1.00 58.16 373 PRO A N 1
ATOM 2910 C CA . PRO A 1 373 ? 1.475 -0.797 -31.549 1.00 58.16 373 PRO A CA 1
ATOM 2911 C C . PRO A 1 373 ? 2.813 -0.084 -31.300 1.00 58.16 373 PRO A C 1
ATOM 2913 O O . PRO A 1 373 ? 3.260 0.698 -32.134 1.00 58.16 373 PRO A O 1
ATOM 2916 N N . ILE A 1 374 ? 3.466 -0.338 -30.165 1.00 65.69 374 ILE A N 1
ATOM 2917 C CA . ILE A 1 374 ? 4.780 0.255 -29.823 1.00 65.69 374 ILE A CA 1
ATOM 2918 C C . ILE A 1 374 ? 5.928 -0.731 -30.081 1.00 65.69 374 ILE A C 1
ATOM 2920 O O . ILE A 1 374 ? 7.090 -0.345 -30.127 1.00 65.69 374 ILE A O 1
ATOM 2924 N N . GLY A 1 375 ? 5.623 -2.018 -30.245 1.00 56.94 375 GLY A N 1
ATOM 2925 C CA . GLY A 1 375 ? 6.632 -3.045 -30.479 1.00 56.94 375 GLY A CA 1
ATOM 2926 C C . GLY A 1 375 ? 6.098 -4.450 -30.242 1.00 56.94 375 GLY A C 1
ATOM 2927 O O . GLY A 1 375 ? 4.906 -4.637 -30.005 1.00 56.94 375 GLY A O 1
ATOM 2928 N N . ARG A 1 376 ? 6.987 -5.443 -30.312 1.00 55.44 376 ARG A N 1
ATOM 2929 C CA . ARG A 1 376 ? 6.704 -6.831 -29.929 1.00 55.44 376 ARG A CA 1
ATOM 2930 C C . ARG A 1 376 ? 7.546 -7.215 -28.720 1.00 55.44 376 ARG A C 1
ATOM 2932 O O . ARG A 1 376 ? 8.692 -6.786 -28.602 1.00 55.44 376 ARG A O 1
ATOM 2939 N N . ASP A 1 377 ? 6.976 -8.007 -27.826 1.00 58.12 377 ASP A N 1
ATOM 2940 C CA . ASP A 1 377 ? 7.713 -8.620 -26.735 1.00 58.12 377 ASP A CA 1
ATOM 2941 C C . ASP A 1 377 ? 8.586 -9.788 -27.232 1.00 58.12 377 ASP A C 1
ATOM 2943 O O . ASP A 1 377 ? 8.586 -10.157 -28.410 1.00 58.12 377 ASP A O 1
ATOM 2947 N N . LYS A 1 378 ? 9.343 -10.385 -26.307 1.00 41.59 378 LYS A N 1
ATOM 2948 C CA . LYS A 1 378 ? 10.250 -11.515 -26.572 1.00 41.59 378 LYS A CA 1
ATOM 2949 C C . LYS A 1 378 ? 9.550 -12.795 -27.055 1.00 41.59 378 LYS A C 1
ATOM 2951 O O . LYS A 1 378 ? 10.227 -13.709 -27.510 1.00 41.59 378 LYS A O 1
ATOM 2956 N N . PHE A 1 379 ? 8.223 -12.861 -26.960 1.00 45.44 379 PHE A N 1
ATOM 2957 C CA . PHE A 1 379 ? 7.391 -13.971 -27.423 1.00 45.44 379 PHE A CA 1
ATOM 2958 C C . PHE A 1 379 ? 6.619 -13.619 -28.705 1.00 45.44 379 PHE A C 1
ATOM 2960 O O . PHE A 1 379 ? 5.789 -14.397 -29.169 1.00 45.44 379 PHE A O 1
ATOM 2967 N N . GLY A 1 380 ? 6.893 -12.451 -29.295 1.00 42.16 380 GLY A N 1
ATOM 2968 C CA . GLY A 1 380 ? 6.243 -11.972 -30.509 1.00 42.16 380 GLY A CA 1
ATOM 2969 C C . GLY A 1 380 ? 4.879 -11.317 -30.280 1.00 42.16 380 GLY A C 1
ATOM 2970 O O . GLY A 1 380 ? 4.235 -10.936 -31.261 1.00 42.16 380 GLY A O 1
ATOM 2971 N N . ALA A 1 381 ? 4.438 -11.141 -29.030 1.00 45.66 381 ALA A N 1
ATOM 2972 C CA . ALA A 1 381 ? 3.180 -10.479 -28.709 1.00 45.66 381 ALA A CA 1
ATOM 2973 C C . ALA A 1 381 ? 3.317 -8.956 -28.836 1.00 45.66 381 ALA A C 1
ATOM 2975 O O . ALA A 1 381 ? 4.281 -8.352 -28.372 1.00 45.66 381 ALA A O 1
ATOM 2976 N N . ILE A 1 382 ? 2.352 -8.318 -29.495 1.00 46.53 382 ILE A N 1
ATOM 2977 C CA . ILE A 1 382 ? 2.388 -6.880 -29.788 1.00 46.53 382 ILE A CA 1
ATOM 2978 C C . ILE A 1 382 ? 2.017 -6.080 -28.528 1.00 46.53 382 ILE A C 1
ATOM 2980 O O . ILE A 1 382 ? 0.962 -6.311 -27.938 1.00 46.53 382 ILE A O 1
ATOM 2984 N N . GLN A 1 383 ? 2.864 -5.123 -28.150 1.00 50.50 383 GLN A N 1
ATOM 2985 C CA . GLN A 1 383 ? 2.640 -4.154 -27.075 1.00 50.50 383 GLN A CA 1
ATOM 2986 C C . GLN A 1 383 ? 1.905 -2.919 -27.610 1.00 50.50 383 GLN A C 1
ATOM 2988 O O . GLN A 1 383 ? 2.219 -2.435 -28.699 1.00 50.50 383 GLN A O 1
ATOM 2993 N N . TRP A 1 384 ? 0.950 -2.386 -26.843 1.00 59.47 384 TRP A N 1
ATOM 2994 C CA . TRP A 1 384 ? 0.035 -1.324 -27.285 1.00 59.47 384 TRP A CA 1
ATOM 2995 C C . TRP A 1 384 ? 0.156 -0.063 -26.415 1.00 59.47 384 TRP A C 1
ATOM 2997 O O . TRP A 1 384 ? 0.185 -0.172 -25.191 1.00 59.47 384 TRP A O 1
ATOM 3007 N N . SER A 1 385 ? 0.183 1.123 -27.040 1.00 52.03 385 SER A N 1
ATOM 3008 C CA . SER A 1 385 ? 0.001 2.430 -26.378 1.00 52.03 385 SER A CA 1
ATOM 3009 C C . SER A 1 385 ? -1.331 3.037 -26.766 1.00 52.03 385 SER A C 1
ATOM 3011 O O . SER A 1 385 ? -1.806 2.850 -27.886 1.00 52.03 385 SER A O 1
ATOM 3013 N N . TYR A 1 386 ? -1.843 3.900 -25.897 1.00 52.72 386 TYR A N 1
ATOM 3014 C CA . TYR A 1 386 ? -2.798 4.925 -26.293 1.00 52.72 386 TYR A CA 1
ATOM 3015 C C . TYR A 1 386 ? -2.100 6.051 -27.084 1.00 52.72 386 TYR A C 1
ATOM 3017 O O . TYR A 1 386 ? -1.013 6.492 -26.697 1.00 52.72 386 TYR A O 1
ATOM 3025 N N . SER A 1 387 ? -2.719 6.500 -28.179 1.00 48.19 387 SER A N 1
ATOM 3026 C CA . SER A 1 387 ? -2.357 7.686 -28.960 1.00 48.19 387 SER A CA 1
ATOM 3027 C C . SER A 1 387 ? -3.594 8.570 -29.187 1.00 48.19 387 SER A C 1
ATOM 3029 O O . SER A 1 387 ? -4.570 8.097 -29.775 1.00 48.19 387 SER A O 1
ATOM 3031 N N . PRO A 1 388 ? -3.573 9.851 -28.770 1.00 42.53 388 PRO A N 1
ATOM 3032 C CA . PRO A 1 388 ? -4.737 10.738 -28.857 1.00 42.53 388 PRO A CA 1
ATOM 3033 C C . PRO A 1 388 ? -5.240 10.994 -30.287 1.00 42.53 388 PRO A C 1
ATOM 3035 O O . PRO A 1 388 ? -6.423 11.263 -30.478 1.00 42.53 388 PRO A O 1
ATOM 3038 N N . ASP A 1 389 ? -4.361 10.903 -31.289 1.00 48.25 389 ASP A N 1
ATOM 3039 C CA . ASP A 1 389 ? -4.649 11.196 -32.702 1.00 48.25 389 ASP A CA 1
ATOM 3040 C C . ASP A 1 389 ? -4.656 9.943 -33.600 1.00 48.25 389 ASP A C 1
ATOM 3042 O O . ASP A 1 389 ? -4.795 10.050 -34.819 1.00 48.25 389 ASP A O 1
ATOM 3046 N N . GLY A 1 390 ? -4.505 8.748 -33.014 1.00 47.16 390 GLY A N 1
ATOM 3047 C CA . GLY A 1 390 ? -4.435 7.478 -33.743 1.00 47.16 390 GLY A CA 1
ATOM 3048 C C . GLY A 1 390 ? -3.175 7.300 -34.598 1.00 47.16 390 GLY A C 1
ATOM 3049 O O . GLY A 1 390 ? -3.068 6.324 -35.340 1.00 47.16 390 GLY A O 1
ATOM 3050 N N . ARG A 1 391 ? -2.203 8.216 -34.497 1.00 43.84 391 ARG A N 1
ATOM 3051 C CA . ARG A 1 391 ? -0.908 8.123 -35.178 1.00 43.84 391 ARG A CA 1
ATOM 3052 C C . ARG A 1 391 ? 0.155 7.612 -34.216 1.00 43.84 391 ARG A C 1
ATOM 3054 O O . ARG A 1 391 ? 0.095 7.835 -33.006 1.00 43.84 391 ARG A O 1
ATOM 3061 N N . GLN A 1 392 ? 1.145 6.906 -34.747 1.00 46.06 392 GLN A N 1
ATOM 3062 C CA . GLN A 1 392 ? 2.299 6.467 -33.971 1.00 46.06 392 GLN A CA 1
ATOM 3063 C C . GLN A 1 392 ? 3.175 7.705 -33.721 1.00 46.06 392 GLN A C 1
ATOM 3065 O O . GLN A 1 392 ? 3.892 8.151 -34.613 1.00 46.06 392 GLN A O 1
ATOM 3070 N N . ARG A 1 393 ? 3.056 8.338 -32.548 1.00 42.50 393 ARG A N 1
ATOM 3071 C CA . ARG A 1 393 ? 3.897 9.494 -32.212 1.00 42.50 393 ARG A CA 1
ATOM 3072 C C . ARG A 1 393 ? 5.297 9.015 -31.844 1.00 42.50 393 ARG A C 1
ATOM 3074 O O . ARG A 1 393 ? 5.510 8.499 -30.749 1.00 42.50 393 ARG A O 1
ATOM 3081 N N . ILE A 1 394 ? 6.243 9.216 -32.755 1.00 41.12 394 ILE A N 1
ATOM 3082 C CA . ILE A 1 394 ? 7.654 9.379 -32.400 1.00 41.12 394 ILE A CA 1
ATOM 3083 C C . ILE A 1 394 ? 7.722 10.722 -31.661 1.00 41.12 394 ILE A C 1
ATOM 3085 O O . ILE A 1 394 ? 7.172 11.712 -32.142 1.00 41.12 394 ILE A O 1
ATOM 3089 N N . ALA A 1 395 ? 8.248 10.730 -30.438 1.00 36.47 395 ALA A N 1
ATOM 3090 C CA . ALA A 1 395 ? 8.148 11.875 -29.540 1.00 36.47 395 ALA A CA 1
ATOM 3091 C C . ALA A 1 395 ? 8.864 13.108 -30.119 1.00 36.47 395 ALA A C 1
ATOM 3093 O O . ALA A 1 395 ? 10.085 13.179 -30.118 1.00 36.47 395 ALA A O 1
ATOM 3094 N N . LEU A 1 396 ? 8.090 14.092 -30.572 1.00 32.53 396 LEU A N 1
ATOM 3095 C CA . LEU A 1 396 ? 8.504 15.489 -30.639 1.00 32.53 396 LEU A CA 1
ATOM 3096 C C . LEU A 1 396 ? 7.719 16.213 -29.545 1.00 32.53 396 LEU A C 1
ATOM 3098 O O . LEU A 1 396 ? 6.486 16.217 -29.564 1.00 32.53 396 LEU A O 1
ATOM 3102 N N . VAL A 1 397 ? 8.427 16.755 -28.557 1.00 37.34 397 VAL A N 1
ATOM 3103 C CA . VAL A 1 397 ? 7.848 17.614 -27.520 1.00 37.34 397 VAL A CA 1
ATOM 3104 C C . VAL A 1 397 ? 8.225 19.048 -27.870 1.00 37.34 397 VAL A C 1
ATOM 3106 O O . VAL A 1 397 ? 9.371 19.450 -27.704 1.00 37.34 397 VAL A O 1
ATOM 3109 N N . GLU A 1 398 ? 7.265 19.816 -28.381 1.00 30.45 398 GLU A N 1
ATOM 3110 C CA . GLU A 1 398 ? 7.365 21.275 -28.428 1.00 30.45 398 GLU A CA 1
ATOM 3111 C C . GLU A 1 398 ? 7.133 21.825 -27.012 1.00 30.45 398 GLU A C 1
ATOM 3113 O O . GLU A 1 398 ? 6.071 21.630 -26.417 1.00 30.45 398 GLU A O 1
ATOM 3118 N N . CYS A 1 399 ? 8.143 22.496 -26.457 1.00 29.56 399 CYS A N 1
ATOM 3119 C CA . CYS A 1 399 ? 8.040 23.262 -25.215 1.00 29.56 399 CYS A CA 1
ATOM 3120 C C . CYS A 1 399 ? 7.399 24.636 -25.479 1.00 29.56 399 CYS A C 1
ATOM 3122 O O . CYS A 1 399 ? 7.841 25.332 -26.395 1.00 29.56 399 CYS A O 1
ATOM 3124 N N . PRO A 1 400 ? 6.461 25.122 -24.643 1.00 32.56 400 PRO A N 1
ATOM 3125 C CA . PRO A 1 400 ? 6.127 26.538 -24.611 1.00 32.56 400 PRO A CA 1
ATOM 3126 C C . PRO A 1 400 ? 7.179 27.270 -23.765 1.00 32.56 400 PRO A C 1
ATOM 3128 O O . PRO A 1 400 ? 7.099 27.313 -22.539 1.00 32.56 400 PRO A O 1
ATOM 3131 N N . LEU A 1 401 ? 8.194 27.838 -24.419 1.00 33.00 401 LEU A N 1
ATOM 3132 C CA . LEU A 1 401 ? 9.098 28.805 -23.797 1.00 33.00 401 LEU A CA 1
ATOM 3133 C C . LEU A 1 401 ? 8.479 30.203 -23.891 1.00 33.00 401 LEU A C 1
ATOM 3135 O O . LEU A 1 401 ? 8.399 30.783 -24.970 1.00 33.00 401 LEU A O 1
ATOM 3139 N N . ALA A 1 402 ? 8.103 30.768 -22.747 1.00 28.64 402 ALA A N 1
ATOM 3140 C CA . ALA A 1 402 ? 7.970 32.210 -22.582 1.00 28.64 402 ALA A CA 1
ATOM 3141 C C . ALA A 1 402 ? 8.889 32.657 -21.437 1.00 28.64 402 ALA A C 1
ATOM 3143 O O . ALA A 1 402 ? 8.474 32.766 -20.289 1.00 28.64 402 ALA A O 1
ATOM 3144 N N . TYR A 1 403 ? 10.155 32.909 -21.772 1.00 29.97 403 TYR A N 1
ATOM 3145 C CA . TYR A 1 403 ? 11.021 33.818 -21.025 1.00 29.97 403 TYR A CA 1
ATOM 3146 C C . TYR A 1 403 ? 11.481 34.907 -21.994 1.00 29.97 403 TYR A C 1
ATOM 3148 O O . TYR A 1 403 ? 12.247 34.652 -22.922 1.00 29.97 403 TYR A O 1
ATOM 3156 N N . HIS A 1 404 ? 10.984 36.126 -21.786 1.00 28.95 404 HIS A N 1
ATOM 3157 C CA . HIS A 1 404 ? 11.535 37.328 -22.397 1.00 28.95 404 HIS A CA 1
ATOM 3158 C C . HIS A 1 404 ? 12.917 37.601 -21.789 1.00 28.95 404 HIS A C 1
ATOM 3160 O O . HIS A 1 404 ? 13.019 37.987 -20.627 1.00 28.95 404 HIS A O 1
ATOM 3166 N N . PHE A 1 405 ? 13.970 37.443 -22.590 1.00 30.86 405 PHE A N 1
ATOM 3167 C CA . PHE A 1 405 ? 15.231 38.152 -22.392 1.00 30.86 405 PHE A CA 1
ATOM 3168 C C . PHE A 1 405 ? 15.163 39.472 -23.165 1.00 30.86 405 PHE A C 1
ATOM 3170 O O . PHE A 1 405 ? 15.062 39.483 -24.391 1.00 30.86 405 PHE A O 1
ATOM 3177 N N . GLY A 1 406 ? 15.207 40.587 -22.437 1.00 27.67 406 GLY A N 1
ATOM 3178 C CA . GLY A 1 406 ? 15.536 41.891 -22.995 1.00 27.67 406 GLY A CA 1
ATOM 3179 C C . GLY A 1 406 ? 17.050 42.014 -23.118 1.00 27.67 406 GLY A C 1
ATOM 3180 O O . GLY A 1 406 ? 17.751 42.088 -22.113 1.00 27.67 406 GLY A O 1
ATOM 3181 N N . SER A 1 407 ? 17.517 41.997 -24.363 1.00 32.25 407 SER A N 1
ATOM 3182 C CA . SER A 1 407 ? 18.830 42.451 -24.824 1.00 32.25 407 SER A CA 1
ATOM 3183 C C . SER A 1 407 ? 19.189 43.827 -24.255 1.00 32.25 407 SER A C 1
ATOM 3185 O O . SER A 1 407 ? 18.305 44.675 -24.149 1.00 32.25 407 SER A O 1
ATOM 3187 N N . ASN A 1 408 ? 20.474 44.061 -23.971 1.00 30.20 408 ASN A N 1
ATOM 3188 C CA . ASN A 1 408 ? 21.211 45.194 -24.543 1.00 30.20 408 ASN A CA 1
ATOM 3189 C C . ASN A 1 408 ? 22.722 45.023 -24.325 1.00 30.20 408 ASN A C 1
ATOM 3191 O O . ASN A 1 408 ? 23.222 45.148 -23.211 1.00 30.20 408 ASN A O 1
ATOM 3195 N N . TYR A 1 409 ? 23.428 44.773 -25.429 1.00 33.88 409 TYR A N 1
ATOM 3196 C CA . TYR A 1 409 ? 24.780 45.274 -25.652 1.00 33.88 409 TYR A CA 1
ATOM 3197 C C . TYR A 1 409 ? 24.659 46.551 -26.493 1.00 33.88 409 TYR A C 1
ATOM 3199 O O . TYR A 1 409 ? 24.177 46.483 -27.624 1.00 33.88 409 TYR A O 1
ATOM 3207 N N . VAL A 1 410 ? 25.102 47.676 -25.928 1.00 39.12 410 VAL A N 1
ATOM 3208 C CA . VAL A 1 410 ? 26.088 48.592 -26.527 1.00 39.12 410 VAL A CA 1
ATOM 3209 C C . VAL A 1 410 ? 27.068 48.936 -25.418 1.00 39.12 410 VAL A C 1
ATOM 3211 O O . VAL A 1 410 ? 26.577 49.266 -24.313 1.00 39.12 410 VAL A O 1
#

Radius of gyration: 29.74 Å; chains: 1; bounding box: 69×129×62 Å

Secondary structure (DSSP, 8-state):
-PPPPPPP----THHHHHHHHHHHHHHHHHHHHHHHHHHHHHHHHHHH-SPP----------------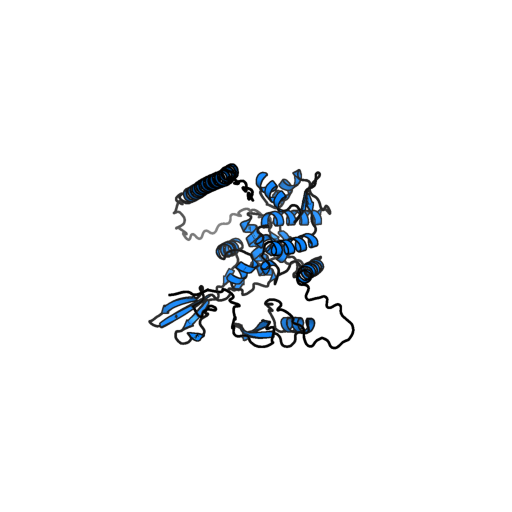--------PPPPEEEE-HHHHHHHHHTT-HHHHHHHHHHHHHHHHHS-SEE-TTTHHHHHHHTT----HHHHHHHHHHHBTTTEEE-SS-EEEPPHHHHHHHHHHHHHHTT-THHHHSS-TTSS--EEEE--S-HHHHHHHHHHHHHHHTTS-EE-HHHHHHHHT--HHHHHHHHHHTT-EEE--EEEEEGGGGGGS-B-TTSSBPTTEEEEEETTEEEEEEE-PEEEEPPP-PBPS--TTHHHHHHHHHHHHHHTS--------SS-S-TTS---PPPP----SSHHHHHHHHHHHT-TT-EEEEEE-TTSPEEEEE-TTSS-------------------

Foldseek 3Di:
DDDDDDDDDDDDPVVVVVVVVVVVVVVVVVVVVVVVVVVVVVVVVVVVPDDDDDDDPPDPDDDDDDDDDDDPPPPPDPQAWFWDQLLLCLLCLLVVLNLLVLLLRLLVRVCVVPVDQWDFPVCSQVSCVVNQHHDDPVVVVVNCVVCDPQQWPQDPGTTGGDDPLRNQQSSQVVCVVVVLNLLDQARGFLPFFIFIFRSHDDSLLSSLRSVLRVCLRVVQDQFALVSVCSNRVHDSVSNVSSCVSQVKDKAWDKDKAWPVPPVVQDDDPVRHHDPQKDWDDDPNTIMIIHTGGIGIHGPHIDGDPDSPCSVVSVVSNVCSVCVVVCPDDPPVPPDDDPPPDDDDDDRDWHWDPDPVVVVVVCVVVVNPLFKDFPQADPVRHTGITGHRVSDDDPDDDDDPDDDDDDDDDD